Protein AF-0000000073535726 (afdb_homodimer)

Secondary structure (DSSP, 8-state):
-----SEEEEE-SS-HHHHHHHHHHHHTT---EEEE--TTS--HHHHHHHHHH---TTSPP-S-EEEETTEEEESHHHHHHHHHHHS-SS-SS-SSHHHHHHHHHHHHHHIIIIIHHHHHHHT--SHHHHHHHHHHHHHHHHHHHHHHHHH-B-TTSSBTBBTB--HHHHHHHHHHHHHHHHHHHHHS--HHHHHHHTT-HHHHHHHHHHHHSHHHHHHPPPHHHHHHHTGGGPPPPP-/-----SEEEEE-SS-HHHHHHHHHHHHTT---EEEE--TTS--HHHHHHHHHH---TTSPP-S-EEEETTEEEESHHHHHHHHHHHS-SS-SS-SSHHHHHHHHHHHHHHIIIIIHHHHHHHT--SHHHHHHHHHHHHHHHHHHHHHHHHH-B-TTSSBTBBTB--HHHHHHHHHHHHHHHHHHHHHS--HHHHHHHTT-HHHHHHHHHHHHSHHHHHHPPPHHHHHHHTGGGPPPPP-

Organism: NCBI:txid2649997

Structure (mmCIF, N/CA/C/O backbone):
data_AF-0000000073535726-model_v1
#
loop_
_entity.id
_entity.type
_entity.pdbx_description
1 polymer 'Glutathione S-transferase'
#
loop_
_atom_site.group_PDB
_atom_site.id
_atom_site.type_symbol
_atom_site.label_atom_id
_atom_site.label_alt_id
_atom_site.label_comp_id
_atom_site.label_asym_id
_atom_site.label_entity_id
_atom_site.label_seq_id
_atom_site.pdbx_PDB_ins_code
_atom_site.Cartn_x
_atom_site.Cartn_y
_atom_site.Cartn_z
_atom_site.occupancy
_atom_site.B_iso_or_equiv
_atom_site.auth_seq_id
_atom_site.auth_comp_id
_atom_site.auth_asym_id
_atom_site.auth_atom_id
_atom_site.pdbx_PDB_model_num
ATOM 1 N N . MET A 1 1 ? 33.625 2.643 -25.312 1 25.64 1 MET A N 1
ATOM 2 C CA . MET A 1 1 ? 33.406 3.035 -23.922 1 25.64 1 MET A CA 1
ATOM 3 C C . MET A 1 1 ? 31.922 2.906 -23.562 1 25.64 1 MET A C 1
ATOM 5 O O . MET A 1 1 ? 31.047 3.385 -24.281 1 25.64 1 MET A O 1
ATOM 9 N N . ALA A 1 2 ? 31.391 1.831 -23.047 1 35.09 2 ALA A N 1
ATOM 10 C CA . ALA A 1 2 ? 29.938 1.726 -22.938 1 35.09 2 ALA A CA 1
ATOM 11 C C . ALA A 1 2 ? 29.328 3.059 -22.516 1 35.09 2 ALA A C 1
ATOM 13 O O . ALA A 1 2 ? 29.844 3.734 -21.625 1 35.09 2 ALA A O 1
ATOM 14 N N . ALA A 1 3 ? 28.625 3.881 -23.047 1 42.28 3 ALA A N 1
ATOM 15 C CA . ALA A 1 3 ? 27.969 5.125 -22.641 1 42.28 3 ALA A CA 1
ATOM 16 C C . ALA A 1 3 ? 27.484 5.035 -21.203 1 42.28 3 ALA A C 1
ATOM 18 O O . ALA A 1 3 ? 27 3.986 -20.766 1 42.28 3 ALA A O 1
ATOM 19 N N . ALA A 1 4 ? 28.016 5.578 -20.094 1 49 4 ALA A N 1
ATOM 20 C CA . ALA A 1 4 ? 27.766 5.641 -18.656 1 49 4 ALA A CA 1
ATOM 21 C C . ALA A 1 4 ? 26.266 5.562 -18.359 1 49 4 ALA A C 1
ATOM 23 O O . ALA A 1 4 ? 25.469 6.297 -18.938 1 49 4 ALA A O 1
ATOM 24 N N . ALA A 1 5 ? 25.797 4.359 -17.844 1 59.5 5 ALA A N 1
ATOM 25 C CA . ALA A 1 5 ? 24.375 4.121 -17.609 1 59.5 5 ALA A CA 1
ATOM 26 C C . ALA A 1 5 ? 23.719 5.312 -16.922 1 59.5 5 ALA A C 1
ATOM 28 O O . ALA A 1 5 ? 24.281 5.875 -15.977 1 59.5 5 ALA A O 1
ATOM 29 N N . LYS A 1 6 ? 22.594 5.922 -17.438 1 82.31 6 LYS A N 1
ATOM 30 C CA . LYS A 1 6 ? 21.875 7.098 -16.953 1 82.31 6 LYS A CA 1
ATOM 31 C C . LYS A 1 6 ? 21.094 6.777 -15.68 1 82.31 6 LYS A C 1
ATOM 33 O O . LYS A 1 6 ? 20.844 7.66 -14.859 1 82.31 6 LYS A O 1
ATOM 38 N N . ARG A 1 7 ? 21.016 5.379 -15.328 1 97.38 7 ARG A N 1
ATOM 39 C CA . ARG A 1 7 ? 20.234 4.98 -14.164 1 97.38 7 ARG A CA 1
ATOM 40 C C . ARG A 1 7 ? 20.984 3.969 -13.305 1 97.38 7 ARG A C 1
ATOM 42 O O . ARG A 1 7 ? 21.672 3.088 -13.836 1 97.38 7 ARG A O 1
ATOM 49 N N . VAL A 1 8 ? 20.875 4.113 -11.969 1 98.19 8 VAL A N 1
ATOM 50 C CA . VAL A 1 8 ? 21.453 3.16 -11.023 1 98.19 8 VAL A CA 1
ATOM 51 C C . VAL A 1 8 ? 20.344 2.58 -10.141 1 98.19 8 VAL A C 1
ATOM 53 O O . VAL A 1 8 ? 19.5 3.314 -9.625 1 98.19 8 VAL A O 1
ATOM 56 N N . HIS A 1 9 ? 20.328 1.298 -10.023 1 98.44 9 HIS A N 1
ATOM 57 C CA . HIS A 1 9 ? 19.406 0.562 -9.172 1 98.44 9 HIS A CA 1
ATOM 58 C C . HIS A 1 9 ? 20.156 -0.205 -8.086 1 98.44 9 HIS A C 1
ATOM 60 O O . HIS A 1 9 ? 20.875 -1.162 -8.375 1 98.44 9 HIS A O 1
ATOM 66 N N . PHE A 1 10 ? 20.016 0.291 -6.805 1 98.56 10 PHE A N 1
ATOM 67 C CA . PHE A 1 10 ? 20.562 -0.452 -5.676 1 98.56 10 PHE A CA 1
ATOM 68 C C . PHE A 1 10 ? 19.688 -1.647 -5.336 1 98.56 10 PHE A C 1
ATOM 70 O O . PHE A 1 10 ? 18.484 -1.498 -5.145 1 98.56 10 PHE A O 1
ATOM 77 N N . ASP A 1 11 ? 20.328 -2.881 -5.219 1 97.19 11 ASP A N 1
ATOM 78 C CA . ASP A 1 11 ? 19.594 -4.117 -4.984 1 97.19 11 ASP A CA 1
ATOM 79 C C . ASP A 1 11 ? 20.406 -5.082 -4.117 1 97.19 11 ASP A C 1
ATOM 81 O O . ASP A 1 11 ? 21.625 -5.082 -4.152 1 97.19 11 ASP A O 1
ATOM 85 N N . SER A 1 12 ? 19.797 -5.934 -3.236 1 93.88 12 SER A N 1
ATOM 86 C CA . SER A 1 12 ? 20.484 -6.914 -2.408 1 93.88 12 SER A CA 1
ATOM 87 C C . SER A 1 12 ? 20.391 -8.312 -3.008 1 93.88 12 SER A C 1
ATOM 89 O O . SER A 1 12 ? 20.984 -9.258 -2.486 1 93.88 12 SER A O 1
ATOM 91 N N . THR A 1 13 ? 19.781 -8.617 -4.043 1 87.25 13 THR A N 1
ATOM 92 C CA . THR A 1 13 ? 19.625 -9.898 -4.723 1 87.25 13 THR A CA 1
ATOM 93 C C . THR A 1 13 ? 18.5 -10.711 -4.098 1 87.25 13 THR A C 1
ATOM 95 O O . THR A 1 13 ? 17.75 -11.383 -4.805 1 87.25 13 THR A O 1
ATOM 98 N N . THR A 1 14 ? 18.375 -10.578 -2.814 1 93.25 14 THR A N 1
ATOM 99 C CA . THR A 1 14 ? 17.453 -11.492 -2.148 1 93.25 14 THR A CA 1
ATOM 100 C C . THR A 1 14 ? 16.125 -10.797 -1.849 1 93.25 14 THR A C 1
ATOM 102 O O . THR A 1 14 ? 15.148 -11.453 -1.479 1 93.25 14 THR A O 1
ATOM 105 N N . CYS A 1 15 ? 16.031 -9.547 -1.909 1 96.56 15 CYS A N 1
ATOM 106 C CA . CYS A 1 15 ? 14.844 -8.812 -1.518 1 96.56 15 CYS A CA 1
ATOM 107 C C . CYS A 1 15 ? 13.789 -8.844 -2.623 1 96.56 15 CYS A C 1
ATOM 109 O O . CYS A 1 15 ? 14 -8.289 -3.701 1 96.56 15 CYS A O 1
ATOM 111 N N . PRO A 1 16 ? 12.664 -9.438 -2.33 1 97.5 16 PRO A N 1
ATOM 112 C CA . PRO A 1 16 ? 11.641 -9.492 -3.373 1 97.5 16 PRO A CA 1
ATOM 113 C C . PRO A 1 16 ? 11.039 -8.125 -3.682 1 97.5 16 PRO A C 1
ATOM 115 O O . PRO A 1 16 ? 10.484 -7.914 -4.766 1 97.5 16 PRO A O 1
ATOM 118 N N . TYR A 1 17 ? 11.07 -7.203 -2.771 1 98.19 17 TYR A N 1
ATOM 119 C CA . TYR A 1 17 ? 10.602 -5.848 -3.021 1 98.19 17 TYR A CA 1
ATOM 120 C C . TYR A 1 17 ? 11.516 -5.121 -3.994 1 98.19 17 TYR A C 1
ATOM 122 O O . TYR A 1 17 ? 11.047 -4.453 -4.918 1 98.19 17 TYR A O 1
ATOM 130 N N . ALA A 1 18 ? 12.797 -5.266 -3.787 1 98.44 18 ALA A N 1
ATOM 131 C CA . ALA A 1 18 ? 13.734 -4.672 -4.73 1 98.44 18 ALA A CA 1
ATOM 132 C C . ALA A 1 18 ? 13.617 -5.32 -6.105 1 98.44 18 ALA A C 1
ATOM 134 O O . ALA A 1 18 ? 13.812 -4.66 -7.129 1 98.44 18 ALA A O 1
ATOM 135 N N . GLN A 1 19 ? 13.305 -6.598 -6.141 1 98.5 19 GLN A N 1
ATOM 136 C CA . GLN A 1 19 ? 13.133 -7.309 -7.402 1 98.5 19 GLN A CA 1
ATOM 137 C C . GLN A 1 19 ? 12.016 -6.688 -8.234 1 98.5 19 GLN A C 1
ATOM 139 O O . GLN A 1 19 ? 12.086 -6.672 -9.469 1 98.5 19 GLN A O 1
ATOM 144 N N . ARG A 1 20 ? 10.969 -6.105 -7.605 1 98.62 20 ARG A N 1
ATOM 145 C CA . ARG A 1 20 ? 9.867 -5.445 -8.297 1 98.62 20 ARG A CA 1
ATOM 146 C C . ARG A 1 20 ? 10.383 -4.391 -9.273 1 98.62 20 ARG A C 1
ATOM 148 O O . ARG A 1 20 ? 10.039 -4.414 -10.453 1 98.62 20 ARG A O 1
ATOM 155 N N . SER A 1 21 ? 11.18 -3.469 -8.727 1 98.62 21 SER A N 1
ATOM 156 C CA . SER A 1 21 ? 11.648 -2.35 -9.539 1 98.62 21 SER A CA 1
ATOM 157 C C . SER A 1 21 ? 12.703 -2.801 -10.547 1 98.62 21 SER A C 1
ATOM 159 O O . SER A 1 21 ? 12.805 -2.232 -11.633 1 98.62 21 SER A O 1
ATOM 161 N N . TRP A 1 22 ? 13.445 -3.885 -10.18 1 98.56 22 TRP A N 1
ATOM 162 C CA . TRP A 1 22 ? 14.367 -4.484 -11.133 1 98.56 22 TRP A CA 1
ATOM 163 C C . TRP A 1 22 ? 13.617 -5.031 -12.344 1 98.56 22 TRP A C 1
ATOM 165 O O . TRP A 1 22 ? 13.953 -4.711 -13.484 1 98.56 22 TRP A O 1
ATOM 175 N N . VAL A 1 23 ? 12.609 -5.793 -12.102 1 98.81 23 VAL A N 1
ATOM 176 C CA . VAL A 1 23 ? 11.766 -6.359 -13.148 1 98.81 23 VAL A CA 1
ATOM 177 C C . VAL A 1 23 ? 11.172 -5.234 -13.992 1 98.81 23 VAL A C 1
ATOM 179 O O . VAL A 1 23 ? 11.18 -5.305 -15.227 1 98.81 23 VAL A O 1
ATOM 182 N N . ALA A 1 24 ? 10.672 -4.184 -13.352 1 98.88 24 ALA A N 1
ATOM 183 C CA . ALA A 1 24 ? 10.07 -3.064 -14.062 1 98.88 24 ALA A CA 1
ATOM 184 C C . ALA A 1 24 ? 11.07 -2.416 -15.016 1 98.88 24 ALA A C 1
ATOM 186 O O . ALA A 1 24 ? 10.719 -2.062 -16.141 1 98.88 24 ALA A O 1
ATOM 187 N N . LEU A 1 25 ? 12.305 -2.246 -14.578 1 98.62 25 LEU A N 1
ATOM 188 C CA . LEU A 1 25 ? 13.336 -1.646 -15.414 1 98.62 25 LEU A CA 1
ATOM 189 C C . LEU A 1 25 ? 13.578 -2.48 -16.672 1 98.62 25 LEU A C 1
ATOM 191 O O . LEU A 1 25 ? 13.703 -1.936 -17.766 1 98.62 25 LEU A O 1
ATOM 195 N N . ILE A 1 26 ? 13.617 -3.783 -16.484 1 98.69 26 ILE A N 1
ATOM 196 C CA . ILE A 1 26 ? 13.828 -4.691 -17.609 1 98.69 26 ILE A CA 1
ATOM 197 C C . ILE A 1 26 ? 12.633 -4.621 -18.562 1 98.69 26 ILE A C 1
ATOM 199 O O . ILE A 1 26 ? 12.805 -4.492 -19.781 1 98.69 26 ILE A O 1
ATOM 203 N N . GLU A 1 27 ? 11.438 -4.719 -18.016 1 98.81 27 GLU A N 1
ATOM 204 C CA . GLU A 1 27 ? 10.227 -4.715 -18.828 1 98.81 27 GLU A CA 1
ATOM 205 C C . GLU A 1 27 ? 10.094 -3.412 -19.625 1 98.81 27 GLU A C 1
ATOM 207 O O . GLU A 1 27 ? 9.555 -3.402 -20.719 1 98.81 27 GLU A O 1
ATOM 212 N N . LYS A 1 28 ? 10.641 -2.326 -19.031 1 98.44 28 LYS A N 1
ATOM 213 C CA . LYS A 1 28 ? 10.578 -1.021 -19.688 1 98.44 28 LYS A CA 1
ATOM 214 C C . LYS A 1 28 ? 11.68 -0.871 -20.734 1 98.44 28 LYS A C 1
ATOM 216 O O . LYS A 1 28 ? 11.664 0.072 -21.516 1 98.44 28 LYS A O 1
ATOM 221 N N . GLY A 1 29 ? 12.594 -1.783 -20.766 1 97.94 29 GLY A N 1
ATOM 222 C CA . GLY A 1 29 ? 13.688 -1.735 -21.719 1 97.94 29 GLY A CA 1
ATOM 223 C C . GLY A 1 29 ? 14.664 -0.606 -21.438 1 97.94 29 GLY A C 1
ATOM 224 O O . GLY A 1 29 ? 15.219 -0.017 -22.375 1 97.94 29 GLY A O 1
ATOM 225 N N . LEU A 1 30 ? 14.844 -0.252 -20.219 1 97.56 30 LEU A N 1
ATOM 226 C CA . LEU A 1 30 ? 15.703 0.863 -19.844 1 97.56 30 LEU A CA 1
ATOM 227 C C . LEU A 1 30 ? 17.125 0.376 -19.531 1 97.56 30 LEU A C 1
ATOM 229 O O . LEU A 1 30 ? 17.297 -0.712 -18.984 1 97.56 30 LEU A O 1
ATOM 233 N N . ASP A 1 31 ? 18.031 1.213 -19.859 1 97 31 ASP A N 1
ATOM 234 C CA . ASP A 1 31 ? 19.406 0.945 -19.453 1 97 31 ASP A CA 1
ATOM 235 C C . ASP A 1 31 ? 19.641 1.344 -18 1 97 31 ASP A C 1
ATOM 237 O O . ASP A 1 31 ? 19.219 2.418 -17.562 1 97 31 ASP A O 1
ATOM 241 N N . PHE A 1 32 ? 20.312 0.469 -17.281 1 97.75 32 PHE A N 1
ATOM 242 C CA . PHE A 1 32 ? 20.641 0.743 -15.891 1 97.75 32 PHE A CA 1
ATOM 243 C C . PHE A 1 32 ? 21.828 -0.096 -15.43 1 97.75 32 PHE A C 1
ATOM 245 O O . PHE A 1 32 ? 22.156 -1.105 -16.062 1 97.75 32 PHE A O 1
ATOM 252 N N . GLU A 1 33 ? 22.359 0.423 -14.406 1 97.25 33 GLU A N 1
ATOM 253 C CA . GLU A 1 33 ? 23.391 -0.314 -13.664 1 97.25 33 GLU A CA 1
ATOM 254 C C . GLU A 1 33 ? 22.828 -0.867 -12.359 1 97.25 33 GLU A C 1
ATOM 256 O O . GLU A 1 33 ? 22.172 -0.151 -11.609 1 97.25 33 GLU A O 1
ATOM 261 N N . ILE A 1 34 ? 23.062 -2.156 -12.086 1 96.38 34 ILE A N 1
ATOM 262 C CA . ILE A 1 34 ? 22.703 -2.738 -10.797 1 96.38 34 ILE A CA 1
ATOM 263 C C . ILE A 1 34 ? 23.859 -2.58 -9.812 1 96.38 34 ILE A C 1
ATOM 265 O O . ILE A 1 34 ? 24.984 -3.008 -10.086 1 96.38 34 ILE A O 1
ATOM 269 N N . ARG A 1 35 ? 23.578 -1.895 -8.781 1 96.56 35 ARG A N 1
ATOM 270 C CA . ARG A 1 35 ? 24.516 -1.836 -7.668 1 96.56 35 ARG A CA 1
ATOM 271 C C . ARG A 1 35 ? 24.094 -2.783 -6.547 1 96.56 35 ARG A C 1
ATOM 273 O O . ARG A 1 35 ? 23.188 -2.473 -5.777 1 96.56 35 ARG A O 1
ATOM 280 N N . LYS A 1 36 ? 24.812 -3.857 -6.414 1 95 36 LYS A N 1
ATOM 281 C CA . LYS A 1 36 ? 24.484 -4.867 -5.41 1 95 36 LYS A CA 1
ATOM 282 C C . LYS A 1 36 ? 24.906 -4.41 -4.016 1 95 36 LYS A C 1
ATOM 284 O O . LYS A 1 36 ? 26.016 -3.891 -3.838 1 95 36 LYS A O 1
ATOM 289 N N . VAL A 1 37 ? 24.031 -4.555 -3.113 1 96.12 37 VAL A N 1
ATOM 290 C CA . VAL A 1 37 ? 24.266 -4.117 -1.739 1 96.12 37 VAL A CA 1
ATOM 291 C C . VAL A 1 37 ? 24.266 -5.324 -0.805 1 96.12 37 VAL A C 1
ATOM 293 O O . VAL A 1 37 ? 23.406 -6.211 -0.923 1 96.12 37 VAL A O 1
ATOM 296 N N . ASP A 1 38 ? 25.25 -5.438 0.085 1 93.19 38 ASP A N 1
ATOM 297 C CA . ASP A 1 38 ? 25.25 -6.379 1.2 1 93.19 38 ASP A CA 1
ATOM 298 C C . ASP A 1 38 ? 24.547 -5.785 2.416 1 93.19 38 ASP A C 1
ATOM 300 O O . ASP A 1 38 ? 25.094 -4.93 3.107 1 93.19 38 ASP A O 1
ATOM 304 N N . LEU A 1 39 ? 23.406 -6.25 2.713 1 92.5 39 LEU A N 1
ATOM 305 C CA . LEU A 1 39 ? 22.578 -5.648 3.756 1 92.5 39 LEU A CA 1
ATOM 306 C C . LEU A 1 39 ? 23.125 -5.984 5.141 1 92.5 39 LEU A C 1
ATOM 308 O O . LEU A 1 39 ? 22.75 -5.359 6.133 1 92.5 39 LEU A O 1
ATOM 312 N N . GLN A 1 40 ? 24 -6.957 5.191 1 90.12 40 GLN A N 1
ATOM 313 C CA . GLN A 1 40 ? 24.641 -7.297 6.457 1 90.12 40 GLN A CA 1
ATOM 314 C C . GLN A 1 40 ? 25.859 -6.418 6.703 1 90.12 40 GLN A C 1
ATOM 316 O O . GLN A 1 40 ? 26.297 -6.27 7.844 1 90.12 40 GLN A O 1
ATOM 321 N N . ASN A 1 41 ? 26.438 -5.992 5.699 1 93.12 41 ASN A N 1
ATOM 322 C CA . ASN A 1 41 ? 27.578 -5.082 5.738 1 93.12 41 ASN A CA 1
ATOM 323 C C . ASN A 1 41 ? 27.391 -3.91 4.773 1 93.12 41 ASN A C 1
ATOM 325 O O . ASN A 1 41 ? 28.062 -3.844 3.736 1 93.12 41 ASN A O 1
ATOM 329 N N . LYS A 1 42 ? 26.625 -2.973 5.16 1 96 42 LYS A N 1
ATOM 330 C CA . LYS A 1 42 ? 26.219 -1.866 4.297 1 96 42 LYS A CA 1
ATOM 331 C C . LYS A 1 42 ? 27.359 -0.87 4.113 1 96 42 LYS A C 1
ATOM 333 O O . LYS A 1 42 ? 27.984 -0.446 5.086 1 96 42 LYS A O 1
ATOM 338 N N . ASP A 1 43 ? 27.594 -0.532 2.877 1 94.12 43 ASP A N 1
ATOM 339 C CA . ASP A 1 43 ? 28.656 0.439 2.654 1 94.12 43 ASP A CA 1
ATOM 340 C C . ASP A 1 43 ? 28.156 1.866 2.842 1 94.12 43 ASP A C 1
ATOM 342 O O . ASP A 1 43 ? 26.953 2.111 2.801 1 94.12 43 ASP A O 1
ATOM 346 N N . ALA A 1 44 ? 29.047 2.818 3.051 1 95.5 44 ALA A N 1
ATOM 347 C CA . ALA A 1 44 ? 28.75 4.203 3.42 1 95.5 44 ALA A CA 1
ATOM 348 C C . ALA A 1 44 ? 28 4.918 2.309 1 95.5 44 ALA A C 1
ATOM 350 O O . ALA A 1 44 ? 27.125 5.746 2.58 1 95.5 44 ALA A O 1
ATOM 351 N N . GLU A 1 45 ? 28.312 4.625 1.093 1 95.69 45 GLU A N 1
ATOM 352 C CA . GLU A 1 45 ? 27.641 5.273 -0.032 1 95.69 45 GLU A CA 1
ATOM 353 C C . GLU A 1 45 ? 26.156 4.902 -0.087 1 95.69 45 GLU A C 1
ATOM 355 O O . GLU A 1 45 ? 25.297 5.762 -0.293 1 95.69 45 GLU A O 1
ATOM 360 N N . PHE A 1 46 ? 25.922 3.602 0.093 1 97.56 46 PHE A N 1
ATOM 361 C CA . PHE A 1 46 ? 24.547 3.111 0.106 1 97.56 46 PHE A CA 1
ATOM 362 C C . PHE A 1 46 ? 23.734 3.775 1.219 1 97.56 46 PHE A C 1
ATOM 364 O O . PHE A 1 46 ? 22.656 4.305 0.978 1 97.56 46 PHE A O 1
ATOM 371 N N . VAL A 1 47 ? 24.312 3.844 2.391 1 97.81 47 VAL A N 1
ATOM 372 C CA . VAL A 1 47 ? 23.656 4.406 3.561 1 97.81 47 VAL A CA 1
ATOM 373 C C . VAL A 1 47 ? 23.406 5.898 3.346 1 97.81 47 VAL A C 1
ATOM 375 O O . VAL A 1 47 ? 22.297 6.391 3.584 1 97.81 47 VAL A O 1
ATOM 378 N N . SER A 1 48 ? 24.375 6.582 2.848 1 97.69 48 SER A N 1
ATOM 379 C CA . SER A 1 48 ? 24.25 8.016 2.611 1 97.69 48 SER A CA 1
ATOM 380 C C . SER A 1 48 ? 23.203 8.312 1.543 1 97.69 48 SER A C 1
ATOM 382 O O . SER A 1 48 ? 22.438 9.258 1.672 1 97.69 48 SER A O 1
ATOM 384 N N . THR A 1 49 ? 23.219 7.496 0.469 1 97.88 49 THR A N 1
ATOM 385 C CA . THR A 1 49 ? 22.234 7.672 -0.593 1 97.88 49 THR A CA 1
ATOM 386 C C . THR A 1 49 ? 20.828 7.477 -0.056 1 97.88 49 THR A C 1
ATOM 388 O O . THR A 1 49 ? 19.922 8.281 -0.336 1 97.88 49 THR A O 1
ATOM 391 N N . TYR A 1 50 ? 20.688 6.457 0.75 1 98.5 50 TYR A N 1
ATOM 392 C CA . TYR A 1 50 ? 19.375 6.18 1.324 1 98.5 50 TYR A CA 1
ATOM 393 C C . TYR A 1 50 ? 18.891 7.355 2.154 1 98.5 50 TYR A C 1
ATOM 395 O O . TYR A 1 50 ? 17.75 7.801 1.998 1 98.5 50 TYR A O 1
ATOM 403 N N . HIS A 1 51 ? 19.703 7.941 2.932 1 97.81 51 HIS A N 1
ATOM 404 C CA . HIS A 1 51 ? 19.297 8.969 3.881 1 97.81 51 HIS A CA 1
ATOM 405 C C . HIS A 1 51 ? 19.203 10.336 3.207 1 97.81 51 HIS A C 1
ATOM 407 O O . HIS A 1 51 ? 18.641 11.273 3.775 1 97.81 51 HIS A O 1
ATOM 413 N N . SER A 1 52 ? 19.734 10.414 1.969 1 97.5 52 SER A N 1
ATOM 414 C CA . SER A 1 52 ? 19.484 11.625 1.186 1 97.5 52 SER A CA 1
ATOM 415 C C . SER A 1 52 ? 18.047 11.672 0.698 1 97.5 52 SER A C 1
ATOM 417 O O . SER A 1 52 ? 17.562 12.727 0.286 1 97.5 52 SER A O 1
ATOM 419 N N . ILE A 1 53 ? 17.375 10.523 0.786 1 98.38 53 ILE A N 1
ATOM 420 C CA . ILE A 1 53 ? 16 10.414 0.323 1 98.38 53 ILE A CA 1
ATOM 421 C C . ILE A 1 53 ? 15.062 10.281 1.521 1 98.38 53 ILE A C 1
ATOM 423 O O . ILE A 1 53 ? 14.07 11.008 1.624 1 98.38 53 ILE A O 1
ATOM 427 N N . ASN A 1 54 ? 15.359 9.367 2.367 1 98 54 ASN A N 1
ATOM 428 C CA . ASN A 1 54 ? 14.617 9.188 3.613 1 98 54 ASN A CA 1
ATOM 429 C C . ASN A 1 54 ? 15.258 9.961 4.762 1 98 54 ASN A C 1
ATOM 431 O O . ASN A 1 54 ? 16.328 9.57 5.258 1 98 54 ASN A O 1
ATOM 435 N N . PRO A 1 55 ? 14.641 10.945 5.262 1 96.5 55 PRO A N 1
ATOM 436 C CA . PRO A 1 55 ? 15.297 11.82 6.238 1 96.5 55 PRO A CA 1
ATOM 437 C C . PRO A 1 55 ? 15.281 11.234 7.652 1 96.5 55 PRO A C 1
ATOM 439 O O . PRO A 1 55 ? 15.82 11.844 8.578 1 96.5 55 PRO A O 1
ATOM 442 N N . ASN A 1 56 ? 14.633 10.094 7.852 1 96.56 56 ASN A N 1
ATOM 443 C CA . ASN A 1 56 ? 14.695 9.43 9.148 1 96.56 56 ASN A CA 1
ATOM 444 C C . ASN A 1 56 ? 16.094 8.859 9.414 1 96.56 56 ASN A C 1
ATOM 446 O O . ASN A 1 56 ? 16.406 7.762 8.945 1 96.56 56 ASN A O 1
ATOM 450 N N . GLU A 1 57 ? 16.812 9.469 10.211 1 91.75 57 GLU A N 1
ATOM 451 C CA . GLU A 1 57 ? 18.203 9.102 10.461 1 91.75 57 GLU A CA 1
ATOM 452 C C . GLU A 1 57 ? 18.297 7.75 11.172 1 91.75 57 GLU A C 1
ATOM 454 O O . GLU A 1 57 ? 19.328 7.074 11.094 1 91.75 57 GLU A O 1
ATOM 459 N N . GLU A 1 58 ? 17.266 7.418 11.828 1 93.06 58 GLU A N 1
ATOM 460 C CA . GLU A 1 58 ? 17.281 6.18 12.602 1 93.06 58 GLU A CA 1
ATOM 461 C C . GLU A 1 58 ? 16.859 4.988 11.742 1 93.06 58 GLU A C 1
ATOM 463 O O . GLU A 1 58 ? 17.047 3.836 12.141 1 93.06 58 GLU A O 1
ATOM 468 N N . ALA A 1 59 ? 16.281 5.23 10.617 1 94.88 59 ALA A N 1
ATOM 469 C CA . ALA A 1 59 ? 15.82 4.152 9.75 1 94.88 59 ALA A CA 1
ATOM 470 C C . ALA A 1 59 ? 17 3.396 9.141 1 94.88 59 ALA A C 1
ATOM 472 O O . ALA A 1 59 ? 17.906 4.008 8.562 1 94.88 59 ALA A O 1
ATOM 473 N N . PRO A 1 60 ? 17 2.098 9.266 1 95.69 60 PRO A N 1
ATOM 474 C CA . PRO A 1 60 ? 18.031 1.371 8.516 1 95.69 60 PRO A CA 1
ATOM 475 C C . PRO A 1 60 ? 17.875 1.543 7.004 1 95.69 60 PRO A C 1
ATOM 477 O O . PRO A 1 60 ? 16.781 1.438 6.473 1 95.69 60 PRO A O 1
ATOM 480 N N . ALA A 1 61 ? 18.953 1.778 6.344 1 97.62 61 ALA A N 1
ATOM 481 C CA . ALA A 1 61 ? 18.922 1.88 4.887 1 97.62 61 ALA A CA 1
ATOM 482 C C . ALA A 1 61 ? 18.438 0.578 4.258 1 97.62 61 ALA A C 1
ATOM 484 O O . ALA A 1 61 ? 18.844 -0.511 4.68 1 97.62 61 ALA A O 1
ATOM 485 N N . LYS A 1 62 ? 17.594 0.675 3.301 1 97.06 62 LYS A N 1
ATOM 486 C CA . LYS A 1 62 ? 17.062 -0.521 2.66 1 97.06 62 LYS A CA 1
ATOM 487 C C . LYS A 1 62 ? 17.031 -0.368 1.143 1 97.06 62 LYS A C 1
ATOM 489 O O . LYS A 1 62 ? 17.172 0.741 0.624 1 97.06 62 LYS A O 1
ATOM 494 N N . VAL A 1 63 ? 16.984 -1.453 0.466 1 98.19 63 VAL A N 1
ATOM 495 C CA . VAL A 1 63 ? 16.781 -1.496 -0.978 1 98.19 63 VAL A CA 1
ATOM 496 C C . VAL A 1 63 ? 15.281 -1.613 -1.285 1 98.19 63 VAL A C 1
ATOM 498 O O . VAL A 1 63 ? 14.5 -2.061 -0.442 1 98.19 63 VAL A O 1
ATOM 501 N N . PRO A 1 64 ? 14.883 -1.188 -2.49 1 98.44 64 PRO A N 1
ATOM 502 C CA . PRO A 1 64 ? 15.672 -0.622 -3.59 1 98.44 64 PRO A CA 1
ATOM 503 C C . PRO A 1 64 ? 15.883 0.883 -3.447 1 98.44 64 PRO A C 1
ATOM 505 O O . PRO A 1 64 ? 15.133 1.555 -2.74 1 98.44 64 PRO A O 1
ATOM 508 N N . ILE A 1 65 ? 16.922 1.375 -3.992 1 98.75 65 ILE A N 1
ATOM 509 C CA . ILE A 1 65 ? 17.078 2.781 -4.348 1 98.75 65 ILE A CA 1
ATOM 510 C C . ILE A 1 65 ? 17.188 2.92 -5.863 1 98.75 65 ILE A C 1
ATOM 512 O O . ILE A 1 65 ? 17.906 2.148 -6.512 1 98.75 65 ILE A O 1
ATOM 516 N N . LEU A 1 66 ? 16.5 3.809 -6.5 1 98.81 66 LEU A N 1
ATOM 517 C CA . LEU A 1 66 ? 16.656 4.133 -7.914 1 98.81 66 LEU A CA 1
ATOM 518 C C . LEU A 1 66 ? 17.188 5.551 -8.086 1 98.81 66 LEU A C 1
ATOM 520 O O . LEU A 1 66 ? 16.625 6.504 -7.547 1 98.81 66 LEU A O 1
ATOM 524 N N . LEU A 1 67 ? 18.281 5.656 -8.68 1 98.44 67 LEU A N 1
ATOM 525 C CA . LEU A 1 67 ? 18.766 6.926 -9.203 1 98.44 67 LEU A CA 1
ATOM 526 C C . LEU A 1 67 ? 18.484 7.047 -10.695 1 98.44 67 LEU A C 1
ATOM 528 O O . LEU A 1 67 ? 18.938 6.211 -11.484 1 98.44 67 LEU A O 1
ATOM 532 N N . ASP A 1 68 ? 17.703 7.984 -11.156 1 98.19 68 ASP A N 1
ATOM 533 C CA . ASP A 1 68 ? 17.359 8.258 -12.555 1 98.19 68 ASP A CA 1
ATOM 534 C C . ASP A 1 68 ? 17.547 9.742 -12.875 1 98.19 68 ASP A C 1
ATOM 536 O O . ASP A 1 68 ? 16.578 10.516 -12.789 1 98.19 68 ASP A O 1
ATOM 540 N N . GLY A 1 69 ? 18.703 10.125 -13.367 1 95.12 69 GLY A N 1
ATOM 541 C CA . GLY A 1 69 ? 19.031 11.539 -13.484 1 95.12 69 GLY A CA 1
ATOM 542 C C . GLY A 1 69 ? 19 12.266 -12.148 1 95.12 69 GLY A C 1
ATOM 543 O O . GLY A 1 69 ? 19.688 11.867 -11.203 1 95.12 69 GLY A O 1
ATOM 544 N N . ASP A 1 70 ? 18.172 13.242 -12.008 1 94.19 70 ASP A N 1
ATOM 545 C CA . ASP A 1 70 ? 18.078 14.023 -10.781 1 94.19 70 ASP A CA 1
ATOM 546 C C . ASP A 1 70 ? 17.062 13.414 -9.812 1 94.19 70 ASP A C 1
ATOM 548 O O . ASP A 1 70 ? 16.953 13.859 -8.672 1 94.19 70 ASP A O 1
ATOM 552 N N . VAL A 1 71 ? 16.453 12.391 -10.273 1 97.25 71 VAL A N 1
ATOM 553 C CA . VAL A 1 71 ? 15.414 11.773 -9.461 1 97.25 71 VAL A CA 1
ATOM 554 C C . VAL A 1 71 ? 16.016 10.648 -8.617 1 97.25 71 VAL A C 1
ATOM 556 O O . VAL A 1 71 ? 16.781 9.82 -9.125 1 97.25 71 VAL A O 1
ATOM 559 N N . ARG A 1 72 ? 15.828 10.648 -7.355 1 98.12 72 ARG A N 1
ATOM 560 C CA . ARG A 1 72 ? 16.234 9.633 -6.387 1 98.12 72 ARG A CA 1
ATOM 561 C C . ARG A 1 72 ? 15.031 9.117 -5.598 1 98.12 72 ARG A C 1
ATOM 563 O O . ARG A 1 72 ? 14.32 9.898 -4.957 1 98.12 72 ARG A O 1
ATOM 570 N N . LEU A 1 73 ? 14.797 7.828 -5.672 1 98.69 73 LEU A N 1
ATOM 571 C CA . LEU A 1 73 ? 13.602 7.273 -5.051 1 98.69 73 LEU A CA 1
ATOM 572 C C . LEU A 1 73 ? 13.93 6.004 -4.273 1 98.69 73 LEU A C 1
ATOM 574 O O . LEU A 1 73 ? 14.875 5.293 -4.613 1 98.69 73 LEU A O 1
ATOM 578 N N . VAL A 1 74 ? 13.156 5.801 -3.25 1 98.56 74 VAL A N 1
ATOM 579 C CA . VAL A 1 74 ? 13.117 4.531 -2.531 1 98.56 74 VAL A CA 1
ATOM 580 C C . VAL A 1 74 ? 11.711 3.939 -2.602 1 98.56 74 VAL A C 1
ATOM 582 O O . VAL A 1 74 ? 10.828 4.496 -3.256 1 98.56 74 VAL A O 1
ATOM 585 N N . GLU A 1 75 ? 11.508 2.836 -1.977 1 98.31 75 GLU A N 1
ATOM 586 C CA . GLU A 1 75 ? 10.242 2.111 -1.966 1 98.31 75 GLU A CA 1
ATOM 587 C C . GLU A 1 75 ? 9.93 1.521 -3.338 1 98.31 75 GLU A C 1
ATOM 589 O O . GLU A 1 75 ? 9.719 2.26 -4.305 1 98.31 75 GLU A O 1
ATOM 594 N N . SER A 1 76 ? 9.812 0.242 -3.4 1 98.62 76 SER A N 1
ATOM 595 C CA . SER A 1 76 ? 9.727 -0.478 -4.664 1 98.62 76 SER A CA 1
ATOM 596 C C . SER A 1 76 ? 8.461 -0.102 -5.43 1 98.62 76 SER A C 1
ATOM 598 O O . SER A 1 76 ? 8.492 0.078 -6.648 1 98.62 76 SER A O 1
ATOM 600 N N . GLY A 1 77 ? 7.328 -0.015 -4.66 1 98.56 77 GLY A N 1
ATOM 601 C CA . GLY A 1 77 ? 6.082 0.34 -5.328 1 98.56 77 GLY A CA 1
ATOM 602 C C . GLY A 1 77 ? 6.102 1.733 -5.926 1 98.56 77 GLY A C 1
ATOM 603 O O . GLY A 1 77 ? 5.637 1.939 -7.047 1 98.56 77 GLY A O 1
ATOM 604 N N . VAL A 1 78 ? 6.707 2.727 -5.223 1 98.75 78 VAL A N 1
ATOM 605 C CA . VAL A 1 78 ? 6.852 4.102 -5.688 1 98.75 78 VAL A CA 1
ATOM 606 C C . VAL A 1 78 ? 7.715 4.137 -6.945 1 98.75 78 VAL A C 1
ATOM 608 O O . VAL A 1 78 ? 7.391 4.828 -7.91 1 98.75 78 VAL A O 1
ATOM 611 N N . ILE A 1 79 ? 8.758 3.379 -6.922 1 98.88 79 ILE A N 1
ATOM 612 C CA . ILE A 1 79 ? 9.695 3.342 -8.039 1 98.88 79 ILE A CA 1
ATOM 613 C C . ILE A 1 79 ? 9.008 2.766 -9.273 1 98.88 79 ILE A C 1
ATOM 615 O O . ILE A 1 79 ? 9.148 3.305 -10.375 1 98.88 79 ILE A O 1
ATOM 619 N N . VAL A 1 80 ? 8.25 1.677 -9.109 1 98.88 80 VAL A N 1
ATOM 620 C CA . VAL A 1 80 ? 7.574 1.055 -10.242 1 98.88 80 VAL A CA 1
ATOM 621 C C . VAL A 1 80 ? 6.562 2.031 -10.844 1 98.88 80 VAL A C 1
ATOM 623 O O . VAL A 1 80 ? 6.492 2.193 -12.062 1 98.88 80 VAL A O 1
ATOM 626 N N . ASP A 1 81 ? 5.793 2.68 -9.961 1 98.5 81 ASP A N 1
ATOM 627 C CA . ASP A 1 81 ? 4.793 3.633 -10.438 1 98.5 81 ASP A CA 1
ATOM 628 C C . ASP A 1 81 ? 5.457 4.82 -11.133 1 98.5 81 ASP A C 1
ATOM 630 O O . ASP A 1 81 ? 4.965 5.301 -12.156 1 98.5 81 ASP A O 1
ATOM 634 N N . TYR A 1 82 ? 6.598 5.285 -10.609 1 98.81 82 TYR A N 1
ATOM 635 C CA . TYR A 1 82 ? 7.383 6.344 -11.234 1 98.81 82 TYR A CA 1
ATOM 636 C C . TYR A 1 82 ? 7.832 5.934 -12.633 1 98.81 82 TYR A C 1
ATOM 638 O O . TYR A 1 82 ? 7.652 6.684 -13.594 1 98.81 82 TYR A O 1
ATOM 646 N N . LEU A 1 83 ? 8.383 4.734 -12.766 1 98.81 83 LEU A N 1
ATOM 647 C CA . LEU A 1 83 ? 8.891 4.25 -14.047 1 98.81 83 LEU A CA 1
ATOM 648 C C . LEU A 1 83 ? 7.77 4.152 -15.078 1 98.81 83 LEU A C 1
ATOM 650 O O . LEU A 1 83 ? 7.965 4.484 -16.25 1 98.81 83 LEU A O 1
ATOM 654 N N . ASN A 1 84 ? 6.648 3.691 -14.555 1 98 84 ASN A N 1
ATOM 655 C CA . ASN A 1 84 ? 5.52 3.547 -15.469 1 98 84 ASN A CA 1
ATOM 656 C C . ASN A 1 84 ? 5.023 4.902 -15.961 1 98 84 ASN A C 1
ATOM 658 O O . ASN A 1 84 ? 4.566 5.023 -17.109 1 98 84 ASN A O 1
ATOM 662 N N . LYS A 1 85 ? 5.047 5.883 -15.141 1 97.75 85 LYS A N 1
ATOM 663 C CA . LYS A 1 85 ? 4.582 7.219 -15.508 1 97.75 85 LYS A CA 1
ATOM 664 C C . LYS A 1 85 ? 5.629 7.957 -16.344 1 97.75 85 LYS A C 1
ATOM 666 O O . LYS A 1 85 ? 5.293 8.617 -17.328 1 97.75 85 LYS A O 1
ATOM 671 N N . ARG A 1 86 ? 6.879 7.844 -15.984 1 98 86 ARG A N 1
ATOM 672 C CA . ARG A 1 86 ? 7.973 8.547 -16.641 1 98 86 ARG A CA 1
ATOM 673 C C . ARG A 1 86 ? 8.234 7.973 -18.031 1 98 86 ARG A C 1
ATOM 675 O O . ARG A 1 86 ? 8.578 8.711 -18.969 1 98 86 ARG A O 1
ATOM 682 N N . TYR A 1 87 ? 8.094 6.695 -18.125 1 97.88 87 TYR A N 1
ATOM 683 C CA . TYR A 1 87 ? 8.297 5.945 -19.359 1 97.88 87 TYR A CA 1
ATOM 684 C C . TYR A 1 87 ? 7.055 5.133 -19.719 1 97.88 87 TYR A C 1
ATOM 686 O O . TYR A 1 87 ? 7.02 3.918 -19.5 1 97.88 87 TYR A O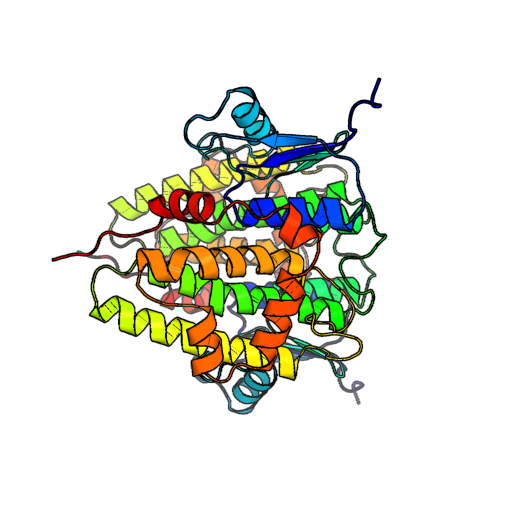 1
ATOM 694 N N . PRO A 1 88 ? 6.16 5.734 -20.359 1 96.75 88 PRO A N 1
ATOM 695 C CA . PRO A 1 88 ? 4.82 5.152 -20.484 1 96.75 88 PRO A CA 1
ATOM 696 C C . PRO A 1 88 ? 4.793 3.936 -21.406 1 96.75 88 PRO A C 1
ATOM 698 O O . PRO A 1 88 ? 3.859 3.135 -21.344 1 96.75 88 PRO A O 1
ATOM 701 N N . GLU A 1 89 ? 5.875 3.814 -22.25 1 97.69 89 GLU A N 1
ATOM 702 C CA . GLU A 1 89 ? 5.934 2.662 -23.141 1 97.69 89 GLU A CA 1
ATOM 703 C C . GLU A 1 89 ? 7.156 1.798 -22.844 1 97.69 89 GLU A C 1
ATOM 705 O O . GLU A 1 89 ? 8.25 2.318 -22.641 1 97.69 89 GLU A O 1
ATOM 710 N N . PRO A 1 90 ? 7.031 0.486 -22.969 1 98.25 90 PRO A N 1
ATOM 711 C CA . PRO A 1 90 ? 5.754 -0.228 -22.984 1 98.25 90 PRO A CA 1
ATOM 712 C C . PRO A 1 90 ? 4.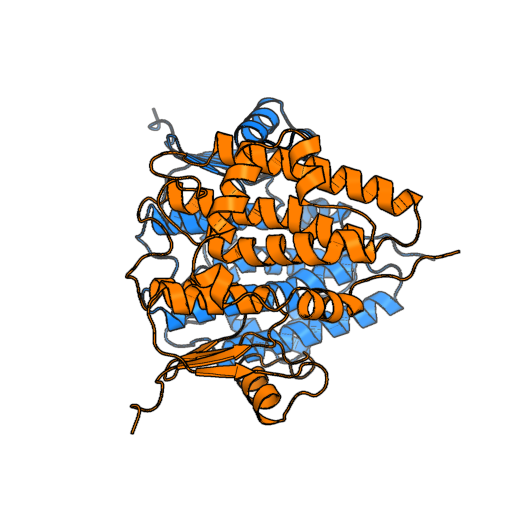988 -0.083 -21.672 1 98.25 90 PRO A C 1
ATOM 714 O O . PRO A 1 90 ? 5.594 0.085 -20.609 1 98.25 90 PRO A O 1
ATOM 717 N N . PRO A 1 91 ? 3.678 -0.132 -21.625 1 98.44 91 PRO A N 1
ATOM 718 C CA . PRO A 1 91 ? 2.912 0.073 -20.391 1 98.44 91 PRO A CA 1
ATOM 719 C C . PRO A 1 91 ? 2.939 -1.144 -19.469 1 98.44 91 PRO A C 1
ATOM 721 O O . PRO A 1 91 ? 2.904 -2.281 -19.938 1 98.44 91 PRO A O 1
ATOM 724 N N . LEU A 1 92 ? 2.994 -0.875 -18.219 1 98.56 92 LEU A N 1
ATOM 725 C CA . LEU A 1 92 ? 2.859 -1.927 -17.219 1 98.56 92 LEU A CA 1
ATOM 726 C C . LEU A 1 92 ? 1.476 -1.894 -16.578 1 98.56 92 LEU A C 1
ATOM 728 O O . LEU A 1 92 ? 1.178 -2.697 -15.688 1 98.56 92 LEU A O 1
ATOM 732 N N . GLU A 1 93 ? 0.68 -0.93 -16.906 1 97.69 93 GLU A N 1
ATOM 733 C CA . GLU A 1 93 ? -0.729 -0.827 -16.531 1 97.69 93 GLU A CA 1
ATOM 734 C C . GLU A 1 93 ? -1.591 -0.476 -17.734 1 97.69 93 GLU A C 1
ATOM 736 O O . GLU A 1 93 ? -1.196 0.343 -18.578 1 97.69 93 GLU A O 1
ATOM 741 N N . PRO A 1 94 ? -2.76 -1.146 -17.844 1 97.69 94 PRO A N 1
ATOM 742 C CA . PRO A 1 94 ? -3.6 -0.835 -19.016 1 97.69 94 PRO A CA 1
ATOM 743 C C . PRO A 1 94 ? -4.195 0.57 -18.953 1 97.69 94 PRO A C 1
ATOM 745 O O . PRO A 1 94 ? -4.305 1.15 -17.859 1 97.69 94 PRO A O 1
ATOM 748 N N . ALA A 1 95 ? -4.578 1.088 -20.062 1 96.69 95 ALA A N 1
ATOM 749 C CA . ALA A 1 95 ? -5.219 2.398 -20.156 1 96.69 95 ALA A CA 1
ATOM 750 C C . ALA A 1 95 ? -6.617 2.369 -19.547 1 96.69 95 ALA A C 1
ATOM 752 O O . ALA A 1 95 ? -7.078 3.365 -18.984 1 96.69 95 ALA A O 1
ATOM 753 N N . ASP A 1 96 ? -7.293 1.247 -19.688 1 97.94 96 ASP A N 1
ATOM 754 C CA . ASP A 1 96 ? -8.625 1.099 -19.125 1 97.94 96 ASP A CA 1
ATOM 755 C C . ASP A 1 96 ? -8.586 1.152 -17.594 1 97.94 96 ASP A C 1
ATOM 757 O O . ASP A 1 96 ? -7.945 0.312 -16.953 1 97.94 96 ASP A O 1
ATOM 761 N N . ALA A 1 97 ? -9.266 2.133 -17 1 98.44 97 ALA A N 1
ATOM 762 C CA . ALA A 1 97 ? -9.203 2.406 -15.57 1 98.44 97 ALA A CA 1
ATOM 763 C C . ALA A 1 97 ? -9.703 1.212 -14.766 1 98.44 97 ALA A C 1
ATOM 765 O O . ALA A 1 97 ? -9.141 0.886 -13.719 1 98.44 97 ALA A O 1
ATOM 766 N N . ALA A 1 98 ? -10.75 0.605 -15.203 1 98.44 98 ALA A N 1
ATOM 767 C CA . ALA A 1 98 ? -11.312 -0.529 -14.477 1 98.44 98 ALA A CA 1
ATOM 768 C C . ALA A 1 98 ? -10.336 -1.701 -14.453 1 98.44 98 ALA A C 1
ATOM 770 O O . ALA A 1 98 ? -10.125 -2.314 -13.398 1 98.44 98 ALA A O 1
ATOM 771 N N . ALA A 1 99 ? -9.727 -2.004 -15.617 1 98.5 99 ALA A N 1
ATOM 772 C CA . ALA A 1 99 ? -8.75 -3.086 -15.695 1 98.5 99 ALA A CA 1
ATOM 773 C C . ALA A 1 99 ? -7.543 -2.803 -14.812 1 98.5 99 ALA A C 1
ATOM 775 O O . ALA A 1 99 ? -7.047 -3.697 -14.117 1 98.5 99 ALA A O 1
ATOM 776 N N . ALA A 1 100 ? -7.098 -1.556 -14.844 1 98.62 100 ALA A N 1
ATOM 777 C CA . ALA A 1 100 ? -5.98 -1.163 -13.992 1 98.62 100 ALA A CA 1
ATOM 778 C C . ALA A 1 100 ? -6.332 -1.343 -12.516 1 98.62 100 ALA A C 1
ATOM 780 O O . ALA A 1 100 ? -5.52 -1.844 -11.734 1 98.62 100 ALA A O 1
ATOM 781 N N . ALA A 1 101 ? -7.539 -0.981 -12.133 1 98.75 101 ALA A N 1
ATOM 782 C CA . ALA A 1 101 ? -7.988 -1.087 -10.75 1 98.75 101 ALA A CA 1
ATOM 783 C C . ALA A 1 101 ? -8.055 -2.545 -10.305 1 98.75 101 ALA A C 1
ATOM 785 O O . ALA A 1 101 ? -7.699 -2.871 -9.172 1 98.75 101 ALA A O 1
ATOM 786 N N . LYS A 1 102 ? -8.469 -3.369 -11.148 1 98.56 102 LYS A N 1
ATOM 787 C CA . LYS A 1 102 ? -8.578 -4.785 -10.82 1 98.56 102 LYS A CA 1
ATOM 788 C C . LYS A 1 102 ? -7.199 -5.406 -10.609 1 98.56 102 LYS A C 1
ATOM 790 O O . LYS A 1 102 ? -7.027 -6.266 -9.742 1 98.56 102 LYS A O 1
ATOM 795 N N . ALA A 1 103 ? -6.246 -4.996 -11.414 1 98.81 103 ALA A N 1
ATOM 796 C CA . ALA A 1 103 ? -4.875 -5.453 -11.203 1 98.81 103 ALA A CA 1
ATOM 797 C C . ALA A 1 103 ? -4.355 -5.02 -9.836 1 98.81 103 ALA A C 1
ATOM 799 O O . ALA A 1 103 ? -3.713 -5.805 -9.133 1 98.81 103 ALA A O 1
ATOM 800 N N . ARG A 1 104 ? -4.641 -3.797 -9.477 1 98.75 104 ARG A N 1
ATOM 801 C CA . ARG A 1 104 ? -4.223 -3.283 -8.18 1 98.75 104 ARG A CA 1
ATOM 802 C C . ARG A 1 104 ? -4.934 -4.016 -7.047 1 98.75 104 ARG A C 1
ATOM 804 O O . ARG A 1 104 ? -4.34 -4.277 -5.996 1 98.75 104 ARG A O 1
ATOM 811 N N . LEU A 1 105 ? -6.18 -4.32 -7.254 1 98.5 105 LEU A N 1
ATOM 812 C CA . LEU A 1 105 ? -6.922 -5.105 -6.273 1 98.5 105 LEU A CA 1
ATOM 813 C C . LEU A 1 105 ? -6.281 -6.477 -6.074 1 98.5 105 LEU A C 1
ATOM 815 O O . LEU A 1 105 ? -6.156 -6.949 -4.941 1 98.5 105 LEU A O 1
ATOM 819 N N . PHE A 1 106 ? -5.859 -7.094 -7.16 1 98.88 106 PHE A N 1
ATOM 820 C CA . PHE A 1 106 ? -5.184 -8.383 -7.074 1 98.88 106 PHE A CA 1
ATOM 821 C C . PHE A 1 106 ? -3.932 -8.289 -6.215 1 98.88 106 PHE A C 1
ATOM 823 O O . PHE A 1 106 ? -3.67 -9.156 -5.387 1 98.88 106 PHE A O 1
ATOM 830 N N . ILE A 1 107 ? -3.152 -7.238 -6.422 1 98.88 107 ILE A N 1
ATOM 831 C CA . ILE A 1 107 ? -1.934 -7.031 -5.648 1 98.88 107 ILE A CA 1
ATOM 832 C C . ILE A 1 107 ? -2.273 -6.934 -4.164 1 98.88 107 ILE A C 1
ATOM 834 O O . ILE A 1 107 ? -1.605 -7.547 -3.328 1 98.88 107 ILE A O 1
ATOM 838 N N . GLU A 1 108 ? -3.346 -6.191 -3.865 1 98.12 108 GLU A N 1
ATOM 839 C CA . GLU A 1 108 ? -3.77 -6.039 -2.477 1 98.12 108 GLU A CA 1
ATOM 840 C C . GLU A 1 108 ? -4.148 -7.387 -1.867 1 98.12 108 GLU A C 1
ATOM 842 O O . GLU A 1 108 ? -3.729 -7.711 -0.755 1 98.12 108 GLU A O 1
ATOM 847 N N . LEU A 1 109 ? -4.938 -8.125 -2.535 1 98.25 109 LEU A N 1
ATOM 848 C CA . LEU A 1 109 ? -5.391 -9.422 -2.031 1 98.25 109 LEU A CA 1
ATOM 849 C C . LEU A 1 109 ? -4.23 -10.406 -1.956 1 98.25 109 LEU A C 1
ATOM 851 O O . LEU A 1 109 ? -4.164 -11.219 -1.03 1 98.25 109 LEU A O 1
ATOM 855 N N . PHE A 1 110 ? -3.32 -10.32 -2.92 1 98.88 110 PHE A N 1
ATOM 856 C CA . PHE A 1 110 ? -2.135 -11.172 -2.91 1 98.88 110 PHE A CA 1
ATOM 857 C C . PHE A 1 110 ? -1.293 -10.906 -1.667 1 98.88 110 PHE A C 1
ATOM 859 O O . PHE A 1 110 ? -0.816 -11.852 -1.026 1 98.88 110 PHE A O 1
ATOM 866 N N . ASN A 1 111 ? -1.109 -9.672 -1.407 1 98.31 111 ASN A N 1
ATOM 867 C CA . ASN A 1 111 ? -0.33 -9.312 -0.228 1 98.31 111 ASN A CA 1
ATOM 868 C C . ASN A 1 111 ? -0.928 -9.906 1.043 1 98.31 111 ASN A C 1
ATOM 870 O O . ASN A 1 111 ? -0.202 -10.43 1.891 1 98.31 111 ASN A O 1
ATOM 874 N N . SER A 1 112 ? -2.197 -9.914 1.165 1 96.25 112 SER A N 1
ATOM 875 C CA . SER A 1 112 ? -2.879 -10.406 2.357 1 96.25 112 SER A CA 1
ATOM 876 C C . SER A 1 112 ? -2.918 -11.93 2.385 1 96.25 112 SER A C 1
ATOM 878 O O . SER A 1 112 ? -2.617 -12.547 3.408 1 96.25 112 SER A O 1
ATOM 880 N N . HIS A 1 113 ? -3.168 -12.539 1.256 1 98.19 113 HIS A N 1
ATOM 881 C CA . HIS A 1 113 ? -3.541 -13.945 1.245 1 98.19 113 HIS A CA 1
ATOM 882 C C . HIS A 1 113 ? -2.348 -14.836 0.906 1 98.19 113 HIS A C 1
ATOM 884 O O . HIS A 1 113 ? -2.389 -16.047 1.116 1 98.19 113 HIS A O 1
ATOM 890 N N . PHE A 1 114 ? -1.294 -14.242 0.343 1 98.81 114 PHE A N 1
ATOM 891 C CA . PHE A 1 114 ? -0.12 -15.039 0.011 1 98.81 114 PHE A CA 1
ATOM 892 C C . PHE A 1 114 ? 1.098 -14.562 0.792 1 98.81 114 PHE A C 1
ATOM 894 O O . PHE A 1 114 ? 1.635 -15.297 1.625 1 98.81 114 PHE A O 1
ATOM 901 N N . THR A 1 115 ? 1.496 -13.32 0.576 1 98.75 115 THR A N 1
ATOM 902 C CA . THR A 1 115 ? 2.701 -12.789 1.203 1 98.75 115 THR A CA 1
ATOM 903 C C . THR A 1 115 ? 2.6 -12.859 2.725 1 98.75 115 THR A C 1
ATOM 905 O O . THR A 1 115 ? 3.5 -13.383 3.387 1 98.75 115 THR A O 1
ATOM 908 N N . GLY A 1 116 ? 1.461 -12.367 3.236 1 98.25 116 GLY A N 1
ATOM 909 C CA . GLY A 1 116 ? 1.257 -12.422 4.676 1 98.25 116 GLY A CA 1
ATOM 910 C C . GLY A 1 116 ? 1.258 -13.836 5.223 1 98.25 116 GLY A C 1
ATOM 911 O O . GLY A 1 116 ? 1.883 -14.109 6.25 1 98.25 116 GLY A O 1
ATOM 912 N N . ASN A 1 117 ? 0.559 -14.711 4.582 1 98.5 117 ASN A N 1
ATOM 913 C CA . ASN A 1 117 ? 0.475 -16.094 5.035 1 98.5 117 ASN A CA 1
ATOM 914 C C . ASN A 1 117 ? 1.819 -16.812 4.918 1 98.5 117 ASN A C 1
ATOM 916 O O . ASN A 1 117 ? 2.15 -17.656 5.742 1 98.5 117 ASN A O 1
ATOM 920 N N . MET A 1 118 ? 2.59 -16.469 3.877 1 98.56 118 MET A N 1
ATOM 921 C CA . MET A 1 118 ? 3.926 -17.047 3.717 1 98.56 118 MET A CA 1
ATOM 922 C C . MET A 1 118 ? 4.824 -16.656 4.883 1 98.56 118 MET A C 1
ATOM 924 O O . MET A 1 118 ? 5.473 -17.5 5.488 1 98.56 118 MET A O 1
ATOM 928 N N . PHE A 1 119 ? 4.863 -15.398 5.238 1 98.12 119 PHE A N 1
ATOM 929 C CA . PHE A 1 119 ? 5.676 -14.945 6.359 1 98.12 119 PHE A CA 1
ATOM 930 C C . PHE A 1 119 ? 5.145 -15.5 7.676 1 98.12 119 PHE A C 1
ATOM 932 O O . PHE A 1 119 ? 5.918 -15.789 8.594 1 98.12 119 PHE A O 1
ATOM 939 N N . GLY A 1 120 ? 3.758 -15.633 7.75 1 98.06 120 GLY A N 1
ATOM 940 C CA . GLY A 1 120 ? 3.18 -16.297 8.906 1 98.06 120 GLY A CA 1
ATOM 941 C C . GLY A 1 120 ? 3.693 -17.719 9.094 1 98.06 120 GLY A C 1
ATOM 942 O O . GLY A 1 120 ? 3.91 -18.156 10.227 1 98.06 120 GLY A O 1
ATOM 943 N N . LEU A 1 121 ? 3.842 -18.375 8.031 1 98.12 121 LEU A N 1
ATOM 944 C CA . LEU A 1 121 ? 4.371 -19.734 8.078 1 98.12 121 LEU A CA 1
ATOM 945 C C . LEU A 1 121 ? 5.809 -19.734 8.586 1 98.12 121 LEU A C 1
ATOM 947 O O . LEU A 1 121 ? 6.18 -20.578 9.414 1 98.12 121 LEU A O 1
ATOM 951 N N . TYR A 1 122 ? 6.684 -18.812 8.156 1 98.06 122 TYR A N 1
ATOM 952 C CA . TYR A 1 122 ? 8.07 -18.703 8.594 1 98.06 122 TYR A CA 1
ATOM 953 C C . TYR A 1 122 ? 8.148 -18.484 10.102 1 98.06 122 TYR A C 1
ATOM 955 O O . TYR A 1 122 ? 9.109 -18.906 10.75 1 98.06 122 TYR A O 1
ATOM 963 N N . SER A 1 123 ? 7.113 -17.859 10.633 1 97.75 123 SER A N 1
ATOM 964 C CA . SER A 1 123 ? 7.164 -17.422 12.023 1 97.75 123 SER A CA 1
ATOM 965 C C . SER A 1 123 ? 6.676 -18.516 12.961 1 97.75 123 SER A C 1
ATOM 967 O O . SER A 1 123 ? 6.68 -18.344 14.18 1 97.75 123 SER A O 1
ATOM 969 N N . THR A 1 124 ? 6.211 -19.641 12.43 1 97.94 124 THR A N 1
ATOM 970 C CA . THR A 1 124 ? 5.691 -20.719 13.273 1 97.94 124 THR A CA 1
ATOM 971 C C . THR A 1 124 ? 6.809 -21.344 14.094 1 97.94 124 THR A C 1
ATOM 973 O O . THR A 1 124 ? 7.945 -21.453 13.633 1 97.94 124 THR A O 1
ATOM 976 N N . GLU A 1 125 ? 6.383 -21.75 15.289 1 97.56 125 GLU A N 1
ATOM 977 C CA . GLU A 1 125 ? 7.387 -22.266 16.219 1 97.56 125 GLU A CA 1
ATOM 978 C C . GLU A 1 125 ? 7.117 -23.734 16.562 1 97.56 125 GLU A C 1
ATOM 980 O O . GLU A 1 125 ? 7.957 -24.391 17.172 1 97.56 125 GLU A O 1
ATOM 985 N N . THR A 1 126 ? 5.902 -24.25 16.281 1 97.12 126 THR A N 1
ATOM 986 C CA . THR A 1 126 ? 5.535 -25.625 16.562 1 97.12 126 THR A CA 1
ATOM 987 C C . THR A 1 126 ? 4.941 -26.297 15.32 1 97.12 126 THR A C 1
ATOM 989 O O . THR A 1 126 ? 4.5 -25.609 14.391 1 97.12 126 THR A O 1
ATOM 992 N N . LYS A 1 127 ? 4.945 -27.562 15.383 1 95.5 127 LYS A N 1
ATOM 993 C CA . LYS A 1 127 ? 4.367 -28.312 14.273 1 95.5 127 LYS A CA 1
ATOM 994 C C . LYS A 1 127 ? 2.877 -28.016 14.125 1 95.5 127 LYS A C 1
ATOM 996 O O . LYS A 1 127 ? 2.357 -27.984 13.008 1 95.5 127 LYS A O 1
ATOM 1001 N N . GLU A 1 128 ? 2.256 -27.859 15.227 1 97.12 128 GLU A N 1
ATOM 1002 C CA . GLU A 1 128 ? 0.835 -27.531 15.195 1 97.12 128 GLU A CA 1
ATOM 1003 C C . GLU A 1 128 ? 0.599 -26.172 14.523 1 97.12 128 GLU A C 1
ATOM 1005 O O . GLU A 1 128 ? -0.33 -26.031 13.727 1 97.12 128 GLU A O 1
ATOM 1010 N N . GLN A 1 129 ? 1.466 -25.234 14.836 1 98 129 GLN A N 1
ATOM 1011 C CA . GLN A 1 129 ? 1.369 -23.922 14.219 1 98 129 GLN A CA 1
ATOM 1012 C C . GLN A 1 129 ? 1.631 -24 12.719 1 98 129 GLN A C 1
ATOM 1014 O O . GLN A 1 129 ? 1.02 -23.266 11.938 1 98 129 GLN A O 1
ATOM 1019 N N . VAL A 1 130 ? 2.5 -24.891 12.352 1 98.12 130 VAL A N 1
ATOM 1020 C CA . VAL A 1 130 ? 2.805 -25.078 10.938 1 98.12 130 VAL A CA 1
ATOM 1021 C C . VAL A 1 130 ? 1.559 -25.562 10.195 1 98.12 130 VAL A C 1
ATOM 1023 O O . VAL A 1 130 ? 1.216 -25.031 9.133 1 98.12 130 VAL A O 1
ATOM 1026 N N . GLU A 1 131 ? 0.912 -26.5 10.727 1 98.12 131 GLU A N 1
ATOM 1027 C CA . GLU A 1 131 ? -0.285 -27.047 10.102 1 98.12 131 GLU A CA 1
ATOM 1028 C C . GLU A 1 131 ? -1.374 -25.984 9.961 1 98.12 131 GLU A C 1
ATOM 1030 O O . GLU A 1 131 ? -2.041 -25.906 8.93 1 98.12 131 GLU A O 1
ATOM 1035 N N . GLN A 1 132 ? -1.521 -25.203 10.984 1 98.44 132 GLN A N 1
ATOM 1036 C CA . GLN A 1 132 ? -2.51 -24.141 10.945 1 98.44 132 GLN A CA 1
ATOM 1037 C C . GLN A 1 132 ? -2.148 -23.094 9.898 1 98.44 132 GLN A C 1
ATOM 1039 O O . GLN A 1 132 ? -3.012 -22.641 9.133 1 98.44 132 GLN A O 1
ATOM 1044 N N . ALA A 1 133 ? -0.915 -22.734 9.883 1 98.62 133 ALA A N 1
ATOM 1045 C CA . ALA A 1 133 ? -0.45 -21.734 8.93 1 98.62 133 ALA A CA 1
ATOM 1046 C C . ALA A 1 133 ? -0.517 -22.266 7.5 1 98.62 133 ALA A C 1
ATOM 1048 O O . ALA A 1 133 ? -0.815 -21.516 6.566 1 98.62 133 ALA A O 1
ATOM 1049 N N . ARG A 1 134 ? -0.17 -23.516 7.355 1 98.69 134 ARG A N 1
ATOM 1050 C CA . ARG A 1 134 ? -0.299 -24.156 6.051 1 98.69 134 ARG A CA 1
ATOM 1051 C C . ARG A 1 134 ? -1.736 -24.094 5.547 1 98.69 134 ARG A C 1
ATOM 1053 O O . ARG A 1 134 ? -1.973 -23.812 4.367 1 98.69 134 ARG A O 1
ATOM 1060 N N . ALA A 1 135 ? -2.65 -24.344 6.414 1 98.56 135 ALA A N 1
ATOM 1061 C CA . ALA A 1 135 ? -4.066 -24.297 6.059 1 98.56 135 ALA A CA 1
ATOM 1062 C C . ALA A 1 135 ? -4.484 -22.891 5.66 1 98.56 135 ALA A C 1
ATOM 1064 O O . ALA A 1 135 ? -5.281 -22.703 4.738 1 98.56 135 ALA A O 1
ATOM 1065 N N . LYS A 1 136 ? -3.951 -21.938 6.34 1 98.38 136 LYS A N 1
ATOM 1066 C CA . LYS A 1 136 ? -4.246 -20.547 6.008 1 98.38 136 LYS A CA 1
ATOM 1067 C C . LYS A 1 136 ? -3.703 -20.188 4.629 1 98.38 136 LYS A C 1
ATOM 1069 O O . LYS A 1 136 ? -4.375 -19.5 3.85 1 98.38 136 LYS A O 1
ATOM 1074 N N . LEU A 1 137 ? -2.49 -20.609 4.367 1 98.81 137 LEU A N 1
ATOM 1075 C CA . LEU A 1 137 ? -1.912 -20.359 3.051 1 98.81 137 LEU A CA 1
ATOM 1076 C C . LEU A 1 137 ? -2.729 -21.047 1.961 1 98.81 137 LEU A C 1
ATOM 1078 O O . LEU A 1 137 ? -2.992 -20.453 0.912 1 98.81 137 LEU A O 1
ATOM 1082 N N . ALA A 1 138 ? -3.152 -22.234 2.217 1 98.75 138 ALA A N 1
ATOM 1083 C CA . ALA A 1 138 ? -3.982 -22.984 1.274 1 98.75 138 ALA A CA 1
ATOM 1084 C C . ALA A 1 138 ? -5.285 -22.234 0.984 1 98.75 138 ALA A C 1
ATOM 1086 O O . ALA A 1 138 ? -5.672 -22.078 -0.176 1 98.75 138 ALA A O 1
ATOM 1087 N N . ALA A 1 139 ? -5.922 -21.797 2.037 1 98.56 139 ALA A N 1
ATOM 1088 C CA . ALA A 1 139 ? -7.156 -21.031 1.889 1 98.56 139 ALA A CA 1
ATOM 1089 C C . ALA A 1 139 ? -6.91 -19.75 1.112 1 98.56 139 ALA A C 1
ATOM 1091 O O . ALA A 1 139 ? -7.734 -19.344 0.287 1 98.56 139 ALA A O 1
ATOM 1092 N N . GLY A 1 140 ? -5.805 -19.094 1.436 1 98.69 140 GLY A N 1
ATOM 1093 C CA . GLY A 1 140 ? -5.438 -17.891 0.715 1 98.69 140 GLY A CA 1
ATOM 1094 C C . GLY A 1 140 ? -5.23 -18.125 -0.77 1 98.69 140 GLY A C 1
ATOM 1095 O O . GLY A 1 140 ? -5.648 -17.297 -1.595 1 98.69 140 GLY A O 1
ATOM 1096 N N . ILE A 1 141 ? -4.605 -19.188 -1.145 1 98.88 141 ILE A N 1
ATOM 1097 C CA . ILE A 1 141 ? -4.371 -19.547 -2.541 1 98.88 141 ILE A CA 1
ATOM 1098 C C . ILE A 1 141 ? -5.703 -19.75 -3.252 1 98.88 141 ILE A C 1
ATOM 1100 O O . ILE A 1 141 ? -5.879 -19.328 -4.395 1 98.88 141 ILE A O 1
ATOM 1104 N N . LYS A 1 142 ? -6.637 -20.312 -2.586 1 98.75 142 LYS A N 1
ATOM 1105 C CA . LYS A 1 142 ? -7.969 -20.484 -3.156 1 98.75 142 LYS A CA 1
ATOM 1106 C C . LYS A 1 142 ? -8.641 -19.141 -3.406 1 98.75 142 LYS A C 1
ATOM 1108 O O . LYS A 1 142 ? -9.312 -18.953 -4.422 1 98.75 142 LYS A O 1
ATOM 1113 N N . VAL A 1 143 ? -8.508 -18.281 -2.461 1 98.69 143 VAL A N 1
ATOM 1114 C CA . VAL A 1 143 ? -9.062 -16.938 -2.621 1 98.69 143 VAL A CA 1
ATOM 1115 C C . VAL A 1 143 ? -8.438 -16.266 -3.844 1 98.69 143 VAL A C 1
ATOM 1117 O O . VAL A 1 143 ? -9.141 -15.633 -4.633 1 98.69 143 VAL A O 1
ATOM 1120 N N . LEU A 1 144 ? -7.16 -16.406 -4.02 1 98.88 144 LEU A N 1
ATOM 1121 C CA . LEU A 1 144 ? -6.477 -15.781 -5.148 1 98.88 144 LEU A CA 1
ATOM 1122 C C . LEU A 1 144 ? -6.895 -16.438 -6.461 1 98.88 144 LEU A C 1
ATOM 1124 O O . LEU A 1 144 ? -7.023 -15.758 -7.484 1 98.88 144 LEU A O 1
ATOM 1128 N N . ASP A 1 145 ? -7.062 -17.734 -6.457 1 98.88 145 ASP A N 1
ATOM 1129 C CA . ASP A 1 145 ? -7.609 -18.422 -7.621 1 98.88 145 ASP A CA 1
ATOM 1130 C C . ASP A 1 145 ? -8.969 -17.844 -8.016 1 98.88 145 ASP A C 1
ATOM 1132 O O . ASP A 1 145 ? -9.188 -17.516 -9.188 1 98.88 145 ASP A O 1
ATOM 1136 N N . SER A 1 146 ? -9.828 -17.703 -7.035 1 98.75 146 SER A N 1
ATOM 1137 C CA . SER A 1 146 ? -11.148 -17.125 -7.258 1 98.75 146 SER A CA 1
ATOM 1138 C C . SER A 1 146 ? -11.039 -15.68 -7.75 1 98.75 146 SER A C 1
ATOM 1140 O O . SER A 1 146 ? -11.82 -15.25 -8.602 1 98.75 146 SER A O 1
ATOM 1142 N N . THR A 1 147 ? -10.109 -14.938 -7.191 1 98.75 147 THR A N 1
ATOM 1143 C CA . THR A 1 147 ? -9.891 -13.547 -7.602 1 98.75 147 THR A CA 1
ATOM 1144 C C . THR A 1 147 ? -9.508 -13.477 -9.078 1 98.75 147 THR A C 1
ATOM 1146 O O . THR A 1 147 ? -10.023 -12.641 -9.82 1 98.75 147 THR A O 1
ATOM 1149 N N . LEU A 1 148 ? -8.609 -14.328 -9.492 1 98.88 148 LEU A N 1
ATOM 1150 C CA . LEU A 1 148 ? -8.18 -14.391 -10.883 1 98.88 148 LEU A CA 1
ATOM 1151 C C . LEU A 1 148 ? -9.359 -14.703 -11.797 1 98.88 148 LEU A C 1
ATOM 1153 O O . LEU A 1 148 ? -9.492 -14.125 -12.883 1 98.88 148 LEU A O 1
ATOM 1157 N N . ARG A 1 149 ? -10.219 -15.562 -11.359 1 98.44 149 ARG A N 1
ATOM 1158 C CA . ARG A 1 149 ? -11.375 -15.961 -12.156 1 98.44 149 ARG A CA 1
ATOM 1159 C C . ARG A 1 149 ? -12.414 -14.844 -12.211 1 98.44 149 ARG A C 1
ATOM 1161 O O . ARG A 1 149 ? -13.023 -14.602 -13.25 1 98.44 149 ARG A O 1
ATOM 1168 N N . LEU A 1 150 ? -12.586 -14.195 -11.148 1 98.12 150 LEU A N 1
ATOM 1169 C CA . LEU A 1 150 ? -13.633 -13.188 -11 1 98.12 150 LEU A CA 1
ATOM 1170 C C . LEU A 1 150 ? -13.242 -11.883 -11.68 1 98.12 150 LEU A C 1
ATOM 1172 O O . LEU A 1 150 ? -14.078 -11.211 -12.281 1 98.12 150 LEU A O 1
ATOM 1176 N N . HIS A 1 151 ? -11.961 -11.523 -11.578 1 98.38 151 HIS A N 1
ATOM 1177 C CA . HIS A 1 151 ? -11.555 -10.18 -11.977 1 98.38 151 HIS A CA 1
ATOM 1178 C C . HIS A 1 151 ? -10.547 -10.227 -13.125 1 98.38 151 HIS A C 1
ATOM 1180 O O . HIS A 1 151 ? -10.32 -9.219 -13.797 1 98.38 151 HIS A O 1
ATOM 1186 N N . GLY A 1 152 ? -9.852 -11.359 -13.297 1 98.12 152 GLY A N 1
ATOM 1187 C CA . GLY A 1 152 ? -8.828 -11.469 -14.328 1 98.12 152 GLY A CA 1
ATOM 1188 C C . GLY A 1 152 ? -9.398 -11.797 -15.695 1 98.12 152 GLY A C 1
ATOM 1189 O O . GLY A 1 152 ? -10.617 -11.836 -15.883 1 98.12 152 GLY A O 1
ATOM 1190 N N . SER A 1 153 ? -8.438 -11.852 -16.656 1 97.75 153 SER A N 1
ATOM 1191 C CA . SER A 1 153 ? -8.781 -12.258 -18.016 1 97.75 153 SER A CA 1
ATOM 1192 C C . SER A 1 153 ? -7.953 -13.453 -18.469 1 97.75 153 SER A C 1
ATOM 1194 O O . SER A 1 153 ? -6.812 -13.625 -18.031 1 97.75 153 SER A O 1
ATOM 1196 N N . GLU A 1 154 ? -8.453 -14.281 -19.281 1 96.12 154 GLU A N 1
ATOM 1197 C CA . GLU A 1 154 ? -7.711 -15.391 -19.859 1 96.12 154 GLU A CA 1
ATOM 1198 C C . GLU A 1 154 ? -7.504 -15.203 -21.359 1 96.12 154 GLU A C 1
ATOM 1200 O O . GLU A 1 154 ? -6.926 -16.062 -22.031 1 96.12 154 GLU A O 1
ATOM 1205 N N . GLU A 1 155 ? -7.965 -14.055 -21.719 1 96.81 155 GLU A N 1
ATOM 1206 C CA . GLU A 1 155 ? -7.828 -13.766 -23.156 1 96.81 155 GLU A CA 1
ATOM 1207 C C . GLU A 1 155 ? -6.371 -13.516 -23.516 1 96.81 155 GLU A C 1
ATOM 1209 O O . GLU A 1 155 ? -5.734 -12.594 -23 1 96.81 155 GLU A O 1
ATOM 1214 N N . GLY A 1 156 ? -5.852 -14.359 -24.422 1 97.69 156 GLY A N 1
ATOM 1215 C CA . GLY A 1 156 ? -4.539 -14.117 -25 1 97.69 156 GLY A CA 1
ATOM 1216 C C . GLY A 1 156 ? -3.4 -14.602 -24.125 1 97.69 156 GLY A C 1
ATOM 1217 O O . GLY A 1 156 ? -2.229 -14.445 -24.469 1 97.69 156 GLY A O 1
ATOM 1218 N N . GLY A 1 157 ? -3.744 -15.156 -22.984 1 98.12 157 GLY A N 1
ATOM 1219 C CA . GLY A 1 157 ? -2.676 -15.633 -22.125 1 98.12 157 GLY A CA 1
ATOM 1220 C C . GLY A 1 157 ? -3.117 -15.836 -20.688 1 98.12 157 GLY A C 1
ATOM 1221 O O . GLY A 1 157 ? -4.301 -15.695 -20.375 1 98.12 157 GLY A O 1
ATOM 1222 N N . ASP A 1 158 ? -2.166 -16.125 -19.781 1 98.62 158 ASP A N 1
ATOM 1223 C CA . ASP A 1 158 ? -2.518 -16.578 -18.438 1 98.62 158 ASP A CA 1
ATOM 1224 C C . ASP A 1 158 ? -2.111 -15.555 -17.391 1 98.62 158 ASP A C 1
ATOM 1226 O O . ASP A 1 158 ? -2.232 -15.805 -16.188 1 98.62 158 ASP A O 1
ATOM 1230 N N . TYR A 1 159 ? -1.556 -14.398 -1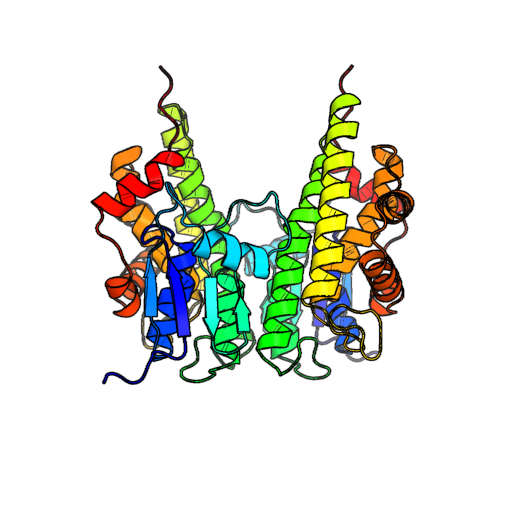7.797 1 98.88 159 TYR A N 1
ATOM 1231 C CA . TYR A 1 159 ? -1.34 -13.344 -16.812 1 98.88 159 TYR A CA 1
ATOM 1232 C C . TYR A 1 159 ? -2.66 -12.891 -16.203 1 98.88 159 TYR A C 1
ATOM 1234 O O . TYR A 1 159 ? -3.729 -13.367 -16.594 1 98.88 159 TYR A O 1
ATOM 1242 N N . PHE A 1 160 ? -2.686 -12.055 -15.242 1 98.94 160 PHE A N 1
ATOM 1243 C CA . PHE A 1 160 ? -3.912 -11.57 -14.625 1 98.94 160 PHE A CA 1
ATOM 1244 C C . PHE A 1 160 ? -4.828 -10.93 -15.664 1 98.94 160 PHE A C 1
ATOM 1246 O O . PHE A 1 160 ? -6.039 -11.172 -15.664 1 98.94 160 PHE A O 1
ATOM 1253 N N . LEU A 1 161 ? -4.168 -10.078 -16.547 1 98.81 161 LEU A N 1
ATOM 1254 C CA . LEU A 1 161 ? -4.926 -9.375 -17.578 1 98.81 161 LEU A CA 1
ATOM 1255 C C . LEU A 1 161 ? -4.797 -10.094 -18.922 1 98.81 161 LEU A C 1
ATOM 1257 O O . LEU A 1 161 ? -4.699 -9.445 -19.969 1 98.81 161 LEU A O 1
ATOM 1261 N N . GLY A 1 162 ? -4.758 -11.414 -18.859 1 98.44 162 GLY A N 1
ATOM 1262 C CA . GLY A 1 162 ? -4.625 -12.18 -20.078 1 98.44 162 GLY A CA 1
ATOM 1263 C C . GLY A 1 162 ? -3.252 -12.062 -20.719 1 98.44 162 GLY A C 1
ATOM 1264 O O . GLY A 1 162 ? -2.236 -12.289 -20.062 1 98.44 162 GLY A O 1
ATOM 1265 N N . GLY A 1 163 ? -3.189 -11.578 -21.906 1 98.38 163 GLY A N 1
ATOM 1266 C CA . GLY A 1 163 ? -1.922 -11.469 -22.609 1 98.38 163 GLY A CA 1
ATOM 1267 C C . GLY A 1 163 ? -1.104 -10.266 -22.172 1 98.38 163 GLY A C 1
ATOM 1268 O O . GLY A 1 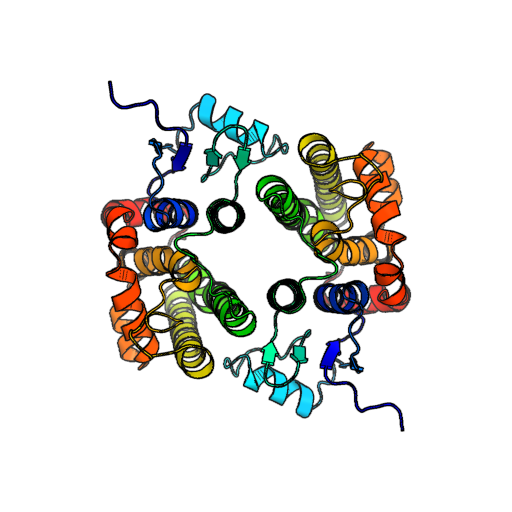163 ? 0.052 -10.117 -22.578 1 98.38 163 GLY A O 1
ATOM 1269 N N . PHE A 1 164 ? -1.636 -9.477 -21.328 1 98.5 164 PHE A N 1
ATOM 1270 C CA . PHE A 1 164 ? -0.99 -8.234 -20.906 1 98.5 164 PHE A CA 1
ATOM 1271 C C . PHE A 1 164 ? -0.24 -8.422 -19.594 1 98.5 164 PHE A C 1
ATOM 1273 O O . PHE A 1 164 ? -0.856 -8.594 -18.547 1 98.5 164 PHE A O 1
ATOM 1280 N N . TYR A 1 165 ? 1.139 -8.461 -19.656 1 98.62 165 TYR A N 1
ATOM 1281 C CA . TYR A 1 165 ? 1.98 -8.484 -18.469 1 98.62 165 TYR A CA 1
ATOM 1282 C C . TYR A 1 165 ? 1.958 -7.133 -17.75 1 98.62 165 TYR A C 1
ATOM 1284 O O . TYR A 1 165 ? 2.326 -6.109 -18.344 1 98.62 165 TYR A O 1
ATOM 1292 N N . SER A 1 166 ? 1.544 -7.094 -16.5 1 98.75 166 SER A N 1
ATOM 1293 C CA . SER A 1 166 ? 1.259 -5.82 -15.844 1 98.75 166 SER A CA 1
ATOM 1294 C C . SER A 1 166 ? 1.897 -5.75 -14.461 1 98.75 166 SER A C 1
ATOM 1296 O O . SER A 1 166 ? 2.67 -6.637 -14.086 1 98.75 166 SER A O 1
ATOM 1298 N N . VAL A 1 167 ? 1.531 -4.719 -13.742 1 98.81 167 VAL A N 1
ATOM 1299 C CA . VAL A 1 167 ? 1.98 -4.52 -12.367 1 98.81 167 VAL A CA 1
ATOM 1300 C C . VAL A 1 167 ? 1.51 -5.684 -11.5 1 98.81 167 VAL A C 1
ATOM 1302 O O . VAL A 1 167 ? 2.127 -5.988 -10.477 1 98.81 167 VAL A O 1
ATOM 1305 N N . ALA A 1 168 ? 0.443 -6.371 -11.883 1 98.94 168 ALA A N 1
ATOM 1306 C CA . ALA A 1 168 ? -0.014 -7.52 -11.109 1 98.94 168 ALA A CA 1
ATOM 1307 C C . ALA A 1 168 ? 1.105 -8.547 -10.938 1 98.94 168 ALA A C 1
ATOM 1309 O O . ALA A 1 168 ? 1.352 -9.023 -9.82 1 98.94 168 ALA A O 1
ATOM 1310 N N . GLU A 1 169 ? 1.797 -8.852 -12.008 1 98.94 169 GLU A N 1
ATOM 1311 C CA . GLU A 1 169 ? 2.883 -9.828 -11.961 1 98.94 169 GLU A CA 1
ATOM 1312 C C . GLU A 1 169 ? 4.16 -9.211 -11.406 1 98.94 169 GLU A C 1
ATOM 1314 O O . GLU A 1 169 ? 4.875 -9.844 -10.625 1 98.94 169 GLU A O 1
ATOM 1319 N N . VAL A 1 170 ? 4.426 -7.934 -11.781 1 98.94 170 VAL A N 1
ATOM 1320 C CA . VAL A 1 170 ? 5.629 -7.234 -11.344 1 98.94 170 VAL A CA 1
ATOM 1321 C C . VAL A 1 170 ? 5.699 -7.227 -9.82 1 98.94 170 VAL A C 1
ATOM 1323 O O . VAL A 1 170 ? 6.77 -7.418 -9.234 1 98.94 170 VAL A O 1
ATOM 1326 N N . PHE A 1 171 ? 4.566 -7.074 -9.18 1 98.94 171 PHE A N 1
ATOM 1327 C CA . PHE A 1 171 ? 4.516 -6.891 -7.738 1 98.94 171 PHE A CA 1
ATOM 1328 C C . PHE A 1 171 ? 4.492 -8.234 -7.02 1 98.94 171 PHE A C 1
ATOM 1330 O O . PHE A 1 171 ? 4.77 -8.305 -5.82 1 98.94 171 PHE A O 1
ATOM 1337 N N . THR A 1 172 ? 4.156 -9.336 -7.711 1 98.94 172 THR A N 1
ATOM 1338 C CA . THR A 1 172 ? 3.762 -10.516 -6.949 1 98.94 172 THR A CA 1
ATOM 1339 C C . THR A 1 172 ? 4.688 -11.688 -7.254 1 98.94 172 THR A C 1
ATOM 1341 O O . THR A 1 172 ? 4.895 -12.562 -6.402 1 98.94 172 THR A O 1
ATOM 1344 N N . THR A 1 173 ? 5.316 -11.727 -8.383 1 98.69 173 THR A N 1
ATOM 1345 C CA . THR A 1 173 ? 6.016 -12.906 -8.883 1 98.69 173 THR A CA 1
ATOM 1346 C C . THR A 1 173 ? 7.191 -13.258 -7.969 1 98.69 173 THR A C 1
ATOM 1348 O O . THR A 1 173 ? 7.43 -14.43 -7.68 1 98.69 173 THR A O 1
ATOM 1351 N N . GLY A 1 174 ? 7.934 -12.266 -7.531 1 98.56 174 GLY A N 1
ATOM 1352 C CA . GLY A 1 174 ? 9.086 -12.508 -6.672 1 98.56 174 GLY A CA 1
ATOM 1353 C C . GLY A 1 174 ? 8.734 -13.227 -5.387 1 98.56 174 GLY A C 1
ATOM 1354 O O . GLY A 1 174 ? 9.531 -14.008 -4.867 1 98.56 174 GLY A O 1
ATOM 1355 N N . PHE A 1 175 ? 7.562 -12.992 -4.863 1 98.81 175 PHE A N 1
ATOM 1356 C CA . PHE A 1 175 ? 7.125 -13.641 -3.631 1 98.81 175 PHE A CA 1
ATOM 1357 C C . PHE A 1 175 ? 6.789 -15.102 -3.879 1 98.81 175 PHE A C 1
ATOM 1359 O O . PHE A 1 175 ? 7.031 -15.953 -3.021 1 98.81 175 PHE A O 1
ATOM 1366 N N . VAL A 1 176 ? 6.207 -15.383 -5.027 1 98.81 176 VAL A N 1
ATOM 1367 C CA . VAL A 1 176 ? 5.957 -16.766 -5.398 1 98.81 176 VAL A CA 1
ATOM 1368 C C . VAL A 1 176 ? 7.281 -17.531 -5.48 1 98.81 176 VAL A C 1
ATOM 1370 O O . VAL A 1 176 ? 7.395 -18.656 -4.977 1 98.81 176 VAL A O 1
ATOM 1373 N N . GLN A 1 177 ? 8.273 -16.906 -6.082 1 98.75 177 GLN A N 1
ATOM 1374 C CA . GLN A 1 177 ? 9.594 -17.516 -6.195 1 98.75 177 GLN A CA 1
ATOM 1375 C C . GLN A 1 177 ? 10.172 -17.828 -4.816 1 98.75 177 GLN A C 1
ATOM 1377 O O . GLN A 1 177 ? 10.734 -18.906 -4.609 1 98.75 177 GLN A O 1
ATOM 1382 N N . ARG A 1 178 ? 10.016 -16.922 -3.9 1 98.5 178 ARG A N 1
ATOM 1383 C CA . ARG A 1 178 ? 10.508 -17.141 -2.545 1 98.5 178 ARG A CA 1
ATOM 1384 C C . ARG A 1 178 ? 9.766 -18.297 -1.884 1 98.5 178 ARG A C 1
ATOM 1386 O O . ARG A 1 178 ? 10.383 -19.125 -1.207 1 98.5 178 ARG A O 1
ATOM 1393 N N . GLY A 1 179 ? 8.438 -18.328 -2.066 1 98.56 179 GLY A N 1
ATOM 1394 C CA . GLY A 1 179 ? 7.66 -19.422 -1.502 1 98.56 179 GLY A CA 1
ATOM 1395 C C . GLY A 1 179 ? 8.07 -20.781 -2.039 1 98.56 179 GLY A C 1
ATOM 1396 O O . GLY A 1 179 ? 8.227 -21.734 -1.273 1 98.56 179 GLY A O 1
ATOM 1397 N N . LEU A 1 180 ? 8.266 -20.828 -3.322 1 98.69 180 LEU A N 1
ATOM 1398 C CA . LEU A 1 180 ? 8.633 -22.094 -3.969 1 98.69 180 LEU A CA 1
ATOM 1399 C C . LEU A 1 180 ? 10 -22.562 -3.494 1 98.69 180 LEU A C 1
ATOM 1401 O O . LEU A 1 180 ? 10.219 -23.766 -3.309 1 98.69 180 LEU A O 1
ATOM 1405 N N . ALA A 1 181 ? 10.883 -21.641 -3.244 1 98.25 181 ALA A N 1
ATOM 1406 C CA . ALA A 1 181 ? 12.266 -21.984 -2.926 1 98.25 181 ALA A CA 1
ATOM 1407 C C . ALA A 1 181 ? 12.422 -22.328 -1.448 1 98.25 181 ALA A C 1
ATOM 1409 O O . ALA A 1 181 ? 13.266 -23.141 -1.081 1 98.25 181 ALA A O 1
ATOM 1410 N N . SER A 1 182 ? 11.602 -21.781 -0.603 1 98.25 182 SER A N 1
ATOM 1411 C CA . SER A 1 182 ? 12.055 -21.75 0.782 1 98.25 182 SER A CA 1
ATOM 1412 C C . SER A 1 182 ? 11.062 -22.438 1.707 1 98.25 182 SER A C 1
ATOM 1414 O O . SER A 1 182 ? 11.43 -22.906 2.787 1 98.25 182 SER A O 1
ATOM 1416 N N . LEU A 1 183 ? 9.773 -22.469 1.355 1 98.5 183 LEU A N 1
ATOM 1417 C CA . LEU A 1 183 ? 8.758 -22.953 2.285 1 98.5 183 LEU A CA 1
ATOM 1418 C C . LEU A 1 183 ? 8.992 -24.438 2.607 1 98.5 183 LEU A C 1
ATOM 1420 O O . LEU A 1 183 ? 8.82 -24.859 3.756 1 98.5 183 LEU A O 1
ATOM 1424 N N . LYS A 1 184 ? 9.32 -25.203 1.592 1 97.94 184 LYS A N 1
ATOM 1425 C CA . LYS A 1 184 ? 9.586 -26.609 1.835 1 97.94 184 LYS A CA 1
ATOM 1426 C C . LYS A 1 184 ? 10.805 -26.797 2.734 1 97.94 184 LYS A C 1
ATOM 1428 O O . LYS A 1 184 ? 10.789 -27.609 3.656 1 97.94 184 LYS A O 1
ATOM 1433 N N . GLU A 1 185 ? 11.859 -26.016 2.521 1 97.19 185 GLU A N 1
ATOM 1434 C CA . GLU A 1 185 ? 13.109 -26.094 3.273 1 97.19 185 GLU A CA 1
ATOM 1435 C C . GLU A 1 185 ? 12.891 -25.734 4.742 1 97.19 185 GLU A C 1
ATOM 1437 O O . GLU A 1 185 ? 13.43 -26.391 5.633 1 97.19 185 GLU A O 1
ATOM 1442 N N . TYR A 1 186 ? 12.109 -24.766 5.008 1 97.38 186 TYR A N 1
ATOM 1443 C CA . TYR A 1 186 ? 12.023 -24.234 6.363 1 97.38 186 TYR A CA 1
ATOM 1444 C C . TYR A 1 186 ? 10.867 -24.875 7.129 1 97.38 186 TYR A C 1
ATOM 1446 O O . TYR A 1 186 ? 10.938 -25.031 8.352 1 97.38 186 TYR A O 1
ATOM 1454 N N . ARG A 1 187 ? 9.836 -25.266 6.367 1 97.94 187 ARG A N 1
ATOM 1455 C CA . ARG A 1 187 ? 8.641 -25.656 7.109 1 97.94 187 ARG A CA 1
ATOM 1456 C C . ARG A 1 187 ? 8.016 -26.922 6.516 1 97.94 187 ARG A C 1
ATOM 1458 O O . ARG A 1 187 ? 6.887 -27.281 6.867 1 97.94 187 ARG A O 1
ATOM 1465 N N . GLY A 1 188 ? 8.633 -27.469 5.512 1 97.75 188 GLY A N 1
ATOM 1466 C CA . GLY A 1 188 ? 8.148 -28.719 4.93 1 97.75 188 GLY A CA 1
ATOM 1467 C C . GLY A 1 188 ? 6.91 -28.531 4.074 1 97.75 188 GLY A C 1
ATOM 1468 O O . GLY A 1 188 ? 6.199 -29.484 3.775 1 97.75 188 GLY A O 1
ATOM 1469 N N . VAL A 1 189 ? 6.625 -27.375 3.699 1 98.5 189 VAL A N 1
ATOM 1470 C CA . VAL A 1 189 ? 5.445 -27.078 2.891 1 98.5 189 VAL A CA 1
ATOM 1471 C C . VAL A 1 189 ? 5.855 -26.859 1.437 1 98.5 189 VAL A C 1
ATOM 1473 O O . VAL A 1 189 ? 6.5 -25.859 1.11 1 98.5 189 VAL A O 1
ATOM 1476 N N . ASP A 1 190 ? 5.52 -27.734 0.606 1 98.62 190 ASP A N 1
ATOM 1477 C CA . ASP A 1 190 ? 5.766 -27.594 -0.825 1 98.62 190 ASP A CA 1
ATOM 1478 C C . ASP A 1 190 ? 4.68 -26.75 -1.487 1 98.62 190 ASP A C 1
ATOM 1480 O O . ASP A 1 190 ? 3.555 -27.219 -1.68 1 98.62 190 ASP A O 1
ATOM 1484 N N . LEU A 1 191 ? 5.031 -25.578 -1.887 1 98.81 191 LEU A N 1
ATOM 1485 C CA . LEU A 1 191 ? 4.059 -24.625 -2.402 1 98.81 191 LEU A CA 1
ATOM 1486 C C . LEU A 1 191 ? 3.404 -25.141 -3.676 1 98.81 191 LEU A C 1
ATOM 1488 O O . LEU A 1 191 ? 2.188 -25.031 -3.848 1 98.81 191 LEU A O 1
ATOM 1492 N N . ALA A 1 192 ? 4.191 -25.656 -4.605 1 98.5 192 ALA A N 1
ATOM 1493 C CA . ALA A 1 192 ? 3.645 -26.172 -5.855 1 98.5 192 ALA A CA 1
ATOM 1494 C C . ALA A 1 192 ? 2.639 -27.297 -5.59 1 98.5 192 ALA A C 1
ATOM 1496 O O . ALA A 1 192 ? 1.574 -27.344 -6.211 1 98.5 192 ALA A O 1
ATOM 1497 N N . GLU A 1 193 ? 2.951 -28.156 -4.719 1 98.44 193 GLU A N 1
ATOM 1498 C CA . GLU A 1 193 ? 2.045 -29.234 -4.355 1 98.44 193 GLU A CA 1
ATOM 1499 C C . GLU A 1 193 ? 0.786 -28.703 -3.68 1 98.44 193 GLU A C 1
ATOM 1501 O O . GLU A 1 193 ? -0.312 -29.219 -3.902 1 98.44 193 GLU A O 1
ATOM 1506 N N . LEU A 1 194 ? 0.986 -27.734 -2.828 1 98.75 194 LEU A N 1
ATOM 1507 C CA . LEU A 1 194 ? -0.143 -27.141 -2.127 1 98.75 194 LEU A CA 1
ATOM 1508 C C . LEU A 1 194 ? -1.139 -26.531 -3.113 1 98.75 194 LEU A C 1
ATOM 1510 O O . LEU A 1 194 ? -2.352 -26.672 -2.939 1 98.75 194 LEU A O 1
ATOM 1514 N N . VAL A 1 195 ? -0.634 -25.859 -4.125 1 98.88 195 VAL A N 1
ATOM 1515 C CA . VAL A 1 195 ? -1.465 -25.25 -5.16 1 98.88 195 VAL A CA 1
ATOM 1516 C C . VAL A 1 195 ? -2.287 -26.328 -5.859 1 98.88 195 VAL A C 1
ATOM 1518 O O . VAL A 1 195 ? -3.486 -26.156 -6.09 1 98.88 195 VAL A O 1
ATOM 1521 N N . LYS A 1 196 ? -1.684 -27.422 -6.156 1 98.5 196 LYS A N 1
ATOM 1522 C CA . LYS A 1 196 ? -2.369 -28.547 -6.789 1 98.5 196 LYS A CA 1
ATOM 1523 C C . LYS A 1 196 ? -3.373 -29.188 -5.836 1 98.5 196 LYS A C 1
ATOM 1525 O O . LYS A 1 196 ? -4.488 -29.516 -6.234 1 98.5 196 LYS A O 1
ATOM 1530 N N . GLU A 1 197 ? -2.949 -29.344 -4.641 1 98.25 197 GLU A N 1
ATOM 1531 C CA . GLU A 1 197 ? -3.775 -29.969 -3.611 1 98.25 197 GLU A CA 1
ATOM 1532 C C . GLU A 1 197 ? -5.105 -29.234 -3.453 1 98.25 197 GLU A C 1
ATOM 1534 O O . GLU A 1 197 ? -6.148 -29.875 -3.277 1 98.25 197 GLU A O 1
ATOM 1539 N N . VAL A 1 198 ? -5.133 -27.938 -3.539 1 98.19 198 VAL A N 1
ATOM 1540 C CA . VAL A 1 198 ? -6.348 -27.172 -3.26 1 98.19 198 VAL A CA 1
ATOM 1541 C C . VAL A 1 198 ? -7.129 -26.953 -4.555 1 98.19 198 VAL A C 1
ATOM 1543 O O . VAL A 1 198 ? -8.172 -26.297 -4.551 1 98.19 198 VAL A O 1
ATOM 1546 N N . GLY A 1 199 ? -6.621 -27.359 -5.648 1 98.44 199 GLY A N 1
ATOM 1547 C CA . GLY A 1 199 ? -7.309 -27.266 -6.926 1 98.44 199 GLY A CA 1
ATOM 1548 C C . GLY A 1 199 ? -7.348 -25.859 -7.484 1 98.44 199 GLY A C 1
ATOM 1549 O O . GLY A 1 199 ? -8.328 -25.469 -8.125 1 98.44 199 GLY A O 1
ATOM 1550 N N . ALA A 1 200 ? -6.312 -25.094 -7.199 1 98.75 200 ALA A N 1
ATOM 1551 C CA . ALA A 1 200 ? -6.258 -23.719 -7.66 1 98.75 200 ALA A CA 1
ATOM 1552 C C . ALA A 1 200 ? -5.688 -23.625 -9.07 1 98.75 200 ALA A C 1
ATOM 1554 O O . ALA A 1 200 ? -4.617 -23.047 -9.281 1 98.75 200 ALA A O 1
ATOM 1555 N N . ASP A 1 201 ? -6.441 -24.016 -10.055 1 98.56 201 ASP A N 1
ATOM 1556 C CA . ASP A 1 201 ? -5.957 -24.203 -11.422 1 98.56 201 ASP A CA 1
ATOM 1557 C C . ASP A 1 201 ? -5.629 -22.875 -12.086 1 98.56 201 ASP A C 1
ATOM 1559 O O . ASP A 1 201 ? -4.637 -22.766 -12.812 1 98.56 201 ASP A O 1
ATOM 1563 N N . ARG A 1 202 ? -6.52 -21.891 -11.906 1 98.88 202 ARG A N 1
ATOM 1564 C CA . ARG A 1 202 ? -6.25 -20.609 -12.523 1 98.88 202 ARG A CA 1
ATOM 1565 C C . ARG A 1 202 ? -5.008 -19.953 -11.922 1 98.88 202 ARG A C 1
ATOM 1567 O O . ARG A 1 202 ? -4.215 -19.344 -12.633 1 98.88 202 ARG A O 1
ATOM 1574 N N . PHE A 1 203 ? -4.898 -20.078 -10.633 1 98.88 203 PHE A N 1
ATOM 1575 C CA . PHE A 1 203 ? -3.705 -19.578 -9.969 1 98.88 203 PHE A CA 1
ATOM 1576 C C . PHE A 1 203 ? -2.461 -20.297 -10.461 1 98.88 203 PHE A C 1
ATOM 1578 O O . PHE A 1 203 ? -1.42 -19.688 -10.68 1 98.88 203 PHE A O 1
ATOM 1585 N N . GLU A 1 204 ? -2.555 -21.594 -10.586 1 98.88 204 GLU A N 1
ATOM 1586 C CA . GLU A 1 204 ? -1.428 -22.375 -11.078 1 98.88 204 GLU A CA 1
ATOM 1587 C C . GLU A 1 204 ? -0.984 -21.906 -12.461 1 98.88 204 GLU A C 1
ATOM 1589 O O . GLU A 1 204 ? 0.211 -21.734 -12.703 1 98.88 204 GLU A O 1
ATOM 1594 N N . ARG A 1 205 ? -1.927 -21.734 -13.359 1 98.88 205 ARG A N 1
ATOM 1595 C CA . ARG A 1 205 ? -1.607 -21.25 -14.703 1 98.88 205 ARG A CA 1
ATOM 1596 C C . ARG A 1 205 ? -0.978 -19.859 -14.664 1 98.88 205 ARG A C 1
ATOM 1598 O O . ARG A 1 205 ? 0.004 -19.594 -15.359 1 98.88 205 ARG A O 1
ATOM 1605 N N . TRP A 1 206 ? -1.563 -18.984 -13.836 1 98.94 206 TRP A N 1
ATOM 1606 C CA . TRP A 1 206 ? -1.003 -17.656 -13.656 1 98.94 206 TRP A CA 1
ATOM 1607 C C . TRP A 1 206 ? 0.433 -17.719 -13.148 1 98.94 206 TRP A C 1
ATOM 1609 O O . TRP A 1 206 ? 1.324 -17.062 -13.688 1 98.94 206 TRP A O 1
ATOM 1619 N N . MET A 1 207 ? 0.632 -18.547 -12.109 1 98.81 207 MET A N 1
ATOM 1620 C CA . MET A 1 207 ? 1.943 -18.719 -11.492 1 98.81 207 MET A CA 1
ATOM 1621 C C . MET A 1 207 ? 2.973 -19.172 -12.516 1 98.81 207 MET A C 1
ATOM 1623 O O . MET A 1 207 ? 4.066 -18.609 -12.594 1 98.81 207 MET A O 1
ATOM 1627 N N . HIS A 1 208 ? 2.666 -20.125 -13.32 1 98.75 208 HIS A N 1
ATOM 1628 C CA . HIS A 1 208 ? 3.58 -20.641 -14.328 1 98.75 208 HIS A CA 1
ATOM 1629 C C . HIS A 1 208 ? 3.914 -19.578 -15.367 1 98.75 208 HIS A C 1
ATOM 1631 O O . HIS A 1 208 ? 5.074 -19.422 -15.75 1 98.75 208 HIS A O 1
ATOM 1637 N N . ALA A 1 209 ? 2.926 -18.875 -15.836 1 98.88 209 ALA A N 1
ATOM 1638 C CA . ALA A 1 209 ? 3.148 -17.812 -16.812 1 98.88 209 ALA A CA 1
ATOM 1639 C C . ALA A 1 209 ? 4.035 -16.703 -16.25 1 98.88 209 ALA A C 1
ATOM 1641 O O . ALA A 1 209 ? 4.98 -16.266 -16.906 1 98.88 209 ALA A O 1
ATOM 1642 N N . ALA A 1 210 ? 3.688 -16.281 -15.039 1 98.88 210 ALA A N 1
ATOM 1643 C CA . ALA A 1 210 ? 4.438 -15.195 -14.398 1 98.88 210 ALA A CA 1
ATOM 1644 C C . ALA A 1 210 ? 5.895 -15.594 -14.188 1 98.88 210 ALA A C 1
ATOM 1646 O O . ALA A 1 210 ? 6.805 -14.797 -14.43 1 98.88 210 ALA A O 1
ATOM 1647 N N . LEU A 1 211 ? 6.113 -16.812 -13.789 1 98.75 211 LEU A N 1
ATOM 1648 C CA . LEU A 1 211 ? 7.457 -17.312 -13.492 1 98.75 211 LEU A CA 1
ATOM 1649 C C . LEU A 1 211 ? 8.266 -17.484 -14.766 1 98.75 211 LEU A C 1
ATOM 1651 O O . LEU A 1 211 ? 9.492 -17.391 -14.75 1 98.75 211 LEU A O 1
ATOM 1655 N N . ALA A 1 212 ? 7.598 -17.703 -15.859 1 98.75 212 ALA A N 1
ATOM 1656 C CA . ALA A 1 212 ? 8.273 -17.969 -17.125 1 98.75 212 ALA A CA 1
ATOM 1657 C C . ALA A 1 212 ? 8.711 -16.688 -17.797 1 98.75 212 ALA A C 1
ATOM 1659 O O . ALA A 1 212 ? 9.492 -16.719 -18.766 1 98.75 212 ALA A O 1
ATOM 1660 N N . ARG A 1 213 ? 8.109 -15.547 -17.359 1 98.69 213 ARG A N 1
ATOM 1661 C CA . ARG A 1 213 ? 8.477 -14.266 -17.953 1 98.69 213 ARG A CA 1
ATOM 1662 C C . ARG A 1 213 ? 9.984 -14.047 -17.906 1 98.69 213 ARG A C 1
ATOM 1664 O O . ARG A 1 213 ? 10.609 -14.25 -16.859 1 98.69 213 ARG A O 1
ATOM 1671 N N . PRO A 1 214 ? 10.711 -13.656 -18.969 1 98.69 214 PRO A N 1
ATOM 1672 C CA . PRO A 1 214 ? 12.164 -13.477 -18.984 1 98.69 214 PRO A CA 1
ATOM 1673 C C . PRO A 1 214 ? 12.648 -12.555 -17.859 1 98.69 214 PRO A C 1
ATOM 1675 O O . PRO A 1 214 ? 13.664 -12.836 -17.219 1 98.69 214 PRO A O 1
ATOM 1678 N N . SER A 1 215 ? 11.977 -11.469 -17.625 1 98.75 215 SER A N 1
ATOM 1679 C CA . SER A 1 215 ? 12.391 -10.539 -16.578 1 98.75 215 SER A CA 1
ATOM 1680 C C . SER A 1 215 ? 12.359 -11.195 -15.203 1 98.75 215 SER A C 1
ATOM 1682 O O . SER A 1 215 ? 13.227 -10.938 -14.367 1 98.75 215 SER A O 1
ATOM 1684 N N . ALA A 1 216 ? 11.328 -12.039 -14.969 1 98.62 216 ALA A N 1
ATOM 1685 C CA . ALA A 1 216 ? 11.25 -12.781 -13.719 1 98.62 216 ALA A CA 1
ATOM 1686 C C . ALA A 1 216 ? 12.43 -13.742 -13.57 1 98.62 216 ALA A C 1
ATOM 1688 O O . ALA A 1 216 ? 13.023 -13.844 -12.5 1 98.62 216 ALA A O 1
ATOM 1689 N N . GLN A 1 217 ? 12.773 -14.367 -14.602 1 98.5 217 GLN A N 1
ATOM 1690 C CA . GLN A 1 217 ? 13.859 -15.336 -14.594 1 98.5 217 GLN A CA 1
ATOM 1691 C C . GLN A 1 217 ? 15.211 -14.641 -14.422 1 98.5 217 GLN A C 1
ATOM 1693 O O . GLN A 1 217 ? 16.062 -15.109 -13.656 1 98.5 217 GLN A O 1
ATOM 1698 N N . GLN A 1 218 ? 15.398 -13.547 -15.109 1 97.56 218 GLN A N 1
ATOM 1699 C CA . GLN A 1 218 ? 16.672 -12.828 -15.094 1 97.56 218 GLN A CA 1
ATOM 1700 C C . GLN A 1 218 ? 16.969 -12.25 -13.711 1 97.56 218 GLN A C 1
ATOM 1702 O O . GLN A 1 218 ? 18.125 -12.094 -13.336 1 97.56 218 GLN A O 1
ATOM 1707 N N . THR A 1 219 ? 15.922 -11.961 -12.969 1 98.19 219 THR A N 1
ATOM 1708 C CA . THR A 1 219 ? 16.109 -11.25 -11.711 1 98.19 219 THR A CA 1
ATOM 1709 C C . THR A 1 219 ? 16.031 -12.211 -10.523 1 98.19 219 THR A C 1
ATOM 1711 O O . THR A 1 219 ? 16.203 -11.797 -9.375 1 98.19 219 THR A O 1
ATOM 1714 N N . LYS A 1 220 ? 15.773 -13.43 -10.734 1 97.75 220 LYS A N 1
ATOM 1715 C CA . LYS A 1 220 ? 15.641 -14.43 -9.672 1 97.75 220 LYS A CA 1
ATOM 1716 C C . LYS A 1 220 ? 17.016 -14.922 -9.203 1 97.75 220 LYS A C 1
ATOM 1718 O O . LYS A 1 220 ? 17.797 -15.422 -10.008 1 97.75 220 LYS A O 1
ATOM 1723 N N . PRO A 1 221 ? 17.297 -14.812 -7.926 1 96.69 221 PRO A N 1
ATOM 1724 C CA . PRO A 1 221 ? 18.516 -15.453 -7.43 1 96.69 221 PRO A CA 1
ATOM 1725 C C . PRO A 1 221 ? 18.422 -16.984 -7.391 1 96.69 221 PRO A C 1
ATOM 1727 O O . PRO A 1 221 ? 17.328 -17.531 -7.574 1 96.69 221 PRO A O 1
ATOM 1730 N N . ALA A 1 222 ? 19.578 -17.594 -7.215 1 97.62 222 ALA A N 1
ATOM 1731 C CA . ALA A 1 222 ? 19.578 -19.047 -7.012 1 97.62 222 ALA A CA 1
ATOM 1732 C C . ALA A 1 222 ? 18.781 -19.422 -5.77 1 97.62 222 ALA A C 1
ATOM 1734 O O . ALA A 1 222 ? 18.688 -18.641 -4.816 1 97.62 222 ALA A O 1
ATOM 1735 N N . ASP A 1 223 ? 18.172 -20.594 -5.805 1 97.75 223 ASP A N 1
ATOM 1736 C CA . ASP A 1 223 ? 17.297 -21.031 -4.727 1 97.75 223 ASP A CA 1
ATOM 1737 C C . ASP A 1 223 ? 18.016 -21.031 -3.383 1 97.75 223 ASP A C 1
ATOM 1739 O O . ASP A 1 223 ? 17.453 -20.641 -2.361 1 97.75 223 ASP A O 1
ATOM 1743 N N . ASP A 1 224 ? 19.234 -21.5 -3.357 1 97.38 224 ASP A N 1
ATOM 1744 C CA . ASP A 1 224 ? 19.984 -21.531 -2.105 1 97.38 224 ASP A CA 1
ATOM 1745 C C . ASP A 1 224 ? 20.203 -20.125 -1.554 1 97.38 224 ASP A C 1
ATOM 1747 O O . ASP A 1 224 ? 20.219 -19.938 -0.338 1 97.38 224 ASP A O 1
ATOM 1751 N N . VAL A 1 225 ? 20.422 -19.156 -2.461 1 96.56 225 VAL A N 1
ATOM 1752 C CA . VAL A 1 225 ? 20.594 -17.766 -2.062 1 96.56 225 VAL A CA 1
ATOM 1753 C C . VAL A 1 225 ? 19.297 -17.219 -1.479 1 96.56 225 VAL A C 1
ATOM 1755 O O . VAL A 1 225 ? 19.297 -16.531 -0.462 1 96.56 225 VAL A O 1
ATOM 1758 N N . ILE A 1 226 ? 18.141 -17.562 -2.094 1 97.31 226 ILE A N 1
ATOM 1759 C CA . ILE A 1 226 ? 16.828 -17.188 -1.579 1 97.31 226 ILE A CA 1
ATOM 1760 C C . ILE A 1 226 ? 16.641 -17.766 -0.174 1 97.31 226 ILE A C 1
ATOM 1762 O O . ILE A 1 226 ? 16.266 -17.031 0.751 1 97.31 226 ILE A O 1
ATOM 1766 N N . VAL A 1 227 ? 16.938 -19.047 -0.036 1 97.62 227 VAL A N 1
ATOM 1767 C CA . VAL A 1 227 ? 16.75 -19.75 1.231 1 97.62 227 VAL A CA 1
ATOM 1768 C C . VAL A 1 227 ? 17.594 -19.078 2.318 1 97.62 227 VAL A C 1
ATOM 1770 O O . VAL A 1 227 ? 17.078 -18.75 3.391 1 97.62 227 VAL A O 1
ATOM 1773 N N . GLU A 1 228 ? 18.812 -18.828 2.043 1 95.62 228 GLU A N 1
ATOM 1774 C CA . GLU A 1 228 ? 19.703 -18.203 3.02 1 95.62 228 GLU A CA 1
ATOM 1775 C C . GLU A 1 228 ? 19.25 -16.781 3.348 1 95.62 228 GLU A C 1
ATOM 1777 O O . GLU A 1 228 ? 19.297 -16.359 4.508 1 95.62 228 GLU A O 1
ATOM 1782 N N . GLY A 1 229 ? 18.812 -16.078 2.355 1 94.31 229 GLY A N 1
ATOM 1783 C CA . GLY A 1 229 ? 18.391 -14.695 2.533 1 94.31 229 GLY A CA 1
ATOM 1784 C C . GLY A 1 229 ? 17.156 -14.555 3.4 1 94.31 229 GLY A C 1
ATOM 1785 O O . GLY A 1 229 ? 16.953 -13.508 4.023 1 94.31 229 GLY A O 1
ATOM 1786 N N . LEU A 1 230 ? 16.375 -15.594 3.48 1 95.25 230 LEU A N 1
ATOM 1787 C CA . LEU A 1 230 ? 15.109 -15.531 4.203 1 95.25 230 LEU A CA 1
ATOM 1788 C C . LEU A 1 230 ? 15.258 -16.078 5.621 1 95.25 230 LEU A C 1
ATOM 1790 O O . LEU A 1 230 ? 14.32 -16.031 6.414 1 95.25 230 LEU A O 1
ATOM 1794 N N . ARG A 1 231 ? 16.453 -16.516 6.012 1 95.25 231 ARG A N 1
ATOM 1795 C CA . ARG A 1 231 ? 16.688 -17.156 7.305 1 95.25 231 ARG A CA 1
ATOM 1796 C C . ARG A 1 231 ? 16.328 -16.219 8.453 1 95.25 231 ARG A C 1
ATOM 1798 O O . ARG A 1 231 ? 15.781 -16.672 9.469 1 95.25 231 ARG A O 1
ATOM 1805 N N . LYS A 1 232 ? 16.562 -15.008 8.289 1 93.06 232 LYS A N 1
ATOM 1806 C CA . LYS A 1 232 ? 16.359 -14.039 9.367 1 93.06 232 LYS A CA 1
ATOM 1807 C C . LYS A 1 232 ? 14.883 -13.914 9.727 1 93.06 232 LYS A C 1
ATOM 1809 O O . LYS A 1 232 ? 14.539 -13.406 10.789 1 93.06 232 LYS A O 1
ATOM 1814 N N . TYR A 1 233 ? 14.008 -14.305 8.867 1 95.12 233 TYR A N 1
ATOM 1815 C CA . TYR A 1 233 ? 12.578 -14.203 9.102 1 95.12 233 TYR A CA 1
ATOM 1816 C C . TYR A 1 233 ? 12.031 -15.492 9.703 1 95.12 233 TYR A C 1
ATOM 1818 O O . TYR A 1 233 ? 10.867 -15.555 10.109 1 95.12 233 TYR A O 1
ATOM 1826 N N . VAL A 1 234 ? 12.82 -16.516 9.734 1 97.12 234 VAL A N 1
ATOM 1827 C CA . VAL A 1 234 ? 12.352 -17.844 10.125 1 97.12 234 VAL A CA 1
ATOM 1828 C C . VAL A 1 234 ? 12.555 -18.047 11.625 1 97.12 234 VAL A C 1
ATOM 1830 O O . VAL A 1 234 ? 13.688 -18 12.117 1 97.12 234 VAL A O 1
ATOM 1833 N N . ALA A 1 235 ? 11.461 -18.328 12.289 1 97.06 235 ALA A N 1
ATOM 1834 C CA . ALA A 1 235 ? 11.531 -18.625 13.719 1 97.06 235 ALA A CA 1
ATOM 1835 C C . ALA A 1 235 ? 12.055 -20.031 13.969 1 97.06 235 ALA A C 1
ATOM 1837 O O . ALA A 1 235 ? 11.703 -20.969 13.242 1 97.06 235 ALA A O 1
ATOM 1838 N N . PRO A 1 236 ? 12.844 -20.125 14.992 1 94.88 236 PRO A N 1
ATOM 1839 C CA . PRO A 1 236 ? 13.242 -21.484 15.344 1 94.88 236 PRO A CA 1
ATOM 1840 C C . PRO A 1 236 ? 12.102 -22.312 15.945 1 94.88 236 PRO A C 1
ATOM 1842 O O . PRO A 1 236 ? 11.25 -21.75 16.656 1 94.88 236 PRO A O 1
ATOM 1845 N N . PHE A 1 237 ? 12.148 -23.562 15.633 1 93 237 PHE A N 1
ATOM 1846 C CA . PHE A 1 237 ? 11.148 -24.422 16.25 1 93 237 PHE A CA 1
ATOM 1847 C C . PHE A 1 237 ? 11.375 -24.516 17.766 1 93 237 PHE A C 1
ATOM 1849 O O . PHE A 1 237 ? 12.516 -24.594 18.219 1 93 237 PHE A O 1
ATOM 1856 N N . LYS A 1 238 ? 10.234 -24.359 18.469 1 86.5 238 LYS A N 1
ATOM 1857 C CA . LYS A 1 238 ? 10.289 -24.547 19.922 1 86.5 238 LYS A CA 1
ATOM 1858 C C . LYS A 1 238 ? 10.023 -26 20.281 1 86.5 238 LYS A C 1
ATOM 1860 O O . LYS A 1 238 ? 9.211 -26.672 19.656 1 86.5 238 LYS A O 1
ATOM 1865 N N . SER A 1 239 ? 10.867 -26.578 21.219 1 70.69 239 SER A N 1
ATOM 1866 C CA . SER A 1 239 ? 10.742 -27.922 21.766 1 70.69 239 SER A CA 1
ATOM 1867 C C . SER A 1 239 ? 9.461 -28.062 22.578 1 70.69 239 SER A C 1
ATOM 1869 O O . SER A 1 239 ? 8.984 -27.094 23.172 1 70.69 239 SER A O 1
ATOM 1871 N N . MET B 1 1 ? -37.375 15.195 -10.836 1 27.23 1 MET B N 1
ATOM 1872 C CA . MET B 1 1 ? -36.906 13.969 -10.18 1 27.23 1 MET B CA 1
ATOM 1873 C C . MET B 1 1 ? -35.406 13.898 -10.148 1 27.23 1 MET B C 1
ATOM 1875 O O . MET B 1 1 ? -34.75 14.148 -11.164 1 27.23 1 MET B O 1
ATOM 1879 N N . ALA B 1 2 ? -34.625 14.211 -9.047 1 34.19 2 ALA B N 1
ATOM 1880 C CA . ALA B 1 2 ? -33.188 14.367 -9.195 1 34.19 2 ALA B CA 1
ATOM 1881 C C . ALA B 1 2 ? -32.594 13.242 -10.047 1 34.19 2 ALA B C 1
ATOM 1883 O O . ALA B 1 2 ? -33 12.086 -9.906 1 34.19 2 ALA B O 1
ATOM 1884 N N . ALA B 1 3 ? -32.062 13.344 -11.156 1 42.31 3 ALA B N 1
ATOM 1885 C CA . ALA B 1 3 ? -31.531 12.297 -12.039 1 42.31 3 ALA B CA 1
ATOM 1886 C C . ALA B 1 3 ? -30.812 11.219 -11.234 1 42.31 3 ALA B C 1
ATOM 1888 O O . ALA B 1 3 ? -30.109 11.516 -10.266 1 42.31 3 ALA B O 1
ATOM 1889 N N . ALA B 1 4 ? -31.188 10.016 -10.93 1 49.12 4 ALA B N 1
ATOM 1890 C CA . ALA B 1 4 ? -30.688 8.836 -10.219 1 49.12 4 ALA B CA 1
ATOM 1891 C C . ALA B 1 4 ? -29.172 8.766 -10.258 1 49.12 4 ALA B C 1
ATOM 1893 O O . ALA B 1 4 ? -28.562 8.836 -11.336 1 49.12 4 ALA B O 1
ATOM 1894 N N . ALA B 1 5 ? -28.438 9.102 -9.023 1 59.59 5 ALA B N 1
ATOM 1895 C CA . ALA B 1 5 ? -26.984 9.164 -8.961 1 59.59 5 ALA B CA 1
ATOM 1896 C C . ALA B 1 5 ? -26.344 7.957 -9.641 1 59.59 5 ALA B C 1
ATOM 1898 O O . ALA B 1 5 ? -26.781 6.824 -9.438 1 59.59 5 ALA B O 1
ATOM 1899 N N . LYS B 1 6 ? -25.359 8.078 -10.633 1 82.19 6 LYS B N 1
ATOM 1900 C CA . LYS B 1 6 ? -24.703 7.051 -11.422 1 82.19 6 LYS B CA 1
ATOM 1901 C C . LYS B 1 6 ? -23.672 6.293 -10.586 1 82.19 6 LYS B C 1
ATOM 1903 O O . LYS B 1 6 ? -23.375 5.133 -10.867 1 82.19 6 LYS B O 1
ATOM 1908 N N . ARG B 1 7 ? -23.375 6.836 -9.273 1 97.44 7 ARG B N 1
ATOM 1909 C CA . ARG B 1 7 ? -22.344 6.223 -8.445 1 97.44 7 ARG B CA 1
ATOM 1910 C C . ARG B 1 7 ? -22.812 6.07 -7.004 1 97.44 7 ARG B C 1
ATOM 1912 O O . ARG B 1 7 ? -23.5 6.949 -6.477 1 97.44 7 ARG B O 1
ATOM 1919 N N . VAL B 1 8 ? -22.469 4.926 -6.359 1 98.25 8 VAL B N 1
ATOM 1920 C CA . VAL B 1 8 ? -22.766 4.684 -4.953 1 98.25 8 VAL B CA 1
ATOM 1921 C C . VAL B 1 8 ? -21.453 4.438 -4.188 1 98.25 8 VAL B C 1
ATOM 1923 O O . VAL B 1 8 ? -20.609 3.668 -4.633 1 98.25 8 VAL B O 1
ATOM 1926 N N . HIS B 1 9 ? -21.297 5.109 -3.105 1 98.44 9 HIS B N 1
ATOM 1927 C CA . HIS B 1 9 ? -20.172 4.961 -2.201 1 98.44 9 HIS B CA 1
ATOM 1928 C C . HIS B 1 9 ? -20.609 4.488 -0.823 1 98.44 9 HIS B C 1
ATOM 1930 O O . HIS B 1 9 ? -21.281 5.227 -0.097 1 98.44 9 HIS B O 1
ATOM 1936 N N . PHE B 1 10 ? -20.281 3.191 -0.507 1 98.56 10 PHE B N 1
ATOM 1937 C CA . PHE B 1 10 ? -20.531 2.688 0.837 1 98.56 10 PHE B CA 1
ATOM 1938 C C . PHE B 1 10 ? -19.5 3.217 1.819 1 98.56 10 PHE B C 1
ATOM 1940 O O . PHE B 1 10 ? -18.297 3.1 1.582 1 98.56 10 PHE B O 1
ATOM 1947 N N . ASP B 1 11 ? -20 3.787 2.982 1 97.25 11 ASP B N 1
ATOM 1948 C CA . ASP B 1 11 ? -19.109 4.418 3.961 1 97.25 11 ASP B CA 1
ATOM 1949 C C . ASP B 1 11 ? -19.641 4.23 5.379 1 97.25 11 ASP B C 1
ATOM 1951 O O . ASP B 1 11 ? -20.859 4.172 5.59 1 97.25 11 ASP B O 1
ATOM 1955 N N . SER B 1 12 ? -18.797 4.09 6.453 1 94 12 SER B N 1
ATOM 1956 C CA . SER B 1 12 ? -19.234 3.947 7.84 1 94 12 SER B CA 1
ATOM 1957 C C . SER B 1 12 ? -19.141 5.273 8.586 1 94 12 SER B C 1
ATOM 1959 O O . SER B 1 12 ? -19.531 5.363 9.75 1 94 12 SER B O 1
ATOM 1961 N N . THR B 1 13 ? -18.703 6.344 8.102 1 87.31 13 THR B N 1
ATOM 1962 C CA . THR B 1 13 ? -18.547 7.668 8.703 1 87.31 13 THR B CA 1
ATOM 1963 C C . THR B 1 13 ? -17.25 7.77 9.492 1 87.31 13 THR B C 1
ATOM 1965 O O . THR B 1 13 ? -16.578 8.805 9.469 1 87.31 13 THR B O 1
ATOM 1968 N N . THR B 1 14 ? -16.906 6.676 10.109 1 93.31 14 THR B N 1
ATOM 1969 C CA . THR B 1 14 ? -15.789 6.789 11.047 1 93.31 14 THR B CA 1
ATOM 1970 C C . THR B 1 14 ? -14.5 6.262 10.422 1 93.31 14 THR B C 1
ATOM 1972 O O . THR B 1 14 ? -13.414 6.457 10.969 1 93.31 14 THR B O 1
ATOM 1975 N N . CYS B 1 15 ? -14.547 5.562 9.367 1 96.56 15 CYS B N 1
ATOM 1976 C CA . CYS B 1 15 ? -13.375 4.922 8.789 1 96.56 15 CYS B CA 1
ATOM 1977 C C . CYS B 1 15 ? -12.555 5.918 7.977 1 96.56 15 CYS B C 1
ATOM 1979 O O . CYS B 1 15 ? -13.016 6.418 6.949 1 96.56 15 CYS B O 1
ATOM 1981 N N . PRO B 1 16 ? -11.344 6.156 8.406 1 97.5 16 PRO B N 1
ATOM 1982 C CA . PRO B 1 16 ? -10.523 7.113 7.656 1 97.5 16 PRO B CA 1
ATOM 1983 C C . PRO B 1 16 ? -10.125 6.598 6.277 1 97.5 16 PRO B C 1
ATOM 1985 O O . PRO B 1 16 ? -9.805 7.387 5.383 1 97.5 16 PRO B O 1
ATOM 1988 N N . TYR B 1 17 ? -10.07 5.32 6.078 1 98.19 17 TYR B N 1
ATOM 1989 C CA . TYR B 1 17 ? -9.781 4.75 4.766 1 98.19 17 TYR B CA 1
ATOM 1990 C C . TYR B 1 17 ? -10.93 5 3.797 1 98.19 17 TYR B C 1
ATOM 1992 O O . TYR B 1 17 ? -10.711 5.387 2.646 1 98.19 17 TYR B O 1
ATOM 2000 N N . ALA B 1 18 ? -12.125 4.805 4.27 1 98.44 18 ALA B N 1
ATOM 2001 C CA . ALA B 1 18 ? -13.281 5.109 3.43 1 98.44 18 ALA B CA 1
ATOM 2002 C C . ALA B 1 18 ? -13.367 6.605 3.129 1 98.44 18 ALA B C 1
ATOM 2004 O O . ALA B 1 18 ? -13.797 7.004 2.045 1 98.44 18 ALA B O 1
ATOM 2005 N N . GLN B 1 19 ? -12.953 7.422 4.074 1 98.56 19 GLN B N 1
ATOM 2006 C CA . GLN B 1 19 ? -12.953 8.867 3.879 1 98.56 19 GLN B CA 1
ATOM 2007 C C . GLN B 1 19 ? -12.078 9.266 2.697 1 98.56 19 GLN B C 1
ATOM 2009 O O . GLN B 1 19 ? -12.383 10.227 1.986 1 98.56 19 GLN B O 1
ATOM 2014 N N . ARG B 1 20 ? -10.984 8.516 2.398 1 98.62 20 ARG B N 1
ATOM 2015 C CA . ARG B 1 20 ? -10.102 8.773 1.269 1 98.62 20 ARG B CA 1
ATOM 2016 C C . ARG B 1 20 ? -10.883 8.867 -0.034 1 98.62 20 ARG B C 1
ATOM 2018 O O . ARG B 1 20 ? -10.773 9.859 -0.766 1 98.62 20 ARG B O 1
ATOM 2025 N N . SER B 1 21 ? -11.656 7.82 -0.294 1 98.62 21 SER B N 1
ATOM 2026 C CA . SER B 1 21 ? -12.375 7.75 -1.564 1 98.62 21 SER B CA 1
ATOM 2027 C C . SER B 1 21 ? -13.547 8.719 -1.59 1 98.62 21 SER B C 1
ATOM 2029 O O . SER B 1 21 ? -13.914 9.234 -2.648 1 98.62 21 SER B O 1
ATOM 2031 N N . TRP B 1 22 ? -14.102 9 -0.383 1 98.56 22 TRP B N 1
ATOM 2032 C CA . TRP B 1 22 ? -15.133 10.031 -0.285 1 98.56 22 TRP B CA 1
ATOM 2033 C C . TRP B 1 22 ? -14.578 11.391 -0.688 1 98.56 22 TRP B C 1
ATOM 2035 O O . TRP B 1 22 ? -15.148 12.078 -1.537 1 98.56 22 TRP B O 1
ATOM 2045 N N . VAL B 1 23 ? -13.477 11.75 -0.127 1 98.81 23 VAL B N 1
ATOM 2046 C CA . VAL B 1 23 ? -12.797 13 -0.44 1 98.81 23 VAL B CA 1
ATOM 2047 C C . VAL B 1 23 ? -12.484 13.062 -1.934 1 98.81 23 VAL B C 1
ATOM 2049 O O . VAL B 1 23 ? -12.719 14.078 -2.584 1 98.81 23 VAL B O 1
ATOM 2052 N N . ALA B 1 24 ? -11.977 11.961 -2.49 1 98.81 24 ALA B N 1
ATOM 2053 C CA . ALA B 1 24 ? -11.625 11.914 -3.908 1 98.81 24 ALA B CA 1
ATOM 2054 C C . ALA B 1 24 ? -12.852 12.188 -4.781 1 98.81 24 ALA B C 1
ATOM 2056 O O . ALA B 1 24 ? -12.766 12.906 -5.777 1 98.81 24 ALA B O 1
ATOM 2057 N N . LEU B 1 25 ? -13.984 11.633 -4.434 1 98.69 25 LEU B N 1
ATOM 2058 C CA . LEU B 1 25 ? -15.211 11.828 -5.195 1 98.69 25 LEU B CA 1
ATOM 2059 C C . LEU B 1 25 ? -15.609 13.305 -5.207 1 98.69 25 LEU B C 1
ATOM 2061 O O . LEU B 1 25 ? -15.992 13.836 -6.25 1 98.69 25 LEU B O 1
ATOM 2065 N N . ILE B 1 26 ? -15.492 13.93 -4.055 1 98.69 26 ILE B N 1
ATOM 2066 C CA . ILE B 1 26 ? -15.82 15.352 -3.939 1 98.69 26 ILE B CA 1
ATOM 2067 C C . ILE B 1 26 ? -14.844 16.172 -4.773 1 98.69 26 ILE B C 1
ATOM 2069 O O . ILE B 1 26 ? -15.258 17.047 -5.543 1 98.69 26 ILE B O 1
ATOM 2073 N N . GLU B 1 27 ? -13.57 15.922 -4.605 1 98.81 27 GLU B N 1
ATOM 2074 C CA . GLU B 1 27 ? -12.539 16.688 -5.309 1 98.81 27 GLU B CA 1
ATOM 2075 C C . GLU B 1 27 ? -12.688 16.547 -6.82 1 98.81 27 GLU B C 1
ATOM 2077 O O . GLU B 1 27 ? -12.367 17.469 -7.57 1 98.81 27 GLU B O 1
ATOM 2082 N N . LYS B 1 28 ? -13.203 15.375 -7.246 1 98.44 28 LYS B N 1
ATOM 2083 C CA . LYS B 1 28 ? -13.391 15.117 -8.672 1 98.44 28 LYS B CA 1
ATOM 2084 C C . LYS B 1 28 ? -14.68 15.75 -9.18 1 98.44 28 LYS B C 1
ATOM 2086 O O . LYS B 1 28 ? -14.906 15.82 -10.391 1 98.44 28 LYS B O 1
ATOM 2091 N N . GLY B 1 29 ? -15.492 16.234 -8.297 1 97.94 29 GLY B N 1
ATOM 2092 C CA . GLY B 1 29 ? -16.75 16.859 -8.68 1 97.94 29 GLY B CA 1
ATOM 2093 C C . GLY B 1 29 ? -17.75 15.867 -9.234 1 97.94 29 GLY B C 1
ATOM 2094 O O . GLY B 1 29 ? -18.516 16.203 -10.141 1 97.94 29 GLY B O 1
ATOM 2095 N N . LEU B 1 30 ? -17.734 14.664 -8.781 1 97.56 30 LEU B N 1
ATOM 2096 C CA . LEU B 1 30 ? -18.609 13.625 -9.289 1 97.56 30 LEU B CA 1
ATOM 2097 C C . LEU B 1 30 ? -19.891 13.531 -8.461 1 97.56 30 LEU B C 1
ATOM 2099 O O . LEU B 1 30 ? -19.859 13.727 -7.242 1 97.56 30 LEU B O 1
ATOM 2103 N N . ASP B 1 31 ? -20.922 13.203 -9.125 1 97 31 ASP B N 1
ATOM 2104 C CA . ASP B 1 31 ? -22.156 12.914 -8.414 1 97 31 ASP B CA 1
ATOM 2105 C C . ASP B 1 31 ? -22.156 11.5 -7.852 1 97 31 ASP B C 1
ATOM 2107 O O . ASP B 1 31 ? -21.766 10.547 -8.539 1 97 31 ASP B O 1
ATOM 2111 N N . PHE B 1 32 ? -22.594 11.383 -6.625 1 97.75 32 PHE B N 1
ATOM 2112 C CA . PHE B 1 32 ? -22.656 10.078 -5.977 1 97.75 32 PHE B CA 1
ATOM 2113 C C . PHE B 1 32 ? -23.656 10.102 -4.82 1 97.75 32 PHE B C 1
ATOM 2115 O O . PHE B 1 32 ? -24 11.172 -4.316 1 97.75 32 PHE B O 1
ATOM 2122 N N . GLU B 1 33 ? -24.031 8.93 -4.535 1 97.25 33 GLU B N 1
ATOM 2123 C CA . GLU B 1 33 ? -24.828 8.688 -3.334 1 97.25 33 GLU B CA 1
ATOM 2124 C C . GLU B 1 33 ? -23.984 8.031 -2.244 1 97.25 33 GLU B C 1
ATOM 2126 O O . GLU B 1 33 ? -23.25 7.07 -2.51 1 97.25 33 GLU B O 1
ATOM 2131 N N . ILE B 1 34 ? -24.047 8.555 -1.03 1 96.5 34 ILE B N 1
ATOM 2132 C CA . ILE B 1 34 ? -23.391 7.914 0.104 1 96.5 34 ILE B CA 1
ATOM 2133 C C . ILE B 1 34 ? -24.344 6.926 0.764 1 96.5 34 ILE B C 1
ATOM 2135 O O . ILE B 1 34 ? -25.453 7.293 1.16 1 96.5 34 ILE B O 1
ATOM 2139 N N . ARG B 1 35 ? -23.938 5.727 0.76 1 96.62 35 ARG B N 1
ATOM 2140 C CA . ARG B 1 35 ? -24.641 4.715 1.534 1 96.62 35 ARG B CA 1
ATOM 2141 C C . ARG B 1 35 ? -23.938 4.434 2.854 1 96.62 35 ARG B C 1
ATOM 2143 O O . ARG B 1 35 ? -22.922 3.727 2.885 1 96.62 35 ARG B O 1
ATOM 2150 N N . LYS B 1 36 ? -24.5 4.898 3.916 1 95 36 LYS B N 1
ATOM 2151 C CA . LYS B 1 36 ? -23.906 4.734 5.238 1 95 36 LYS B CA 1
ATOM 2152 C C . LYS B 1 36 ? -24.094 3.311 5.758 1 95 36 LYS B C 1
ATOM 2154 O O . LYS B 1 36 ? -25.188 2.754 5.664 1 95 36 LYS B O 1
ATOM 2159 N N . VAL B 1 37 ? -23.047 2.771 6.223 1 96.12 37 VAL B N 1
ATOM 2160 C CA . VAL B 1 37 ? -23.047 1.395 6.703 1 96.12 37 VAL B CA 1
ATOM 2161 C C . VAL B 1 37 ? -22.766 1.371 8.203 1 96.12 37 VAL B C 1
ATOM 2163 O O . VAL B 1 37 ? -21.875 2.086 8.688 1 96.12 37 VAL B O 1
ATOM 2166 N N . ASP B 1 38 ? -23.562 0.625 8.992 1 93.31 38 ASP B N 1
ATOM 2167 C CA . ASP B 1 38 ? -23.25 0.302 10.383 1 93.31 38 ASP B CA 1
ATOM 2168 C C . ASP B 1 38 ? -22.391 -0.95 10.477 1 93.31 38 ASP B C 1
ATOM 2170 O O . ASP B 1 38 ? -22.875 -2.066 10.297 1 93.31 38 ASP B O 1
ATOM 2174 N N . LEU B 1 39 ? -21.188 -0.798 10.805 1 92.69 39 LEU B N 1
ATOM 2175 C CA . LEU B 1 39 ? -20.234 -1.906 10.773 1 92.69 39 LEU B CA 1
ATOM 2176 C C . LEU B 1 39 ? -20.469 -2.859 11.945 1 92.69 39 LEU B C 1
ATOM 2178 O O . LEU B 1 39 ? -19.969 -3.982 11.945 1 92.69 39 LEU B O 1
ATOM 2182 N N . GLN B 1 40 ? -21.203 -2.398 12.906 1 90.31 40 GLN B N 1
ATOM 2183 C CA . GLN B 1 40 ? -21.562 -3.262 14.031 1 90.31 40 GLN B CA 1
ATOM 2184 C C . GLN B 1 40 ? -22.781 -4.109 13.703 1 90.31 40 GLN B C 1
ATOM 2186 O O . GLN B 1 40 ? -23.016 -5.152 14.32 1 90.31 40 GLN B O 1
ATOM 2191 N N . ASN B 1 41 ? -23.594 -3.619 12.891 1 93.25 41 ASN B N 1
ATOM 2192 C CA . ASN B 1 41 ? -24.781 -4.309 12.406 1 93.25 41 ASN B CA 1
ATOM 2193 C C . ASN B 1 41 ? -24.891 -4.227 10.883 1 93.25 41 ASN B C 1
ATOM 2195 O O . ASN B 1 41 ? -25.75 -3.506 10.359 1 93.25 41 ASN B O 1
ATOM 2199 N N . LYS B 1 42 ? -24.156 -5.012 10.219 1 96.12 42 LYS B N 1
ATOM 2200 C CA . LYS B 1 42 ? -24.031 -4.949 8.766 1 96.12 42 LYS B CA 1
ATOM 2201 C C . LYS B 1 42 ? -25.281 -5.508 8.078 1 96.12 42 LYS B C 1
ATOM 2203 O O . LYS B 1 42 ? -25.75 -6.594 8.422 1 96.12 42 LYS B O 1
ATOM 2208 N N . ASP B 1 43 ? -25.781 -4.742 7.148 1 94.19 43 ASP B N 1
ATOM 2209 C CA . ASP B 1 43 ? -26.953 -5.254 6.445 1 94.19 43 ASP B CA 1
ATOM 2210 C C . ASP B 1 43 ? -26.562 -6.207 5.324 1 94.19 43 ASP B C 1
ATOM 2212 O O . ASP B 1 43 ? -25.406 -6.203 4.879 1 94.19 43 ASP B O 1
ATOM 2216 N N . ALA B 1 44 ? -27.484 -7.035 4.859 1 95.62 44 ALA B N 1
ATOM 2217 C CA . ALA B 1 44 ? -27.25 -8.133 3.918 1 95.62 44 ALA B CA 1
ATOM 2218 C C . ALA B 1 44 ? -26.781 -7.602 2.564 1 95.62 44 ALA B C 1
ATOM 2220 O O . ALA B 1 44 ? -25.969 -8.227 1.898 1 95.62 44 ALA B O 1
ATOM 2221 N N . GLU B 1 45 ? -27.297 -6.492 2.162 1 95.62 45 GLU B N 1
ATOM 2222 C CA . GLU B 1 45 ? -26.922 -5.922 0.871 1 95.62 45 GLU B CA 1
ATOM 2223 C C . GLU B 1 45 ? -25.453 -5.512 0.856 1 95.62 45 GLU B C 1
ATOM 2225 O O . GLU B 1 45 ? -24.734 -5.777 -0.11 1 95.62 45 GLU B O 1
ATOM 2230 N N . PHE B 1 46 ? -25.062 -4.852 1.94 1 97.56 46 PHE B N 1
ATOM 2231 C CA . PHE B 1 46 ? -23.672 -4.434 2.08 1 97.56 46 PHE B CA 1
ATOM 2232 C C . PHE B 1 46 ? -22.734 -5.637 2.041 1 97.56 46 PHE B C 1
ATOM 2234 O O . PHE B 1 46 ? -21.766 -5.656 1.276 1 97.56 46 PHE B O 1
ATOM 2241 N N . VAL B 1 47 ? -23.078 -6.66 2.771 1 97.81 47 VAL B N 1
ATOM 2242 C CA . VAL B 1 47 ? -22.25 -7.863 2.875 1 97.81 47 VAL B CA 1
ATOM 2243 C C . VAL B 1 47 ? -22.188 -8.562 1.521 1 97.81 47 VAL B C 1
ATOM 2245 O O . VAL B 1 47 ? -21.109 -8.945 1.059 1 97.81 47 VAL B O 1
ATOM 2248 N N . SER B 1 48 ? -23.312 -8.672 0.875 1 97.69 48 SER B N 1
ATOM 2249 C CA . SER B 1 48 ? -23.359 -9.336 -0.424 1 97.69 48 SER B CA 1
ATOM 2250 C C . SER B 1 48 ? -22.578 -8.57 -1.474 1 97.69 48 SER B C 1
ATOM 2252 O O . SER B 1 48 ? -21.875 -9.164 -2.303 1 97.69 48 SER B O 1
ATOM 2254 N N . THR B 1 49 ? -22.719 -7.227 -1.447 1 97.88 49 THR B N 1
ATOM 2255 C CA . THR B 1 49 ? -21.984 -6.395 -2.391 1 97.88 49 THR B CA 1
ATOM 2256 C C . THR B 1 49 ? -20.469 -6.566 -2.195 1 97.88 49 THR B C 1
ATOM 2258 O O . THR B 1 49 ? -19.734 -6.742 -3.164 1 97.88 49 THR B O 1
ATOM 2261 N N . TYR B 1 50 ? -20.094 -6.574 -0.925 1 98.56 50 TYR B N 1
ATOM 2262 C CA . TYR B 1 50 ? -18.672 -6.734 -0.623 1 98.56 50 TYR B CA 1
ATOM 2263 C C . TYR B 1 50 ? -18.141 -8.055 -1.176 1 98.56 50 TYR B C 1
ATOM 2265 O O . TYR B 1 50 ? -17.094 -8.078 -1.838 1 98.56 50 TYR B O 1
ATOM 2273 N N . HIS B 1 51 ? -18.859 -9.102 -1.036 1 97.88 51 HIS B N 1
ATOM 2274 C CA . HIS B 1 51 ? -18.375 -10.43 -1.383 1 97.88 51 HIS B CA 1
ATOM 2275 C C . HIS B 1 51 ? -18.547 -10.711 -2.875 1 97.88 51 HIS B C 1
ATOM 2277 O O . HIS B 1 51 ? -17.969 -11.664 -3.398 1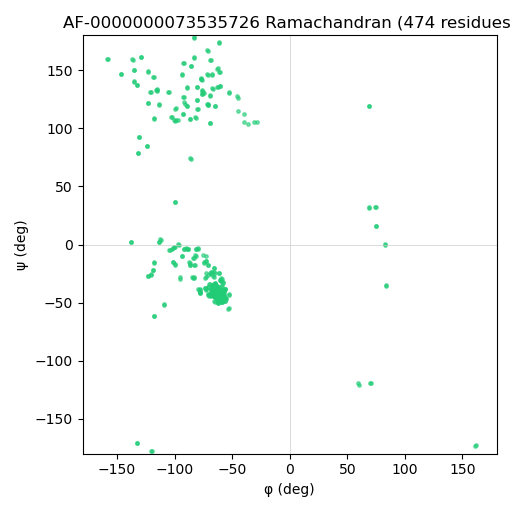 97.88 51 HIS B O 1
ATOM 2283 N N . SER B 1 52 ? -19.312 -9.828 -3.547 1 97.5 52 SER B N 1
ATOM 2284 C CA . SER B 1 52 ? -19.328 -9.906 -5.004 1 97.5 52 SER B CA 1
ATOM 2285 C C . SER B 1 52 ? -18.016 -9.406 -5.602 1 97.5 52 SER B C 1
ATOM 2287 O O . SER B 1 52 ? -17.719 -9.672 -6.77 1 97.5 52 SER B O 1
ATOM 2289 N N . ILE B 1 53 ? -17.234 -8.727 -4.762 1 98.38 53 ILE B N 1
ATOM 2290 C CA . ILE B 1 53 ? -15.977 -8.164 -5.211 1 98.38 53 ILE B CA 1
ATOM 2291 C C . ILE B 1 53 ? -14.812 -8.938 -4.59 1 98.38 53 ILE B C 1
ATOM 2293 O O . ILE B 1 53 ? -13.898 -9.367 -5.297 1 98.38 53 ILE B O 1
ATOM 2297 N N . ASN B 1 54 ? -14.852 -9.086 -3.316 1 98 54 ASN B N 1
ATOM 2298 C CA . ASN B 1 54 ? -13.875 -9.898 -2.6 1 98 54 ASN B CA 1
ATOM 2299 C C . ASN B 1 54 ? -14.359 -11.336 -2.416 1 98 54 ASN B C 1
ATOM 2301 O O . ASN B 1 54 ? -15.258 -11.594 -1.613 1 98 54 ASN B O 1
ATOM 2305 N N . PRO B 1 55 ? -13.758 -12.258 -3.033 1 96.5 55 PRO B N 1
ATOM 2306 C CA . PRO B 1 55 ? -14.305 -13.617 -3.033 1 96.5 55 PRO B CA 1
ATOM 2307 C C . PRO B 1 55 ? -13.961 -14.398 -1.765 1 96.5 55 PRO B C 1
ATOM 2309 O O . PRO B 1 55 ? -14.367 -15.547 -1.613 1 96.5 55 PRO B O 1
ATOM 2312 N N . ASN B 1 56 ? -13.172 -13.812 -0.866 1 96.62 56 ASN B N 1
ATOM 2313 C CA . ASN B 1 56 ? -12.93 -14.453 0.421 1 96.62 56 ASN B CA 1
ATOM 2314 C C . ASN B 1 56 ? -14.18 -14.461 1.293 1 96.62 56 ASN B C 1
ATOM 2316 O O . ASN B 1 56 ? -14.484 -13.461 1.95 1 96.62 56 ASN B O 1
ATOM 2320 N N . GLU B 1 57 ? -14.789 -15.516 1.407 1 91.62 57 GLU B N 1
ATOM 2321 C CA . GLU B 1 57 ? -16.062 -15.625 2.107 1 91.62 57 GLU B CA 1
ATOM 2322 C C . GLU B 1 57 ? -15.898 -15.398 3.605 1 91.62 57 GLU B C 1
ATOM 2324 O O . GLU B 1 57 ? -16.844 -15.031 4.297 1 91.62 57 GLU B O 1
ATOM 2329 N N . GLU B 1 58 ? -14.734 -15.625 4.051 1 93 58 GLU B N 1
ATOM 2330 C CA . GLU B 1 58 ? -14.484 -15.5 5.484 1 93 58 GLU B CA 1
ATOM 2331 C C . GLU B 1 58 ? -14.125 -14.062 5.855 1 93 58 GLU B C 1
ATOM 2333 O O . GLU B 1 58 ? -14.117 -13.703 7.035 1 93 58 GLU B O 1
ATOM 2338 N N . ALA B 1 59 ? -13.789 -13.266 4.898 1 94.88 59 ALA B N 1
ATOM 2339 C CA . ALA B 1 59 ? -13.406 -11.883 5.172 1 94.88 59 ALA B CA 1
ATOM 2340 C C . ALA B 1 59 ? -14.602 -11.062 5.637 1 94.88 59 ALA B C 1
ATOM 2342 O O . ALA B 1 59 ? -15.648 -11.055 4.984 1 94.88 59 ALA B O 1
ATOM 2343 N N . PRO B 1 60 ? -14.477 -10.383 6.75 1 95.69 60 PRO B N 1
ATOM 2344 C CA . PRO B 1 60 ? -15.555 -9.445 7.082 1 95.69 60 PRO B CA 1
ATOM 2345 C C . PRO B 1 60 ? -15.711 -8.336 6.051 1 95.69 60 PRO B C 1
ATOM 2347 O O . PRO B 1 60 ? -14.711 -7.746 5.617 1 95.69 60 PRO B O 1
ATOM 2350 N N . ALA B 1 61 ? -16.891 -8.055 5.691 1 97.62 61 ALA B N 1
ATOM 2351 C CA . ALA B 1 61 ? -17.156 -6.957 4.766 1 97.62 61 ALA B CA 1
ATOM 2352 C C . ALA B 1 61 ? -16.672 -5.629 5.348 1 97.62 61 ALA B C 1
ATOM 2354 O O . ALA B 1 61 ? -16.875 -5.352 6.531 1 97.62 61 ALA B O 1
ATOM 2355 N N . LYS B 1 62 ? -16.047 -4.84 4.559 1 97.06 62 LYS B N 1
ATOM 2356 C CA . LYS B 1 62 ? -15.523 -3.561 5.039 1 97.06 62 LYS B CA 1
ATOM 2357 C C . LYS B 1 62 ? -15.805 -2.443 4.035 1 97.06 62 LYS B C 1
ATOM 2359 O O . LYS B 1 62 ? -16.156 -2.709 2.885 1 97.06 62 LYS B O 1
ATOM 2364 N N . VAL B 1 63 ? -15.766 -1.253 4.496 1 98.19 63 VAL B N 1
ATOM 2365 C CA . VAL B 1 63 ? -15.836 -0.061 3.658 1 98.19 63 VAL B CA 1
ATOM 2366 C C . VAL B 1 63 ? -14.43 0.397 3.289 1 98.19 63 VAL B C 1
ATOM 2368 O O . VAL B 1 63 ? -13.461 0.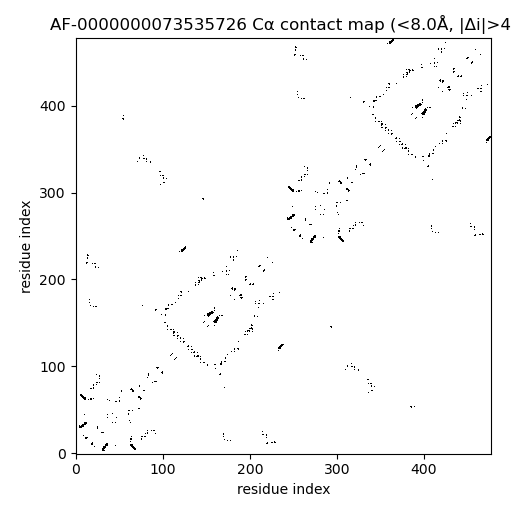07 3.98 1 98.19 63 VAL B O 1
ATOM 2371 N N . PRO B 1 64 ? -14.312 1.134 2.18 1 98.44 64 PRO B N 1
ATOM 2372 C CA . PRO B 1 64 ? -15.344 1.593 1.248 1 98.44 64 PRO B CA 1
ATOM 2373 C C . PRO B 1 64 ? -15.672 0.558 0.176 1 98.44 64 PRO B C 1
ATOM 2375 O O . PRO B 1 64 ? -14.867 -0.333 -0.097 1 98.44 64 PRO B O 1
ATOM 2378 N N . ILE B 1 65 ? -16.844 0.596 -0.335 1 98.75 65 ILE B N 1
ATOM 2379 C CA . ILE B 1 65 ? -17.188 0.024 -1.63 1 98.75 65 ILE B CA 1
ATOM 2380 C C . ILE B 1 65 ? -17.609 1.138 -2.592 1 98.75 65 ILE B C 1
ATOM 2382 O O . ILE B 1 65 ? -18.344 2.053 -2.217 1 98.75 65 ILE B O 1
ATOM 2386 N N . LEU B 1 66 ? -17.141 1.173 -3.795 1 98.81 66 LEU B N 1
ATOM 2387 C CA . LEU B 1 66 ? -17.594 2.086 -4.84 1 98.81 66 LEU B CA 1
ATOM 2388 C C . LEU B 1 66 ? -18.281 1.325 -5.965 1 98.81 66 LEU B C 1
ATOM 2390 O O . LEU B 1 66 ? -17.719 0.38 -6.52 1 98.81 66 LEU B O 1
ATOM 2394 N N . LEU B 1 67 ? -19.453 1.636 -6.188 1 98.5 67 LEU B N 1
ATOM 2395 C CA . LEU B 1 67 ? -20.156 1.237 -7.402 1 98.5 67 LEU B CA 1
ATOM 2396 C C . LEU B 1 67 ? -20.188 2.379 -8.414 1 98.5 67 LEU B C 1
ATOM 2398 O O . LEU B 1 67 ? -20.703 3.461 -8.125 1 98.5 67 LEU B O 1
ATOM 2402 N N . ASP B 1 68 ? -19.594 2.252 -9.57 1 98.19 68 ASP B N 1
ATOM 2403 C CA . ASP B 1 68 ? -19.547 3.227 -10.656 1 98.19 68 ASP B CA 1
ATOM 2404 C C . ASP B 1 68 ? -19.906 2.582 -11.992 1 98.19 68 ASP B C 1
ATOM 2406 O O . ASP B 1 68 ? -19.031 2.143 -12.734 1 98.19 68 ASP B O 1
ATOM 2410 N N . GLY B 1 69 ? -21.188 2.631 -12.359 1 95.12 69 GLY B N 1
ATOM 2411 C CA . GLY B 1 69 ? -21.641 1.844 -13.492 1 95.12 69 GLY B CA 1
ATOM 2412 C C . GLY B 1 69 ? -21.438 0.353 -13.305 1 95.12 69 GLY B C 1
ATOM 2413 O O . GLY B 1 69 ? -21.891 -0.223 -12.312 1 95.12 69 GLY B O 1
ATOM 2414 N N . ASP B 1 70 ? -20.703 -0.262 -14.156 1 94.25 70 ASP B N 1
ATOM 2415 C CA . ASP B 1 70 ? -20.453 -1.699 -14.094 1 94.25 70 ASP B CA 1
ATOM 2416 C C . ASP B 1 70 ? -19.219 -2.006 -13.242 1 94.25 70 ASP B C 1
ATOM 2418 O O . ASP B 1 70 ? -18.938 -3.17 -12.961 1 94.25 70 ASP B O 1
ATOM 2422 N N . VAL B 1 71 ? -18.609 -0.962 -12.812 1 97.25 71 VAL B N 1
ATOM 2423 C CA . VAL B 1 71 ? -17.391 -1.142 -12.039 1 97.25 71 VAL B CA 1
ATOM 2424 C C . VAL B 1 71 ? -17.719 -1.2 -10.555 1 97.25 71 VAL B C 1
ATOM 2426 O O . VAL B 1 71 ? -18.469 -0.372 -10.047 1 97.25 71 VAL B O 1
ATOM 2429 N N . ARG B 1 72 ? -17.297 -2.182 -9.867 1 98.19 72 ARG B N 1
ATOM 2430 C CA . ARG B 1 72 ? -17.406 -2.381 -8.422 1 98.19 72 ARG B CA 1
ATOM 2431 C C . ARG B 1 72 ? -16.031 -2.58 -7.785 1 98.19 72 ARG B C 1
ATOM 2433 O O . ARG B 1 72 ? -15.297 -3.486 -8.164 1 98.19 72 ARG B O 1
ATOM 2440 N N . LEU B 1 73 ? -15.703 -1.733 -6.84 1 98.69 73 LEU B N 1
ATOM 2441 C CA . LEU B 1 73 ? -14.359 -1.777 -6.27 1 98.69 73 LEU B CA 1
ATOM 2442 C C . LEU B 1 73 ? -14.414 -1.67 -4.75 1 98.69 73 LEU B C 1
ATOM 2444 O O . LEU B 1 73 ? -15.336 -1.072 -4.195 1 98.69 73 LEU B O 1
ATOM 2448 N N . VAL B 1 74 ? -13.438 -2.281 -4.145 1 98.56 74 VAL B N 1
ATOM 2449 C CA . VAL B 1 74 ? -13.148 -2.096 -2.727 1 98.56 74 VAL B CA 1
ATOM 2450 C C . VAL B 1 74 ? -11.727 -1.554 -2.559 1 98.56 74 VAL B C 1
ATOM 2452 O O . VAL B 1 74 ? -11.039 -1.276 -3.545 1 98.56 74 VAL B O 1
ATOM 2455 N N . GLU B 1 75 ? -11.305 -1.375 -1.366 1 98.31 75 GLU B N 1
ATOM 2456 C CA . GLU B 1 75 ? -10 -0.828 -1.023 1 98.31 75 GLU B CA 1
ATOM 2457 C C . GLU B 1 75 ? -9.898 0.647 -1.401 1 98.31 75 GLU B C 1
ATOM 2459 O O . GLU B 1 75 ? -9.953 0.996 -2.582 1 98.31 75 GLU B O 1
ATOM 2464 N N . SER B 1 76 ? -9.672 1.477 -0.446 1 98.62 76 SER B N 1
ATOM 2465 C CA . SER B 1 76 ? -9.758 2.924 -0.616 1 98.62 76 SER B CA 1
ATOM 2466 C C . SER B 1 76 ? -8.703 3.428 -1.597 1 98.62 76 SER B C 1
ATOM 2468 O O . SER B 1 76 ? -8.984 4.285 -2.434 1 98.62 76 SER B O 1
ATOM 2470 N N . GLY B 1 77 ? -7.449 2.873 -1.439 1 98.56 77 GLY B N 1
ATOM 2471 C CA . GLY B 1 77 ? -6.395 3.311 -2.342 1 98.56 77 GLY B CA 1
ATOM 2472 C C . GLY B 1 77 ? -6.66 2.949 -3.791 1 98.56 77 GLY B C 1
ATOM 2473 O O . GLY B 1 77 ? -6.438 3.762 -4.691 1 98.56 77 GLY B O 1
ATOM 2474 N N . VAL B 1 78 ? -7.219 1.74 -4.062 1 98.75 78 VAL B N 1
ATOM 2475 C CA . VAL B 1 78 ? -7.578 1.272 -5.398 1 98.75 78 VAL B CA 1
ATOM 2476 C C . VAL B 1 78 ? -8.672 2.17 -5.984 1 98.75 78 VAL B C 1
ATOM 2478 O O . VAL B 1 78 ? -8.602 2.557 -7.152 1 98.75 78 VAL B O 1
ATOM 2481 N N . ILE B 1 79 ? -9.609 2.51 -5.168 1 98.88 79 ILE B N 1
ATOM 2482 C CA . ILE B 1 79 ? -10.734 3.328 -5.602 1 98.88 79 ILE B CA 1
ATOM 2483 C C . ILE B 1 79 ? -10.242 4.723 -5.984 1 98.88 79 ILE B C 1
ATOM 2485 O O . ILE B 1 79 ? -10.633 5.262 -7.02 1 98.88 79 ILE B O 1
ATOM 2489 N N . VAL B 1 80 ? -9.367 5.312 -5.168 1 98.88 80 VAL B N 1
ATOM 2490 C CA . VAL B 1 80 ? -8.859 6.652 -5.453 1 98.88 80 VAL B CA 1
ATOM 2491 C C . VAL B 1 80 ? -8.078 6.641 -6.766 1 98.88 80 VAL B C 1
ATOM 2493 O O . VAL B 1 80 ? -8.258 7.523 -7.609 1 98.88 80 VAL B O 1
ATOM 2496 N N . ASP B 1 81 ? -7.219 5.625 -6.918 1 98.5 81 ASP B N 1
ATOM 2497 C CA . ASP B 1 81 ? -6.426 5.527 -8.133 1 98.5 81 ASP B CA 1
ATOM 2498 C C . ASP B 1 81 ? -7.316 5.305 -9.359 1 98.5 81 ASP B C 1
ATOM 2500 O O . ASP B 1 81 ? -7.074 5.883 -10.422 1 98.5 81 ASP B O 1
ATOM 2504 N N . TYR B 1 82 ? -8.375 4.516 -9.211 1 98.81 82 TYR B N 1
ATOM 2505 C CA . TYR B 1 82 ? -9.367 4.309 -10.266 1 98.81 82 TYR B CA 1
ATOM 2506 C C . TYR B 1 82 ? -10.031 5.621 -10.656 1 98.81 82 TYR B C 1
ATOM 2508 O O . TYR B 1 82 ? -10.102 5.957 -11.844 1 98.81 82 TYR B O 1
ATOM 2516 N N . LEU B 1 83 ? -10.484 6.391 -9.68 1 98.81 83 LEU B N 1
ATOM 2517 C CA . LEU B 1 83 ? -11.172 7.648 -9.938 1 98.81 83 LEU B CA 1
ATOM 2518 C C . LEU B 1 83 ? -10.266 8.633 -10.664 1 98.81 83 LEU B C 1
ATOM 2520 O O . LEU B 1 83 ? -10.711 9.344 -11.562 1 98.81 83 LEU B O 1
ATOM 2524 N N . ASN B 1 84 ? -9.023 8.602 -10.203 1 98 84 ASN B N 1
ATOM 2525 C CA . ASN B 1 84 ? -8.086 9.523 -10.828 1 98 84 ASN B CA 1
ATOM 2526 C C . ASN B 1 84 ? -7.82 9.148 -12.281 1 98 84 ASN B C 1
ATOM 2528 O O . ASN B 1 84 ? -7.605 10.023 -13.125 1 98 84 ASN B O 1
ATOM 2532 N N . LYS B 1 85 ? -7.781 7.902 -12.578 1 97.75 85 LYS B N 1
ATOM 2533 C CA . LYS B 1 85 ? -7.527 7.438 -13.938 1 97.75 85 LYS B CA 1
ATOM 2534 C C . LYS B 1 85 ? -8.773 7.562 -14.805 1 97.75 85 LYS B C 1
ATOM 2536 O O . LYS B 1 85 ? -8.695 7.992 -15.961 1 97.75 85 LYS B O 1
ATOM 2541 N N . ARG B 1 86 ? -9.93 7.23 -14.289 1 98 86 ARG B N 1
ATOM 2542 C CA . ARG B 1 86 ? -11.188 7.227 -15.016 1 98 86 ARG B CA 1
ATOM 2543 C C . ARG B 1 86 ? -11.656 8.648 -15.312 1 98 86 ARG B C 1
ATOM 2545 O O . ARG B 1 86 ? -12.234 8.914 -16.359 1 98 86 ARG B O 1
ATOM 2552 N N . TYR B 1 87 ? -11.406 9.5 -14.375 1 97.88 87 TYR B N 1
ATOM 2553 C CA . TYR B 1 87 ? -11.766 10.914 -14.445 1 97.88 87 TYR B CA 1
ATOM 2554 C C . TYR B 1 87 ? -10.539 11.797 -14.242 1 97.88 87 TYR B C 1
ATOM 2556 O O . TYR B 1 87 ? -10.352 12.367 -13.164 1 97.88 87 TYR B O 1
ATOM 2564 N N . PRO B 1 88 ? -9.844 12.031 -15.258 1 96.69 88 PRO B N 1
ATOM 2565 C CA . PRO B 1 88 ? -8.508 12.609 -15.117 1 96.69 88 PRO B CA 1
ATOM 2566 C C . PRO B 1 88 ? -8.539 14.07 -14.68 1 96.69 88 PRO B C 1
ATOM 2568 O O . PRO B 1 88 ? -7.539 14.602 -14.188 1 96.69 88 PRO B O 1
ATOM 2571 N N . GLU B 1 89 ? -9.742 14.719 -14.859 1 97.62 89 GLU B N 1
ATOM 2572 C CA . GLU B 1 89 ? -9.859 16.109 -14.445 1 97.62 89 GLU B CA 1
ATOM 2573 C C . GLU B 1 89 ? -10.914 16.281 -13.359 1 97.62 89 GLU B C 1
ATOM 2575 O O . GLU B 1 89 ? -11.992 15.695 -13.438 1 97.62 89 GLU B O 1
ATOM 2580 N N . PRO B 1 90 ? -10.695 17.172 -12.422 1 98.25 90 PRO B N 1
ATOM 2581 C CA . PRO B 1 90 ? -9.375 17.734 -12.102 1 98.25 90 PRO B CA 1
ATOM 2582 C C . PRO B 1 90 ? -8.391 16.672 -11.609 1 98.25 90 PRO B C 1
ATOM 2584 O O . PRO B 1 90 ? -8.797 15.672 -11.023 1 98.25 90 PRO B O 1
ATOM 2587 N N . PRO B 1 91 ? -7.098 16.797 -11.789 1 98.44 91 PRO B N 1
ATOM 2588 C CA . PRO B 1 91 ? -6.133 15.766 -11.391 1 98.44 91 PRO B CA 1
ATOM 2589 C C . PRO B 1 91 ? -5.875 15.758 -9.883 1 98.44 91 PRO B C 1
ATOM 2591 O O . PRO B 1 91 ? -5.828 16.812 -9.258 1 98.44 91 PRO B O 1
ATOM 2594 N N . LEU B 1 92 ? -5.703 14.586 -9.367 1 98.56 92 LEU B N 1
ATOM 2595 C CA . LEU B 1 92 ? -5.281 14.43 -7.98 1 98.56 92 LEU B CA 1
ATOM 2596 C C . LEU B 1 92 ? -3.812 14.031 -7.898 1 98.56 92 LEU B C 1
ATOM 2598 O O . LEU B 1 92 ? -3.279 13.82 -6.809 1 98.56 92 LEU B O 1
ATOM 2602 N N . GLU B 1 93 ? -3.195 13.797 -9.008 1 97.75 93 GLU B N 1
ATOM 2603 C CA . GLU B 1 93 ? -1.759 13.562 -9.148 1 97.75 93 GLU B CA 1
ATOM 2604 C C . GLU B 1 93 ? -1.175 14.406 -10.281 1 97.75 93 GLU B C 1
ATOM 2606 O O . GLU B 1 93 ? -1.795 14.547 -11.336 1 97.75 93 GLU B O 1
ATOM 2611 N N . PRO B 1 94 ? 0.012 15 -10.016 1 97.69 94 PRO B N 1
ATOM 2612 C CA . PRO B 1 94 ? 0.586 15.828 -11.086 1 97.69 94 PRO B CA 1
ATOM 2613 C C . PRO B 1 94 ? 1.045 15 -12.289 1 97.69 94 PRO B C 1
ATOM 2615 O O . PRO B 1 94 ? 1.299 13.797 -12.148 1 97.69 94 PRO B O 1
ATOM 2618 N N . ALA B 1 95 ? 1.165 15.617 -13.406 1 96.75 95 ALA B N 1
ATOM 2619 C CA . ALA B 1 95 ? 1.644 14.969 -14.625 1 96.75 95 ALA B CA 1
ATOM 2620 C C . ALA B 1 95 ? 3.127 14.633 -14.523 1 96.75 95 ALA B C 1
ATOM 2622 O O . ALA B 1 95 ? 3.586 13.633 -15.086 1 96.75 95 ALA B O 1
ATOM 2623 N N . ASP B 1 96 ? 3.873 15.484 -13.836 1 98 96 ASP B N 1
ATOM 2624 C CA . ASP B 1 96 ? 5.301 15.242 -13.641 1 98 96 ASP B CA 1
ATOM 2625 C C . ASP B 1 96 ? 5.535 13.992 -12.805 1 98 96 ASP B C 1
ATOM 2627 O O . ASP B 1 96 ? 5.113 13.93 -11.648 1 98 96 ASP B O 1
ATOM 2631 N N . ALA B 1 97 ? 6.219 13 -13.375 1 98.44 97 ALA B N 1
ATOM 2632 C CA . ALA B 1 97 ? 6.398 11.688 -12.75 1 98.44 97 ALA B CA 1
ATOM 2633 C C . ALA B 1 97 ? 7.156 11.805 -11.43 1 98.44 97 ALA B C 1
ATOM 2635 O O . ALA B 1 97 ? 6.836 11.109 -10.461 1 98.44 97 ALA B O 1
ATOM 2636 N N . ALA B 1 98 ? 8.156 12.617 -11.398 1 98.44 98 ALA B N 1
ATOM 2637 C CA . ALA B 1 98 ? 8.953 12.766 -10.188 1 98.44 98 ALA B CA 1
ATOM 2638 C C . ALA B 1 98 ? 8.117 13.359 -9.055 1 98.44 98 ALA B C 1
ATOM 2640 O O . ALA B 1 98 ? 8.164 12.867 -7.922 1 98.44 98 ALA B O 1
ATOM 2641 N N . ALA B 1 99 ? 7.332 14.398 -9.375 1 98.5 99 ALA B N 1
ATOM 2642 C CA . ALA B 1 99 ? 6.469 15.023 -8.375 1 98.5 99 ALA B CA 1
ATOM 2643 C C . ALA B 1 99 ? 5.426 14.031 -7.859 1 98.5 99 ALA B C 1
ATOM 2645 O O . ALA B 1 99 ? 5.156 13.969 -6.656 1 98.5 99 ALA B O 1
ATOM 2646 N N . ALA B 1 100 ? 4.863 13.281 -8.797 1 98.62 100 ALA B N 1
ATOM 2647 C CA . ALA B 1 100 ? 3.895 12.258 -8.406 1 98.62 100 ALA B CA 1
ATOM 2648 C C . ALA B 1 100 ? 4.531 11.227 -7.477 1 98.62 100 ALA B C 1
ATOM 2650 O O . ALA B 1 100 ? 3.932 10.828 -6.477 1 98.62 100 ALA B O 1
ATOM 2651 N N . ALA B 1 101 ? 5.75 10.812 -7.77 1 98.75 101 ALA B N 1
ATOM 2652 C CA . ALA B 1 101 ? 6.457 9.812 -6.973 1 98.75 101 ALA B CA 1
ATOM 2653 C C . ALA B 1 101 ? 6.746 10.336 -5.566 1 98.75 101 ALA B C 1
ATOM 2655 O O . ALA B 1 101 ? 6.641 9.602 -4.586 1 98.75 101 ALA B O 1
ATOM 2656 N N . LYS B 1 102 ? 7.074 11.555 -5.48 1 98.56 102 LYS B N 1
ATOM 2657 C CA . LYS B 1 102 ? 7.371 12.148 -4.18 1 98.56 102 LYS B CA 1
ATOM 2658 C C . LYS B 1 102 ? 6.121 12.219 -3.309 1 98.56 102 LYS B C 1
ATOM 2660 O O . LYS B 1 102 ? 6.195 12.031 -2.094 1 98.56 102 LYS B O 1
ATOM 2665 N N . ALA B 1 103 ? 5 12.516 -3.924 1 98.81 103 ALA B N 1
ATOM 2666 C CA . ALA B 1 103 ? 3.74 12.492 -3.182 1 98.81 103 ALA B CA 1
ATOM 2667 C C . ALA B 1 103 ? 3.451 11.094 -2.639 1 98.81 103 ALA B C 1
ATOM 2669 O O . ALA B 1 103 ? 3.029 10.945 -1.49 1 98.81 103 ALA B O 1
ATOM 2670 N N . ARG B 1 104 ? 3.684 10.109 -3.455 1 98.75 104 ARG B N 1
ATOM 2671 C CA . ARG B 1 104 ? 3.473 8.727 -3.035 1 98.75 104 ARG B CA 1
ATOM 2672 C C . ARG B 1 104 ? 4.453 8.336 -1.935 1 98.75 104 ARG B C 1
ATOM 2674 O O . ARG B 1 104 ? 4.094 7.602 -1.01 1 98.75 104 ARG B O 1
ATOM 2681 N N . LEU B 1 105 ? 5.656 8.797 -2.049 1 98.56 105 LEU B N 1
ATOM 2682 C CA . LEU B 1 105 ? 6.645 8.562 -0.999 1 98.56 105 LEU B CA 1
ATOM 2683 C C . LEU B 1 105 ? 6.184 9.164 0.325 1 98.56 105 LEU B C 1
ATOM 2685 O O . LEU B 1 105 ? 6.32 8.539 1.378 1 98.56 105 LEU B O 1
ATOM 2689 N N . PHE B 1 106 ? 5.621 10.359 0.271 1 98.88 106 PHE B N 1
ATOM 2690 C CA . PHE B 1 106 ? 5.098 11 1.472 1 98.88 106 PHE B CA 1
ATOM 2691 C C . PHE B 1 106 ? 4.027 10.133 2.125 1 98.88 106 PHE B C 1
ATOM 2693 O O . PHE B 1 106 ? 4.012 9.977 3.348 1 98.88 106 PHE B O 1
ATOM 2700 N N . ILE B 1 107 ? 3.133 9.602 1.316 1 98.88 107 ILE B N 1
ATOM 2701 C CA . ILE B 1 107 ? 2.068 8.742 1.824 1 98.88 107 ILE B CA 1
ATOM 2702 C C . ILE B 1 107 ? 2.674 7.535 2.539 1 98.88 107 ILE B C 1
ATOM 2704 O O . ILE B 1 107 ? 2.236 7.172 3.635 1 98.88 107 ILE B O 1
ATOM 2708 N N . GLU B 1 108 ? 3.709 6.953 1.922 1 98.12 108 GLU B N 1
ATOM 2709 C CA . GLU B 1 108 ? 4.371 5.797 2.521 1 98.12 108 GLU B CA 1
ATOM 2710 C C . GLU B 1 108 ? 4.984 6.152 3.871 1 98.12 108 GLU B C 1
ATOM 2712 O O . GLU B 1 108 ? 4.812 5.422 4.848 1 98.12 108 GLU B O 1
ATOM 2717 N N . LEU B 1 109 ? 5.699 7.203 3.926 1 98.19 109 LEU B N 1
ATOM 2718 C CA . LEU B 1 109 ? 6.359 7.617 5.156 1 98.19 109 LEU B CA 1
ATOM 2719 C C . LEU B 1 109 ? 5.336 8.039 6.207 1 98.19 109 LEU B C 1
ATOM 2721 O O . LEU B 1 109 ? 5.52 7.777 7.398 1 98.19 109 LEU B O 1
ATOM 2725 N N . PHE B 1 110 ? 4.262 8.672 5.746 1 98.81 110 PHE B N 1
ATOM 2726 C CA . PHE B 1 110 ? 3.186 9.062 6.652 1 98.81 110 PHE B CA 1
ATOM 2727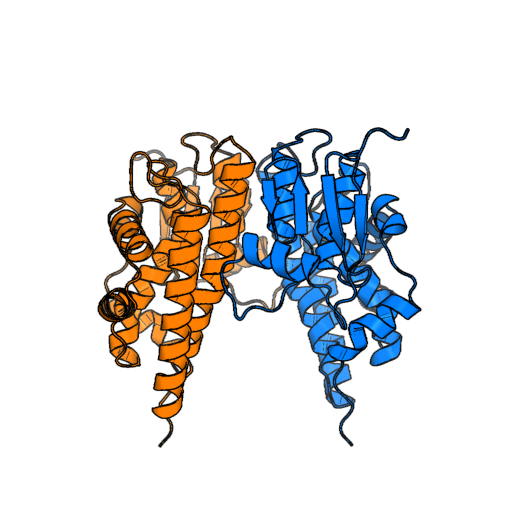 C C . PHE B 1 110 ? 2.572 7.836 7.32 1 98.81 110 PHE B C 1
ATOM 2729 O O . PHE B 1 110 ? 2.318 7.84 8.523 1 98.81 110 PHE B O 1
ATOM 2736 N N . ASN B 1 111 ? 2.32 6.867 6.527 1 98.31 111 ASN B N 1
ATOM 2737 C CA . ASN B 1 111 ? 1.747 5.641 7.066 1 98.31 111 ASN B CA 1
ATOM 2738 C C . ASN B 1 111 ? 2.629 5.043 8.156 1 98.31 111 ASN B C 1
ATOM 2740 O O . ASN B 1 111 ? 2.127 4.613 9.195 1 98.31 111 ASN B O 1
ATOM 2744 N N . SER B 1 112 ? 3.895 5.07 7.992 1 96.19 112 SER B N 1
ATOM 2745 C CA . SER B 1 112 ? 4.832 4.48 8.938 1 96.19 112 SER B CA 1
ATOM 2746 C C . SER B 1 112 ? 5.02 5.375 10.156 1 96.19 112 SER B C 1
ATOM 2748 O O . SER B 1 112 ? 4.984 4.902 11.297 1 96.19 112 SER B O 1
ATOM 2750 N N . HIS B 1 113 ? 5.102 6.668 9.953 1 98.19 113 HIS B N 1
ATOM 2751 C CA . HIS B 1 113 ? 5.602 7.559 10.992 1 98.19 113 HIS B CA 1
ATOM 2752 C C . HIS B 1 113 ? 4.453 8.242 11.727 1 98.19 113 HIS B C 1
ATOM 2754 O O . HIS B 1 113 ? 4.648 8.812 12.805 1 98.19 113 HIS B O 1
ATOM 2760 N N . PHE B 1 114 ? 3.264 8.234 11.133 1 98.81 114 PHE B N 1
ATOM 2761 C CA . PHE B 1 114 ? 2.131 8.867 11.797 1 98.81 114 PHE B CA 1
ATOM 2762 C C . PHE B 1 114 ? 1.041 7.844 12.094 1 98.81 114 PHE B C 1
ATOM 2764 O O . PHE B 1 114 ? 0.748 7.562 13.258 1 98.81 114 PHE B O 1
ATOM 2771 N N . THR B 1 115 ? 0.494 7.23 11.055 1 98.75 115 THR B N 1
ATOM 2772 C CA . THR B 1 115 ? -0.617 6.297 11.219 1 98.75 115 THR B CA 1
ATOM 2773 C C . THR B 1 115 ? -0.224 5.145 12.133 1 98.75 115 THR B C 1
ATOM 2775 O O . THR B 1 115 ? -0.931 4.844 13.102 1 98.75 115 THR B O 1
ATOM 2778 N N . GLY B 1 116 ? 0.937 4.543 11.836 1 98.25 116 GLY B N 1
ATOM 2779 C CA . GLY B 1 116 ? 1.411 3.451 12.672 1 98.25 116 GLY B CA 1
ATOM 2780 C C . GLY B 1 116 ? 1.65 3.861 14.109 1 98.25 116 GLY B C 1
ATOM 2781 O O . GLY B 1 116 ? 1.263 3.146 15.039 1 98.25 116 GLY B O 1
ATOM 2782 N N . ASN B 1 117 ? 2.303 4.973 14.297 1 98.5 117 ASN B N 1
ATOM 2783 C CA . ASN B 1 117 ? 2.604 5.445 15.641 1 98.5 117 ASN B CA 1
ATOM 2784 C C . ASN B 1 117 ? 1.335 5.84 16.391 1 98.5 117 ASN B C 1
ATOM 2786 O O . ASN B 1 117 ? 1.25 5.66 17.609 1 98.5 117 ASN B O 1
ATOM 2790 N N . MET B 1 118 ? 0.35 6.395 15.672 1 98.56 118 MET B N 1
ATOM 2791 C CA . MET B 1 118 ? -0.932 6.73 16.281 1 98.56 118 MET B CA 1
ATOM 2792 C C . MET B 1 118 ? -1.628 5.484 16.812 1 98.56 118 MET B C 1
ATOM 2794 O O . MET B 1 118 ? -2.062 5.449 17.969 1 98.56 118 MET B O 1
ATOM 2798 N N . PHE B 1 119 ? -1.711 4.441 16.031 1 98.12 119 PHE B N 1
ATOM 2799 C CA . PHE B 1 119 ? -2.34 3.201 16.469 1 98.12 119 PHE B CA 1
ATOM 2800 C C . PHE B 1 119 ? -1.521 2.539 17.578 1 98.12 119 PHE B C 1
ATOM 2802 O O . PHE B 1 119 ? -2.078 1.903 18.469 1 98.12 119 PHE B O 1
ATOM 2809 N N . GLY B 1 120 ? -0.145 2.686 17.453 1 98.06 120 GLY B N 1
ATOM 2810 C CA . GLY B 1 120 ? 0.701 2.221 18.531 1 98.06 120 GLY B CA 1
ATOM 2811 C C . GLY B 1 120 ? 0.368 2.869 19.875 1 98.06 120 GLY B C 1
ATOM 2812 O O . GLY B 1 120 ? 0.406 2.211 20.906 1 98.06 120 GLY B O 1
ATOM 2813 N N . LEU B 1 121 ? 0.091 4.094 19.812 1 98.12 121 LEU B N 1
ATOM 2814 C CA . LEU B 1 121 ? -0.288 4.82 21.016 1 98.12 121 LEU B CA 1
ATOM 2815 C C . LEU B 1 121 ? -1.598 4.285 21.594 1 98.12 121 LEU B C 1
ATOM 2817 O O . LEU B 1 121 ? -1.722 4.102 22.797 1 98.12 121 LEU B O 1
ATOM 2821 N N . TYR B 1 122 ? -2.623 3.99 20.766 1 98.06 122 TYR B N 1
ATOM 2822 C CA . TYR B 1 122 ? -3.908 3.445 21.188 1 98.06 122 TYR B CA 1
ATOM 2823 C C . TYR B 1 122 ? -3.723 2.107 21.906 1 98.06 122 TYR B C 1
ATOM 2825 O O . TYR B 1 122 ? -4.504 1.754 22.781 1 98.06 122 TYR B O 1
ATOM 2833 N N . SER B 1 123 ? -2.678 1.411 21.516 1 97.81 123 SER B N 1
ATOM 2834 C CA . SER B 1 123 ? -2.506 0.037 21.984 1 97.81 123 SER B CA 1
ATOM 2835 C C . SER B 1 123 ? -1.749 -0.013 23.297 1 97.81 123 SER B C 1
ATOM 2837 O O . SER B 1 123 ? -1.533 -1.091 23.859 1 97.81 123 SER B O 1
ATOM 2839 N N . THR B 1 124 ? -1.281 1.123 23.797 1 98 124 THR B N 1
ATOM 2840 C CA . THR B 1 124 ? -0.512 1.146 25.031 1 98 124 THR B CA 1
ATOM 2841 C C . THR B 1 124 ? -1.389 0.76 26.219 1 98 124 THR B C 1
ATOM 2843 O O . THR B 1 124 ? -2.574 1.092 26.266 1 98 124 THR B O 1
ATOM 2846 N N . GLU B 1 125 ? -0.712 0.087 27.156 1 97.62 125 GLU B N 1
ATOM 2847 C CA . GLU B 1 125 ? -1.47 -0.433 28.297 1 97.62 125 GLU B CA 1
ATOM 2848 C C . GLU B 1 125 ? -0.995 0.186 29.594 1 97.62 125 GLU B C 1
ATOM 2850 O O . GLU B 1 125 ? -1.637 0.019 30.641 1 97.62 125 GLU B O 1
ATOM 2855 N N . THR B 1 126 ? 0.187 0.837 29.609 1 97.19 126 THR B N 1
ATOM 2856 C CA . THR B 1 126 ? 0.736 1.472 30.812 1 97.19 126 THR B CA 1
ATOM 2857 C C . THR B 1 126 ? 1.146 2.912 30.516 1 97.19 126 THR B C 1
ATOM 2859 O O . THR B 1 126 ? 1.331 3.287 29.359 1 97.19 126 THR B O 1
ATOM 2862 N N . LYS B 1 127 ? 1.271 3.615 31.562 1 95.5 127 LYS B N 1
ATOM 2863 C CA . LYS B 1 127 ? 1.699 5.004 31.406 1 95.5 127 LYS B CA 1
ATOM 2864 C C . LYS B 1 127 ? 3.098 5.086 30.812 1 95.5 127 LYS B C 1
ATOM 2866 O O . LYS B 1 127 ? 3.393 6.004 30.031 1 95.5 127 LYS B O 1
ATOM 2871 N N . GLU B 1 128 ? 3.896 4.18 31.203 1 97.12 128 GLU B N 1
ATOM 2872 C CA . GLU B 1 128 ? 5.246 4.133 30.641 1 97.12 128 GLU B CA 1
ATOM 2873 C C . GLU B 1 128 ? 5.223 3.885 29.141 1 97.12 128 GLU B C 1
ATOM 2875 O O . GLU B 1 128 ? 5.969 4.52 28.391 1 97.12 128 GLU B O 1
ATOM 2880 N N . GLN B 1 129 ? 4.344 2.996 28.734 1 98 129 GLN B N 1
ATOM 2881 C CA . GLN B 1 129 ? 4.199 2.711 27.312 1 98 129 GLN B CA 1
ATOM 2882 C C . GLN B 1 129 ? 3.67 3.93 26.562 1 98 129 GLN B C 1
ATOM 2884 O O . GLN B 1 129 ? 4.055 4.172 25.406 1 98 129 GLN B O 1
ATOM 2889 N N . VAL B 1 130 ? 2.834 4.672 27.234 1 98.12 130 VAL B N 1
ATOM 2890 C CA . VAL B 1 130 ? 2.287 5.879 26.609 1 98.12 130 VAL B CA 1
ATOM 2891 C C . VAL B 1 130 ? 3.412 6.871 26.344 1 98.12 130 VAL B C 1
ATOM 2893 O O . VAL B 1 130 ? 3.498 7.438 25.25 1 98.12 130 VAL B O 1
ATOM 2896 N N . GLU B 1 131 ? 4.234 7.074 27.281 1 98.12 131 GLU B N 1
ATOM 2897 C CA . GLU B 1 131 ? 5.336 8.016 27.125 1 98.12 131 GLU B CA 1
ATOM 2898 C C . GLU B 1 131 ? 6.273 7.594 26 1 98.12 131 GLU B C 1
ATOM 2900 O O . GLU B 1 131 ? 6.727 8.43 25.219 1 98.12 131 GLU B O 1
ATOM 2905 N N . GLN B 1 132 ? 6.551 6.332 25.938 1 98.44 132 GLN B N 1
ATOM 2906 C CA . GLN B 1 132 ? 7.406 5.816 24.875 1 98.44 132 GLN B CA 1
ATOM 2907 C C . GLN B 1 132 ? 6.754 5.992 23.5 1 98.44 132 GLN B C 1
ATOM 2909 O O . GLN B 1 132 ? 7.41 6.414 22.547 1 98.44 132 GLN B O 1
ATOM 2914 N N . ALA B 1 133 ? 5.508 5.672 23.453 1 98.62 133 ALA B N 1
ATOM 2915 C CA . ALA B 1 133 ? 4.777 5.789 22.188 1 98.62 133 ALA B CA 1
ATOM 2916 C C . ALA B 1 133 ? 4.625 7.25 21.781 1 98.62 133 ALA B C 1
ATOM 2918 O O . ALA B 1 133 ? 4.668 7.574 20.578 1 98.62 133 ALA B O 1
ATOM 2919 N N . ARG B 1 134 ? 4.371 8.078 22.75 1 98.69 134 ARG B N 1
ATOM 2920 C CA . ARG B 1 134 ? 4.312 9.516 22.484 1 98.69 134 ARG B CA 1
ATOM 2921 C C . ARG B 1 134 ? 5.613 10.008 21.875 1 98.69 134 ARG B C 1
ATOM 2923 O O . ARG B 1 134 ? 5.598 10.805 20.938 1 98.69 134 ARG B O 1
ATOM 2930 N N . ALA B 1 135 ? 6.695 9.562 22.406 1 98.56 135 ALA B N 1
ATOM 2931 C CA . ALA B 1 135 ? 8.008 9.945 21.891 1 98.56 135 ALA B CA 1
ATOM 2932 C C . ALA B 1 135 ? 8.211 9.461 20.469 1 98.56 135 ALA B C 1
ATOM 2934 O O . ALA B 1 135 ? 8.797 10.164 19.641 1 98.56 135 ALA B O 1
ATOM 2935 N N . LYS B 1 136 ? 7.723 8.305 20.188 1 98.38 136 LYS B N 1
ATOM 2936 C CA . LYS B 1 136 ? 7.816 7.77 18.844 1 98.38 136 LYS B CA 1
ATOM 2937 C C . LYS B 1 136 ? 6.992 8.602 17.859 1 98.38 136 LYS B C 1
ATOM 2939 O O . LYS B 1 136 ? 7.438 8.883 16.75 1 98.38 136 LYS B O 1
ATOM 2944 N N . LEU B 1 137 ? 5.797 8.945 18.281 1 98.75 137 LEU B N 1
ATOM 2945 C CA . LEU B 1 137 ? 4.961 9.789 17.438 1 98.75 137 LEU B CA 1
ATOM 2946 C C . LEU B 1 137 ? 5.617 11.148 17.203 1 98.75 137 LEU B C 1
ATOM 2948 O O . LEU B 1 137 ? 5.621 11.656 16.078 1 98.75 137 LEU B O 1
ATOM 2952 N N . ALA B 1 138 ? 6.191 11.703 18.234 1 98.75 138 ALA B N 1
ATOM 2953 C CA . ALA B 1 138 ? 6.898 12.977 18.125 1 98.75 138 ALA B CA 1
ATOM 2954 C C . ALA B 1 138 ? 8.047 12.883 17.125 1 98.75 138 ALA B C 1
ATOM 2956 O O . ALA B 1 138 ? 8.188 13.75 16.266 1 98.75 138 ALA B O 1
ATOM 2957 N N . ALA B 1 139 ? 8.836 11.844 17.25 1 98.56 139 ALA B N 1
ATOM 2958 C CA . ALA B 1 139 ? 9.938 11.617 16.328 1 98.56 139 ALA B CA 1
ATOM 2959 C C . ALA B 1 139 ? 9.43 11.445 14.898 1 98.56 139 ALA B C 1
ATOM 2961 O O . ALA B 1 139 ? 10.047 11.938 13.945 1 98.56 139 ALA B O 1
ATOM 2962 N N . GLY B 1 140 ? 8.344 10.695 14.766 1 98.69 140 GLY B N 1
ATOM 2963 C CA . GLY B 1 140 ? 7.734 10.516 13.461 1 98.69 140 GLY B CA 1
ATOM 2964 C C . GLY B 1 140 ? 7.277 11.812 12.828 1 98.69 140 GLY B C 1
ATOM 2965 O O . GLY B 1 140 ? 7.453 12.023 11.625 1 98.69 140 GLY B O 1
ATOM 2966 N N . ILE B 1 141 ? 6.691 12.688 13.578 1 98.88 141 ILE B N 1
ATOM 2967 C CA . ILE B 1 141 ? 6.234 13.992 13.102 1 98.88 141 ILE B CA 1
ATOM 2968 C C . ILE B 1 141 ? 7.426 14.805 12.609 1 98.88 141 ILE B C 1
ATOM 2970 O O . ILE B 1 141 ? 7.34 15.477 11.578 1 98.88 141 ILE B O 1
ATOM 2974 N N . LYS B 1 142 ? 8.523 14.703 13.266 1 98.75 142 LYS B N 1
ATOM 2975 C CA . LYS B 1 142 ? 9.734 15.391 12.828 1 98.75 142 LYS B CA 1
ATOM 2976 C C . LYS B 1 142 ? 10.219 14.844 11.484 1 98.75 142 LYS B C 1
ATOM 2978 O O . LYS B 1 142 ? 10.664 15.609 10.625 1 98.75 142 LYS B O 1
ATOM 2983 N N . VAL B 1 143 ? 10.172 13.57 11.367 1 98.69 143 VAL B N 1
ATOM 2984 C CA . VAL B 1 143 ? 10.562 12.945 10.102 1 98.69 143 VAL B CA 1
ATOM 2985 C C . VAL B 1 143 ? 9.656 13.453 8.984 1 98.69 143 VAL B C 1
ATOM 2987 O O . VAL B 1 143 ? 10.133 13.773 7.891 1 98.69 143 VAL B O 1
ATOM 2990 N N . LEU B 1 144 ? 8.398 13.562 9.234 1 98.88 144 LEU B N 1
ATOM 2991 C CA . LEU B 1 144 ? 7.453 14.023 8.219 1 98.88 144 LEU B CA 1
ATOM 2992 C C . LEU B 1 144 ? 7.672 15.492 7.898 1 98.88 144 LEU B C 1
ATOM 2994 O O . LEU B 1 144 ? 7.539 15.914 6.746 1 98.88 144 LEU B O 1
ATOM 2998 N N . ASP B 1 145 ? 7.957 16.281 8.914 1 98.88 145 ASP B N 1
ATOM 2999 C CA . ASP B 1 145 ? 8.336 17.672 8.688 1 98.88 145 ASP B CA 1
ATOM 3000 C C . ASP B 1 145 ? 9.531 17.766 7.746 1 98.88 145 ASP B C 1
ATOM 3002 O O . ASP B 1 145 ? 9.5 18.531 6.773 1 98.88 145 ASP B O 1
ATOM 3006 N N . SER B 1 146 ? 10.547 16.984 8.023 1 98.75 146 SER B N 1
ATOM 3007 C CA . SER B 1 146 ? 11.742 16.953 7.184 1 98.75 146 SER B CA 1
ATOM 3008 C C . SER B 1 146 ? 11.406 16.469 5.777 1 98.75 146 SER B C 1
ATOM 3010 O O . SER B 1 146 ? 11.969 16.953 4.797 1 98.75 146 SER B O 1
ATOM 3012 N N . THR B 1 147 ? 10.523 15.484 5.684 1 98.69 147 THR B N 1
ATOM 3013 C CA . THR B 1 147 ? 10.109 14.961 4.387 1 98.69 147 THR B CA 1
ATOM 3014 C C . THR B 1 147 ? 9.445 16.047 3.551 1 98.69 147 THR B C 1
ATOM 3016 O O . THR B 1 147 ? 9.727 16.188 2.361 1 98.69 147 THR B O 1
ATOM 3019 N N . LEU B 1 148 ? 8.57 16.797 4.16 1 98.88 148 LEU B N 1
ATOM 3020 C CA . LEU B 1 148 ? 7.895 17.906 3.486 1 98.88 148 LEU B CA 1
ATOM 3021 C C . LEU B 1 148 ? 8.906 18.938 2.988 1 98.88 148 LEU B C 1
ATOM 3023 O O . LEU B 1 148 ? 8.773 19.453 1.88 1 98.88 148 LEU B O 1
ATOM 3027 N N . ARG B 1 149 ? 9.906 19.188 3.762 1 98.44 149 ARG B N 1
ATOM 3028 C CA . ARG B 1 149 ? 10.922 20.172 3.402 1 98.44 149 ARG B CA 1
ATOM 3029 C C . ARG B 1 149 ? 11.828 19.641 2.289 1 98.44 149 ARG B C 1
ATOM 3031 O O . ARG B 1 149 ? 12.195 20.391 1.379 1 98.44 149 ARG B O 1
ATOM 3038 N N . LEU B 1 150 ? 12.133 18.422 2.348 1 98.12 150 LEU B N 1
ATOM 3039 C CA . LEU B 1 150 ? 13.086 17.797 1.437 1 98.12 150 LEU B CA 1
ATOM 3040 C C . LEU B 1 150 ? 12.445 17.531 0.081 1 98.12 150 LEU B C 1
ATOM 3042 O O . LEU B 1 150 ? 13.086 17.688 -0.959 1 98.12 150 LEU B O 1
ATOM 3046 N N . HIS B 1 151 ? 11.18 17.109 0.098 1 98.38 151 HIS B N 1
ATOM 3047 C CA . HIS B 1 151 ? 10.586 16.578 -1.125 1 98.38 151 HIS B CA 1
ATOM 3048 C C . HIS B 1 151 ? 9.391 17.422 -1.559 1 98.38 151 HIS B C 1
ATOM 3050 O O . HIS B 1 151 ? 8.945 17.344 -2.707 1 98.38 151 HIS B O 1
ATOM 3056 N N . GLY B 1 152 ? 8.781 18.172 -0.627 1 98.12 152 GLY B N 1
ATOM 3057 C CA . GLY B 1 152 ? 7.598 18.953 -0.939 1 98.12 152 GLY B CA 1
ATOM 3058 C C . GLY B 1 152 ? 7.922 20.297 -1.575 1 98.12 152 GLY B C 1
ATOM 3059 O O . GLY B 1 152 ? 9.086 20.578 -1.889 1 98.12 152 GLY B O 1
ATOM 3060 N N . SER B 1 153 ? 6.797 21 -1.894 1 97.75 153 SER B N 1
ATOM 3061 C CA . SER B 1 153 ? 6.914 22.359 -2.42 1 97.75 153 SER B CA 1
ATOM 3062 C C . SER B 1 153 ? 6.133 23.359 -1.566 1 97.75 153 SER B C 1
ATOM 3064 O O . SER B 1 153 ? 5.121 23 -0.963 1 97.75 153 SER B O 1
ATOM 3066 N N . GLU B 1 154 ? 6.562 24.547 -1.475 1 96.06 154 GLU B N 1
ATOM 3067 C CA . GLU B 1 154 ? 5.832 25.594 -0.779 1 96.06 154 GLU B CA 1
ATOM 3068 C C . GLU B 1 154 ? 5.32 26.656 -1.757 1 96.06 154 GLU B C 1
ATOM 3070 O O . GLU B 1 154 ? 4.707 27.641 -1.349 1 96.06 154 GLU B O 1
ATOM 3075 N N . GLU B 1 155 ? 5.594 26.312 -2.961 1 96.69 155 GLU B N 1
ATOM 3076 C CA . GLU B 1 155 ? 5.16 27.266 -3.988 1 96.69 155 GLU B CA 1
ATOM 3077 C C . GLU B 1 155 ? 3.641 27.266 -4.129 1 96.69 155 GLU B C 1
ATOM 3079 O O . GLU B 1 155 ? 3.035 26.234 -4.434 1 96.69 155 GLU B O 1
ATOM 3084 N N . GLY B 1 156 ? 3.049 28.438 -3.891 1 97.56 156 GLY B N 1
ATOM 3085 C CA . GLY B 1 156 ? 1.634 28.625 -4.172 1 97.56 156 GLY B CA 1
ATOM 3086 C C . GLY B 1 156 ? 0.733 28.109 -3.066 1 97.56 156 GLY B C 1
ATOM 3087 O O . GLY B 1 156 ? -0.493 28.172 -3.176 1 97.56 156 GLY B O 1
ATOM 3088 N N . GLY B 1 157 ? 1.331 27.578 -2.025 1 98.12 157 GLY B N 1
ATOM 3089 C CA . GLY B 1 157 ? 0.494 27.062 -0.95 1 98.12 157 GLY B CA 1
ATOM 3090 C C . GLY B 1 157 ? 1.217 26.078 -0.043 1 98.12 157 GLY B C 1
ATOM 3091 O O . GLY B 1 157 ? 2.42 25.859 -0.196 1 98.12 157 GLY B O 1
ATOM 3092 N N . ASP B 1 158 ? 0.492 25.453 0.884 1 98.56 158 ASP B N 1
ATOM 3093 C CA . ASP B 1 158 ? 1.133 24.688 1.953 1 98.56 158 ASP B CA 1
ATOM 3094 C C . ASP B 1 158 ? 0.838 23.203 1.821 1 98.56 158 ASP B C 1
ATOM 3096 O O . ASP B 1 158 ? 1.207 22.406 2.691 1 98.56 158 ASP B O 1
ATOM 3100 N N . TYR B 1 159 ? 0.111 22.781 0.767 1 98.94 159 TYR B N 1
ATOM 3101 C CA . TYR B 1 159 ? -0.015 21.359 0.534 1 98.94 159 TYR B CA 1
ATOM 3102 C C . TYR B 1 159 ? 1.348 20.719 0.277 1 98.94 159 TYR B C 1
ATOM 3104 O O . TYR B 1 159 ? 2.365 21.422 0.24 1 98.94 159 TYR B O 1
ATOM 3112 N N . PHE B 1 160 ? 1.474 19.453 0.168 1 98.94 160 PHE B N 1
ATOM 3113 C CA . PHE B 1 160 ? 2.744 18.781 -0.097 1 98.94 160 PHE B CA 1
ATOM 3114 C C . PHE B 1 160 ? 3.379 19.328 -1.375 1 98.94 160 PHE B C 1
ATOM 3116 O O . PHE B 1 160 ? 4.586 19.578 -1.415 1 98.94 160 PHE B O 1
ATOM 3123 N N . LEU B 1 161 ? 2.486 19.453 -2.443 1 98.81 161 LEU B N 1
ATOM 3124 C CA . LEU B 1 161 ? 2.959 19.922 -3.736 1 98.81 161 LEU B CA 1
ATOM 3125 C C . LEU B 1 161 ? 2.641 21.406 -3.918 1 98.81 161 LEU B C 1
ATOM 3127 O O . LEU B 1 161 ? 2.277 21.844 -5.016 1 98.81 161 LEU B O 1
ATOM 3131 N N . GLY B 1 162 ? 2.742 22.156 -2.826 1 98.44 162 GLY B N 1
ATOM 3132 C CA . GLY B 1 162 ? 2.451 23.578 -2.896 1 98.44 162 GLY B CA 1
ATOM 3133 C C . GLY B 1 162 ? 0.979 23.875 -3.104 1 98.44 162 GLY B C 1
ATOM 3134 O O . GLY B 1 162 ? 0.13 23.391 -2.352 1 98.44 162 GLY B O 1
ATOM 3135 N N . GLY B 1 163 ? 0.651 24.516 -4.16 1 98.38 163 GLY B N 1
ATOM 3136 C CA . GLY B 1 163 ? -0.731 24.891 -4.422 1 98.38 163 GLY B CA 1
ATOM 3137 C C . GLY B 1 163 ? -1.561 23.734 -4.973 1 98.38 163 GLY B C 1
ATOM 3138 O O . GLY B 1 163 ? -2.779 23.859 -5.109 1 98.38 163 GLY B O 1
ATOM 3139 N N . PHE B 1 164 ? -0.95 22.641 -5.191 1 98.5 164 PHE B N 1
ATOM 3140 C CA . PHE B 1 164 ? -1.619 21.516 -5.824 1 98.5 164 PHE B CA 1
ATOM 3141 C C . PHE B 1 164 ? -2.088 20.5 -4.773 1 98.5 164 PHE B C 1
ATOM 3143 O O . PHE B 1 164 ? -1.272 19.828 -4.145 1 98.5 164 PHE B O 1
ATOM 3150 N N . TYR B 1 165 ? -3.439 20.438 -4.523 1 98.62 165 TYR B N 1
ATOM 3151 C CA . TYR B 1 165 ? -4.035 19.422 -3.664 1 98.62 165 TYR B CA 1
ATOM 3152 C C . TYR B 1 165 ? -4.008 18.062 -4.336 1 98.62 165 TYR B C 1
ATOM 3154 O O . TYR B 1 165 ? -4.582 17.875 -5.41 1 98.62 165 TYR B O 1
ATOM 3162 N N . SER B 1 166 ? -3.369 17.078 -3.723 1 98.75 166 SER B N 1
ATOM 3163 C CA . SER B 1 166 ? -3.088 15.82 -4.414 1 98.75 166 SER B CA 1
ATOM 3164 C C . SER B 1 166 ? -3.459 14.625 -3.549 1 98.75 166 SER B C 1
ATOM 3166 O O . SER B 1 166 ? -4.051 14.781 -2.479 1 98.75 166 SER B O 1
ATOM 3168 N N . VAL B 1 167 ? -3.066 13.469 -4.02 1 98.81 167 VAL B N 1
ATOM 3169 C CA . VAL B 1 167 ? -3.266 12.211 -3.303 1 98.81 167 VAL B CA 1
ATOM 3170 C C . VAL B 1 167 ? -2.529 12.258 -1.965 1 98.81 167 VAL B C 1
ATOM 3172 O O . VAL B 1 167 ? -2.902 11.562 -1.018 1 98.81 167 VAL B O 1
ATOM 3175 N N . ALA B 1 168 ? -1.495 13.078 -1.849 1 98.94 168 ALA B N 1
ATOM 3176 C CA . ALA B 1 168 ? -0.791 13.195 -0.574 1 98.94 168 ALA B CA 1
ATOM 3177 C C . ALA B 1 168 ? -1.752 13.562 0.553 1 98.94 168 ALA B C 1
ATOM 3179 O O . ALA B 1 168 ? -1.736 12.938 1.617 1 98.94 168 ALA B O 1
ATOM 3180 N N . GLU B 1 169 ? -2.598 14.539 0.315 1 98.94 169 GLU B N 1
ATOM 3181 C CA . GLU B 1 169 ? -3.557 14.984 1.323 1 98.94 169 GLU B CA 1
ATOM 3182 C C . GLU B 1 169 ? -4.758 14.047 1.395 1 98.94 169 GLU B C 1
ATOM 3184 O O . GLU B 1 169 ? -5.246 13.742 2.482 1 98.94 169 GLU B O 1
ATOM 3189 N N . VAL B 1 170 ? -5.211 13.562 0.213 1 98.94 170 VAL B N 1
ATOM 3190 C CA . VAL B 1 170 ? -6.371 12.68 0.135 1 98.94 170 VAL B CA 1
ATOM 3191 C C . VAL B 1 170 ? -6.148 11.453 1.019 1 98.94 170 VAL B C 1
ATOM 3193 O O . VAL B 1 170 ? -7.07 11 1.707 1 98.94 170 VAL B O 1
ATOM 3196 N N . PHE B 1 171 ? -4.941 10.961 1.053 1 98.94 171 PHE B N 1
ATOM 3197 C CA . PHE B 1 171 ? -4.637 9.703 1.728 1 98.94 171 PHE B CA 1
ATOM 3198 C C . PHE B 1 171 ? -4.344 9.938 3.205 1 98.94 171 PHE B C 1
ATOM 3200 O O . PHE B 1 171 ? -4.367 9.008 4.004 1 98.94 171 PHE B O 1
ATOM 3207 N N . THR B 1 172 ? -4.047 11.188 3.623 1 98.94 172 THR B N 1
ATOM 3208 C CA . THR B 1 172 ? -3.406 11.336 4.926 1 98.94 172 THR B CA 1
ATOM 3209 C C . THR B 1 172 ? -4.262 12.188 5.859 1 98.94 172 THR B C 1
ATOM 3211 O O . THR B 1 172 ? -4.227 12.008 7.078 1 98.94 172 THR B O 1
ATOM 3214 N N . THR B 1 173 ? -5.078 13.047 5.355 1 98.69 173 THR B N 1
ATOM 3215 C CA . THR B 1 173 ? -5.746 14.078 6.141 1 98.69 173 THR B CA 1
ATOM 3216 C C . THR B 1 173 ? -6.691 13.453 7.164 1 98.69 173 THR B C 1
ATOM 3218 O O . THR B 1 173 ? -6.754 13.898 8.312 1 98.69 173 THR B O 1
ATOM 3221 N N . GLY B 1 174 ? -7.426 12.438 6.762 1 98.56 174 GLY B N 1
ATOM 3222 C CA . GLY B 1 174 ? -8.367 11.781 7.66 1 98.56 174 GLY B CA 1
ATOM 3223 C C . GLY B 1 174 ? -7.715 11.227 8.906 1 98.56 174 GLY B C 1
ATOM 3224 O O . GLY B 1 174 ? -8.328 11.195 9.977 1 98.56 174 GLY B O 1
ATOM 3225 N N . PHE B 1 175 ? -6.496 10.789 8.805 1 98.81 175 PHE B N 1
ATOM 3226 C CA . PHE B 1 175 ? -5.777 10.234 9.945 1 98.81 175 PHE B CA 1
ATOM 3227 C C . PHE B 1 175 ? -5.355 11.336 10.906 1 98.81 175 PHE B C 1
ATOM 3229 O O . PHE B 1 175 ? -5.352 11.141 12.125 1 98.81 175 PHE B O 1
ATOM 3236 N N . VAL B 1 176 ? -4.973 12.469 10.359 1 98.81 176 VAL B N 1
ATOM 3237 C CA . VAL B 1 176 ? -4.668 13.625 11.203 1 98.81 176 VAL B CA 1
ATOM 3238 C C . VAL B 1 176 ? -5.902 14.016 12.016 1 98.81 176 VAL B C 1
ATOM 3240 O O . VAL B 1 176 ? -5.812 14.273 13.211 1 98.81 176 VAL B O 1
ATOM 3243 N N . GLN B 1 177 ? -7.047 14.016 11.352 1 98.75 177 GLN B N 1
ATOM 3244 C CA . GLN B 1 177 ? -8.305 14.344 12.023 1 98.75 177 GLN B CA 1
ATOM 3245 C C . GLN B 1 177 ? -8.57 13.383 13.18 1 98.75 177 GLN B C 1
ATOM 3247 O O . GLN B 1 177 ? -8.992 13.805 14.258 1 98.75 177 GLN B O 1
ATOM 3252 N N . ARG B 1 178 ? -8.328 12.125 12.953 1 98.5 178 ARG B N 1
ATOM 3253 C CA . ARG B 1 178 ? -8.531 11.133 14.008 1 98.5 178 ARG B CA 1
ATOM 3254 C C . ARG B 1 178 ? -7.574 11.367 15.172 1 98.5 178 ARG B C 1
ATOM 3256 O O . ARG B 1 178 ? -7.969 11.266 16.344 1 98.5 178 ARG B O 1
ATOM 3263 N N . GLY B 1 179 ? -6.312 11.656 14.836 1 98.56 179 GLY B N 1
ATOM 3264 C CA . GLY B 1 179 ? -5.348 11.938 15.891 1 98.56 179 GLY B CA 1
ATOM 3265 C C . GLY B 1 179 ? -5.723 13.141 16.734 1 98.56 179 GLY B C 1
ATOM 3266 O O . GLY B 1 179 ? -5.645 13.086 17.969 1 98.56 179 GLY B O 1
ATOM 3267 N N . LEU B 1 180 ? -6.141 14.18 16.062 1 98.69 180 LEU B N 1
ATOM 3268 C CA . LEU B 1 180 ? -6.504 15.414 16.766 1 98.69 180 LEU B CA 1
ATOM 3269 C C . LEU B 1 180 ? -7.707 15.188 17.672 1 98.69 180 LEU B C 1
ATOM 3271 O O . LEU B 1 180 ? -7.773 15.734 18.781 1 98.69 180 LEU B O 1
ATOM 3275 N N . ALA B 1 181 ? -8.609 14.344 17.25 1 98.25 181 ALA B N 1
ATOM 3276 C CA . ALA B 1 181 ? -9.867 14.156 17.969 1 98.25 181 ALA B CA 1
ATOM 3277 C C . ALA B 1 181 ? -9.703 13.18 19.125 1 98.25 181 ALA B C 1
ATOM 3279 O O . ALA B 1 181 ? -10.391 13.297 20.141 1 98.25 181 ALA B O 1
ATOM 3280 N N . SER B 1 182 ? -8.789 12.258 19.016 1 98.25 182 SER B N 1
ATOM 3281 C CA . SER B 1 182 ? -8.977 11.094 19.875 1 98.25 182 SER B CA 1
ATOM 3282 C C . SER B 1 182 ? -7.766 10.867 20.766 1 98.25 182 SER B C 1
ATOM 3284 O O . SER B 1 182 ? -7.875 10.25 21.828 1 98.25 182 SER B O 1
ATOM 3286 N N . LEU B 1 183 ? -6.574 11.289 20.344 1 98.5 183 LEU B N 1
ATOM 3287 C CA . LEU B 1 183 ? -5.363 10.938 21.078 1 98.5 183 LEU B CA 1
ATOM 3288 C C . LEU B 1 183 ? -5.387 11.539 22.484 1 98.5 183 LEU B C 1
ATOM 3290 O O . LEU B 1 183 ? -4.965 10.898 23.453 1 98.5 183 LEU B O 1
ATOM 3294 N N . LYS B 1 184 ? -5.832 12.781 22.578 1 98 184 LYS B N 1
ATOM 3295 C CA . LYS B 1 184 ? -5.914 13.406 23.891 1 98 184 LYS B CA 1
ATOM 3296 C C . LYS B 1 184 ? -6.918 12.688 24.781 1 98 184 LYS B C 1
ATOM 3298 O O . LYS B 1 184 ? -6.652 12.445 25.953 1 98 184 LYS B O 1
ATOM 3303 N N . GLU B 1 185 ? -8.055 12.281 24.234 1 97.25 185 GLU B N 1
ATOM 3304 C CA . GLU B 1 185 ? -9.125 11.609 24.969 1 97.25 185 GLU B CA 1
ATOM 3305 C C . GLU B 1 185 ? -8.672 10.25 25.484 1 97.25 185 GLU B C 1
ATOM 3307 O O . GLU B 1 185 ? -8.961 9.891 26.625 1 97.25 185 GLU B O 1
ATOM 3312 N N . TYR B 1 186 ? -7.945 9.531 24.719 1 97.44 186 TYR B N 1
ATOM 3313 C CA . TYR B 1 186 ? -7.656 8.141 25.062 1 97.44 186 TYR B CA 1
ATOM 3314 C C . TYR B 1 186 ? -6.324 8.023 25.781 1 97.44 186 TYR B C 1
ATOM 3316 O O . TYR B 1 186 ? -6.145 7.141 26.625 1 97.44 186 TYR B O 1
ATOM 3324 N N . ARG B 1 187 ? -5.426 8.977 25.469 1 98 187 ARG B N 1
ATOM 3325 C CA . ARG B 1 187 ? -4.078 8.734 25.984 1 98 187 ARG B CA 1
ATOM 3326 C C . ARG B 1 187 ? -3.457 10.016 26.531 1 98 187 ARG B C 1
ATOM 3328 O O . ARG B 1 187 ? -2.258 10.055 26.812 1 98 187 ARG B O 1
ATOM 3335 N N . GLY B 1 188 ? -4.203 11.086 26.5 1 97.81 188 GLY B N 1
ATOM 3336 C CA . GLY B 1 188 ? -3.719 12.336 27.062 1 97.81 188 GLY B CA 1
ATOM 3337 C C . GLY B 1 188 ? -2.689 13.023 26.188 1 97.81 188 GLY B C 1
ATOM 3338 O O . GLY B 1 188 ? -1.959 13.898 26.656 1 97.81 188 GLY B O 1
ATOM 3339 N N . VAL B 1 189 ? -2.59 12.648 25 1 98.5 189 VAL B N 1
ATOM 3340 C CA . VAL B 1 189 ? -1.616 13.234 24.078 1 98.5 189 VAL B CA 1
ATOM 3341 C C . VAL B 1 189 ? -2.312 14.219 23.141 1 98.5 189 VAL B C 1
ATOM 3343 O O . VAL B 1 189 ? -3.098 13.82 22.281 1 98.5 189 VAL B O 1
ATOM 3346 N N . ASP B 1 190 ? -2.064 15.438 23.312 1 98.62 190 ASP B N 1
ATOM 3347 C CA . ASP B 1 190 ? -2.592 16.469 22.422 1 98.62 190 ASP B CA 1
ATOM 3348 C C . ASP B 1 190 ? -1.733 16.594 21.156 1 98.62 190 ASP B C 1
ATOM 3350 O O . ASP B 1 190 ? -0.626 17.141 21.203 1 98.62 190 ASP B O 1
ATOM 3354 N N . LEU B 1 191 ? -2.26 16.172 20.062 1 98.81 191 LEU B N 1
ATOM 3355 C CA . LEU B 1 191 ? -1.494 16.109 18.812 1 98.81 191 LEU B CA 1
ATOM 3356 C C . LEU B 1 191 ? -1.05 17.5 18.375 1 98.81 191 LEU B C 1
ATOM 3358 O O . LEU B 1 191 ? 0.096 17.688 17.969 1 98.81 191 LEU B O 1
ATOM 3362 N N . ALA B 1 192 ? -1.948 18.484 18.406 1 98.5 192 ALA B N 1
ATOM 3363 C CA . ALA B 1 192 ? -1.6 19.844 18 1 98.5 192 ALA B CA 1
ATOM 3364 C C . ALA B 1 192 ? -0.459 20.391 18.844 1 98.5 192 ALA B C 1
ATOM 3366 O O . ALA B 1 192 ? 0.467 21.016 18.328 1 98.5 192 ALA B O 1
ATOM 3367 N N . GLU B 1 193 ? -0.509 20.172 20.094 1 98.44 193 GLU B N 1
ATOM 3368 C CA . GLU B 1 193 ? 0.55 20.625 20.984 1 98.44 193 GLU B CA 1
ATOM 3369 C C . GLU B 1 193 ? 1.856 19.875 20.719 1 98.44 193 GLU B C 1
ATOM 3371 O O . GLU B 1 193 ? 2.936 20.469 20.781 1 98.44 193 GLU B O 1
ATOM 3376 N N . LEU B 1 194 ? 1.729 18.609 20.469 1 98.75 194 LEU B N 1
ATOM 3377 C CA . LEU B 1 194 ? 2.908 17.797 20.188 1 98.75 194 LEU B CA 1
ATOM 3378 C C . LEU B 1 194 ? 3.637 18.312 18.953 1 98.75 194 LEU B C 1
ATOM 3380 O O . LEU B 1 194 ? 4.867 18.375 18.922 1 98.75 194 LEU B O 1
ATOM 3384 N N . VAL B 1 195 ? 2.891 18.672 17.922 1 98.88 195 VAL B N 1
ATOM 3385 C CA . VAL B 1 195 ? 3.449 19.219 16.688 1 98.88 195 VAL B CA 1
ATOM 3386 C C . VAL B 1 195 ? 4.223 20.5 16.984 1 98.88 195 VAL B C 1
ATOM 3388 O O . VAL B 1 195 ? 5.336 20.688 16.484 1 98.88 195 VAL B O 1
ATOM 3391 N N . LYS B 1 196 ? 3.686 21.328 17.812 1 98.44 196 LYS B N 1
ATOM 3392 C CA . LYS B 1 196 ? 4.344 22.562 18.203 1 98.44 196 LYS B CA 1
ATOM 3393 C C . LYS B 1 196 ? 5.566 22.281 19.078 1 98.44 196 LYS B C 1
ATOM 3395 O O . LYS B 1 196 ? 6.613 22.906 18.906 1 98.44 196 LYS B O 1
ATOM 3400 N N . GLU B 1 197 ? 5.387 21.391 19.953 1 98.25 197 GLU B N 1
ATOM 3401 C CA . GLU B 1 197 ? 6.449 21.031 20.891 1 98.25 197 GLU B CA 1
ATOM 3402 C C . GLU B 1 197 ? 7.711 20.594 20.141 1 98.25 197 GLU B C 1
ATOM 3404 O O . GLU B 1 197 ? 8.828 20.938 20.547 1 98.25 197 GLU B O 1
ATOM 3409 N N . VAL B 1 198 ? 7.602 19.875 19.062 1 98.12 198 VAL B N 1
ATOM 3410 C CA . VAL B 1 198 ? 8.766 19.312 18.391 1 98.12 198 VAL B CA 1
ATOM 3411 C C . VAL B 1 198 ? 9.266 20.297 17.312 1 98.12 198 VAL B C 1
ATOM 3413 O O . VAL B 1 198 ? 10.227 20 16.594 1 98.12 198 VAL B O 1
ATOM 3416 N N . GLY B 1 199 ? 8.594 21.359 17.109 1 98.44 199 GLY B N 1
ATOM 3417 C CA . GLY B 1 199 ? 9.016 22.391 16.172 1 98.44 199 GLY B CA 1
ATOM 3418 C C . GLY B 1 199 ? 8.82 22 14.719 1 98.44 199 GLY B C 1
ATOM 3419 O O . GLY B 1 199 ? 9.617 22.359 13.852 1 98.44 199 GLY B O 1
ATOM 3420 N N . ALA B 1 200 ? 7.785 21.219 14.477 1 98.75 200 ALA B N 1
ATOM 3421 C CA . ALA B 1 200 ? 7.52 20.75 13.117 1 98.75 200 ALA B CA 1
ATOM 3422 C C . ALA B 1 200 ? 6.688 21.766 12.344 1 98.75 200 ALA B C 1
ATOM 3424 O O . ALA B 1 200 ? 5.547 21.484 11.969 1 98.75 200 ALA B O 1
ATOM 3425 N N . ASP B 1 201 ? 7.273 22.844 11.938 1 98.5 201 ASP B N 1
ATOM 3426 C CA . ASP B 1 201 ? 6.566 24 11.398 1 98.5 201 ASP B CA 1
ATOM 3427 C C . ASP B 1 201 ? 5.988 23.703 10.023 1 98.5 201 ASP B C 1
ATOM 3429 O O . ASP B 1 201 ? 4.871 24.109 9.703 1 98.5 201 ASP B O 1
ATOM 3433 N N . ARG B 1 202 ? 6.793 23.047 9.172 1 98.88 202 ARG B N 1
ATOM 3434 C CA . ARG B 1 202 ? 6.293 22.75 7.836 1 98.88 202 ARG B CA 1
ATOM 3435 C C . ARG B 1 202 ? 5.129 21.766 7.902 1 98.88 202 ARG B C 1
ATOM 3437 O O . ARG B 1 202 ? 4.16 21.875 7.148 1 98.88 202 ARG B O 1
ATOM 3444 N N . PHE B 1 203 ? 5.277 20.797 8.758 1 98.88 203 PHE B N 1
ATOM 3445 C CA . PHE B 1 203 ? 4.191 19.844 8.969 1 98.88 203 PHE B CA 1
ATOM 3446 C C . PHE B 1 203 ? 2.951 20.562 9.5 1 98.88 203 PHE B C 1
ATOM 3448 O O . PHE B 1 203 ? 1.831 20.266 9.078 1 98.88 203 PHE B O 1
ATOM 3455 N N . GLU B 1 204 ? 3.139 21.438 10.438 1 98.88 204 GLU B N 1
ATOM 3456 C CA . GLU B 1 204 ? 2.02 22.188 11 1 98.88 204 GLU B CA 1
ATOM 3457 C C . GLU B 1 204 ? 1.281 22.969 9.914 1 98.88 204 GLU B C 1
ATOM 3459 O O . GLU B 1 204 ? 0.049 22.953 9.859 1 98.88 204 GLU B O 1
ATOM 3464 N N . ARG B 1 205 ? 2.018 23.672 9.07 1 98.88 205 ARG B N 1
ATOM 3465 C CA . ARG B 1 205 ? 1.405 24.422 7.984 1 98.88 205 ARG B CA 1
ATOM 3466 C C . ARG B 1 205 ? 0.667 23.5 7.02 1 98.88 205 ARG B C 1
ATOM 3468 O O . ARG B 1 205 ? -0.449 23.797 6.594 1 98.88 205 ARG B O 1
ATOM 3475 N N . TRP B 1 206 ? 1.307 22.375 6.684 1 98.94 206 TRP B N 1
ATOM 3476 C CA . TRP B 1 206 ? 0.665 21.375 5.832 1 98.94 206 TRP B CA 1
ATOM 3477 C C . TRP B 1 206 ? -0.636 20.891 6.457 1 98.94 206 TRP B C 1
ATOM 3479 O O . TRP B 1 206 ? -1.671 20.828 5.789 1 98.94 206 TRP B O 1
ATOM 3489 N N . MET B 1 207 ? -0.554 20.531 7.746 1 98.81 207 MET B N 1
ATOM 3490 C CA . MET B 1 207 ? -1.703 20.016 8.484 1 98.81 207 MET B CA 1
ATOM 3491 C C . MET B 1 207 ? -2.861 21 8.453 1 98.81 207 MET B C 1
ATOM 3493 O O . MET B 1 207 ? -4 20.625 8.172 1 98.81 207 MET B O 1
ATOM 3497 N N . HIS B 1 208 ? -2.623 22.234 8.688 1 98.75 208 HIS B N 1
ATOM 3498 C CA . HIS B 1 208 ? -3.658 23.266 8.688 1 98.75 208 HIS B CA 1
ATOM 3499 C C . HIS B 1 208 ? -4.281 23.422 7.305 1 98.75 208 HIS B C 1
ATOM 3501 O O . HIS B 1 208 ? -5.504 23.531 7.18 1 98.75 208 HIS B O 1
ATOM 3507 N N . ALA B 1 209 ? -3.475 23.469 6.285 1 98.88 209 ALA B N 1
ATOM 3508 C CA . ALA B 1 209 ? -3.979 23.594 4.922 1 98.88 209 ALA B CA 1
ATOM 3509 C C . ALA B 1 209 ? -4.84 22.391 4.539 1 98.88 209 ALA B C 1
ATOM 3511 O O . ALA B 1 209 ? -5.93 22.562 3.984 1 98.88 209 ALA B O 1
ATOM 3512 N N . ALA B 1 210 ? -4.316 21.203 4.824 1 98.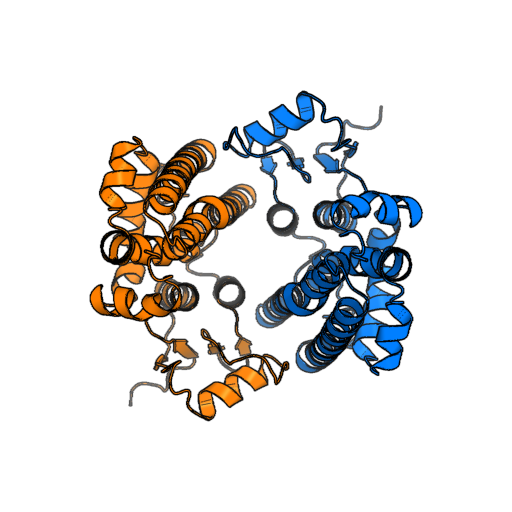88 210 ALA B N 1
ATOM 3513 C CA . ALA B 1 210 ? -5.031 19.969 4.484 1 98.88 210 ALA B CA 1
ATOM 3514 C C . ALA B 1 210 ? -6.379 19.906 5.195 1 98.88 210 ALA B C 1
ATOM 3516 O O . ALA B 1 210 ? -7.387 19.547 4.59 1 98.88 210 ALA B O 1
ATOM 3517 N N . LEU B 1 211 ? -6.402 20.312 6.445 1 98.75 211 LEU B N 1
ATOM 3518 C CA . LEU B 1 211 ? -7.605 20.234 7.262 1 98.75 211 LEU B CA 1
ATOM 3519 C C . LEU B 1 211 ? -8.625 21.281 6.824 1 98.75 211 LEU B C 1
ATOM 3521 O O . LEU B 1 211 ? -9.828 21.094 6.988 1 98.75 211 LEU B O 1
ATOM 3525 N N . ALA B 1 212 ? -8.164 22.328 6.227 1 98.69 212 ALA B N 1
ATOM 3526 C CA . ALA B 1 212 ? -9.031 23.438 5.844 1 98.69 212 ALA B CA 1
ATOM 3527 C C . ALA B 1 212 ? -9.719 23.172 4.508 1 98.69 212 ALA B C 1
ATOM 3529 O O . ALA B 1 212 ? -10.656 23.875 4.129 1 98.69 212 ALA B O 1
ATOM 3530 N N . ARG B 1 213 ? -9.156 22.203 3.744 1 98.69 213 ARG B N 1
ATOM 3531 C CA . ARG B 1 213 ? -9.75 21.859 2.453 1 98.69 213 ARG B CA 1
ATOM 3532 C C . ARG B 1 213 ? -11.234 21.547 2.6 1 98.69 213 ARG B C 1
ATOM 3534 O O . ARG B 1 213 ? -11.625 20.766 3.479 1 98.69 213 ARG B O 1
ATOM 3541 N N . PRO B 1 214 ? -12.172 22.094 1.818 1 98.69 214 PRO B N 1
ATOM 3542 C CA . PRO B 1 214 ? -13.609 21.844 1.948 1 98.69 214 PRO B CA 1
ATOM 3543 C C . PRO B 1 214 ? -13.969 20.359 1.94 1 98.69 214 PRO B C 1
ATOM 3545 O O . PRO B 1 214 ? -14.812 19.922 2.725 1 98.69 214 PRO B O 1
ATOM 3548 N N . SER B 1 215 ? -13.375 19.594 1.087 1 98.81 215 SER B N 1
ATOM 3549 C CA . SER B 1 215 ? -13.664 18.156 1.021 1 98.81 215 SER B CA 1
ATOM 3550 C C . SER B 1 215 ? -13.312 17.469 2.33 1 98.81 215 SER B C 1
ATOM 3552 O O . SER B 1 215 ? -14.031 16.562 2.773 1 98.81 215 SER B O 1
ATOM 3554 N N . ALA B 1 216 ? -12.18 17.875 2.949 1 98.62 216 ALA B N 1
ATOM 3555 C CA . ALA B 1 216 ? -11.797 17.328 4.25 1 98.62 216 ALA B CA 1
ATOM 3556 C C . ALA B 1 216 ? -12.828 17.688 5.316 1 98.62 216 ALA B C 1
ATOM 3558 O O . ALA B 1 216 ? -13.195 16.828 6.133 1 98.62 216 ALA B O 1
ATOM 3559 N N . GLN B 1 217 ? -13.305 18.844 5.273 1 98.5 217 GLN B N 1
ATOM 3560 C CA . GLN B 1 217 ? -14.273 19.312 6.258 1 98.5 217 GLN B CA 1
ATOM 3561 C C . GLN B 1 217 ? -15.625 18.625 6.059 1 98.5 217 GLN B C 1
ATOM 3563 O O . GLN B 1 217 ? -16.266 18.219 7.027 1 98.5 217 GLN B O 1
ATOM 3568 N N . GLN B 1 218 ? -16.047 18.5 4.832 1 97.62 218 GLN B N 1
ATOM 3569 C CA . GLN B 1 218 ? -17.359 17.953 4.504 1 97.62 218 GLN B CA 1
ATOM 3570 C C . GLN B 1 218 ? -17.438 16.469 4.891 1 97.62 218 GLN B C 1
ATOM 3572 O O . GLN B 1 218 ? -18.516 15.961 5.195 1 97.62 218 GLN B O 1
ATOM 3577 N N . THR B 1 219 ? -16.312 15.805 4.906 1 98.19 219 THR B N 1
ATOM 3578 C CA . THR B 1 219 ? -16.312 14.359 5.098 1 98.19 219 THR B CA 1
ATOM 3579 C C . THR B 1 219 ? -15.93 14 6.531 1 98.19 219 THR B C 1
ATOM 3581 O O . THR B 1 219 ? -15.914 12.828 6.898 1 98.19 219 THR B O 1
ATOM 3584 N N . LYS B 1 220 ? -15.594 14.93 7.336 1 97.69 220 LYS B N 1
ATOM 3585 C CA . LYS B 1 220 ? -15.172 14.695 8.719 1 97.69 220 LYS B CA 1
ATOM 3586 C C . LYS B 1 220 ? -16.375 14.484 9.633 1 97.69 220 LYS B C 1
ATOM 3588 O O . LYS B 1 220 ? -17.25 15.344 9.719 1 97.69 220 LYS B O 1
ATOM 3593 N N . PRO B 1 221 ? -16.422 13.391 10.336 1 96.69 221 PRO B N 1
ATOM 3594 C CA . PRO B 1 221 ? -17.453 13.266 11.359 1 96.69 221 PRO B CA 1
ATOM 3595 C C . PRO B 1 221 ? -17.203 14.148 12.57 1 96.69 221 PRO B C 1
ATOM 3597 O O . PRO B 1 221 ? -16.125 14.734 12.703 1 96.69 221 PRO B O 1
ATOM 3600 N N . ALA B 1 222 ? -18.234 14.258 13.391 1 97.62 222 ALA B N 1
ATOM 3601 C CA . ALA B 1 222 ? -18.062 14.961 14.656 1 97.62 222 ALA B CA 1
ATOM 3602 C C . ALA B 1 222 ? -17.016 14.273 15.523 1 97.62 222 ALA B C 1
ATOM 3604 O O . ALA B 1 222 ? -16.828 13.055 15.438 1 97.62 222 ALA B O 1
ATOM 3605 N N . ASP B 1 223 ? -16.312 15.055 16.328 1 97.75 223 ASP B N 1
ATOM 3606 C CA . ASP B 1 223 ? -15.203 14.539 17.109 1 97.75 223 ASP B CA 1
ATOM 3607 C C . ASP B 1 223 ? -15.664 13.398 18.031 1 97.75 223 ASP B C 1
ATOM 3609 O O . ASP B 1 223 ? -14.945 12.414 18.203 1 97.75 223 ASP B O 1
ATOM 3613 N N . ASP B 1 224 ? -16.797 13.547 18.641 1 97.31 224 ASP B N 1
ATOM 3614 C CA . ASP B 1 224 ? -17.281 12.508 19.531 1 97.31 224 ASP B CA 1
ATOM 3615 C C . ASP B 1 224 ? -17.531 11.203 18.781 1 97.31 224 ASP B C 1
ATOM 3617 O O . ASP B 1 224 ? -17.344 10.117 19.328 1 97.31 224 ASP B O 1
ATOM 3621 N N . VAL B 1 225 ? -18.016 11.328 17.516 1 96.56 225 VAL B N 1
ATOM 3622 C CA . VAL B 1 225 ? -18.234 10.156 16.672 1 96.56 225 VAL B CA 1
ATOM 3623 C C . VAL B 1 225 ? -16.906 9.5 16.328 1 96.56 225 VAL B C 1
ATOM 3625 O O . VAL B 1 225 ? -16.781 8.273 16.375 1 96.56 225 VAL B O 1
ATOM 3628 N N . ILE B 1 226 ? -15.859 10.297 16.031 1 97.31 226 ILE B N 1
ATOM 3629 C CA . ILE B 1 226 ? -14.516 9.789 15.781 1 97.31 226 ILE B CA 1
ATOM 3630 C C . ILE B 1 226 ? -14.016 9.031 17 1 97.31 226 ILE B C 1
ATOM 3632 O O . ILE B 1 226 ? -13.539 7.895 16.891 1 97.31 226 ILE B O 1
ATOM 3636 N N . VAL B 1 227 ? -14.156 9.68 18.172 1 97.62 227 VAL B N 1
ATOM 3637 C CA . VAL B 1 227 ? -13.656 9.102 19.422 1 97.62 227 VAL B CA 1
ATOM 3638 C C . VAL B 1 227 ? -14.344 7.758 19.672 1 97.62 227 VAL B C 1
ATOM 3640 O O . VAL B 1 227 ? -13.672 6.754 19.922 1 97.62 227 VAL B O 1
ATOM 3643 N N . GLU B 1 228 ? -15.625 7.695 19.547 1 95.62 228 GLU B N 1
ATOM 3644 C CA . GLU B 1 228 ? -16.359 6.461 19.781 1 95.62 228 GLU B CA 1
ATOM 3645 C C . GLU B 1 228 ? -15.992 5.395 18.75 1 95.62 228 GLU B C 1
ATOM 3647 O O . GLU B 1 228 ? -15.859 4.215 19.094 1 95.62 228 GLU B O 1
ATOM 3652 N N . GLY B 1 229 ? -15.828 5.801 17.547 1 94.38 229 GLY B N 1
ATOM 3653 C CA . GLY B 1 229 ? -15.508 4.875 16.469 1 94.38 229 GLY B CA 1
ATOM 3654 C C . GLY B 1 229 ? -14.156 4.219 16.625 1 94.38 229 GLY B C 1
ATOM 3655 O O . GLY B 1 229 ? -13.93 3.119 16.109 1 94.38 229 GLY B O 1
ATOM 3656 N N . LEU B 1 230 ? -13.266 4.859 17.344 1 95.38 230 LEU B N 1
ATOM 3657 C CA . LEU B 1 230 ? -11.898 4.367 17.469 1 95.38 230 LEU B CA 1
ATOM 3658 C C . LEU B 1 230 ? -11.734 3.553 18.75 1 95.38 230 LEU B C 1
ATOM 3660 O O . LEU B 1 230 ? -10.664 2.992 19 1 95.38 230 LEU B O 1
ATOM 3664 N N . ARG B 1 231 ? -12.781 3.396 19.562 1 95.31 231 ARG B N 1
ATOM 3665 C CA . ARG B 1 231 ? -12.719 2.729 20.859 1 95.31 231 ARG B CA 1
ATOM 3666 C C . ARG B 1 231 ? -12.234 1.292 20.703 1 95.31 231 ARG B C 1
ATOM 3668 O O . ARG B 1 231 ? -11.477 0.797 21.547 1 95.31 231 ARG B O 1
ATOM 3675 N N . LYS B 1 232 ? -12.602 0.666 19.672 1 93.12 232 LYS B N 1
ATOM 3676 C CA . LYS B 1 232 ? -12.289 -0.749 19.484 1 93.12 232 LYS B CA 1
ATOM 3677 C C . LYS B 1 232 ? -10.789 -0.965 19.328 1 93.12 232 LYS B C 1
ATOM 3679 O O . LYS B 1 232 ? -10.297 -2.086 19.469 1 93.12 232 LYS B O 1
ATOM 3684 N N . TYR B 1 233 ? -10.055 0.038 18.984 1 95.19 233 TYR B N 1
ATOM 3685 C CA . TYR B 1 233 ? -8.617 -0.076 18.781 1 95.19 233 TYR B CA 1
ATOM 3686 C C . TYR B 1 233 ? -7.855 0.269 20.047 1 95.19 233 TYR B C 1
ATOM 3688 O O . TYR B 1 233 ? -6.637 0.096 20.109 1 95.19 233 TYR B O 1
ATOM 3696 N N . VAL B 1 234 ? -8.531 0.783 21.016 1 97.19 234 VAL B N 1
ATOM 3697 C CA . VAL B 1 234 ? -7.887 1.314 22.219 1 97.19 234 VAL B CA 1
ATOM 3698 C C . VAL B 1 234 ? -7.781 0.221 23.281 1 97.19 234 VAL B C 1
ATOM 3700 O O . VAL B 1 234 ? -8.797 -0.311 23.734 1 97.19 234 VAL B O 1
ATOM 3703 N N . ALA B 1 235 ? -6.562 -0.04 23.672 1 97.19 235 ALA B N 1
ATOM 3704 C CA . ALA B 1 235 ? -6.34 -1.008 24.75 1 97.19 235 ALA B CA 1
ATOM 3705 C C . ALA B 1 235 ? -6.66 -0.4 26.109 1 97.19 235 ALA B C 1
ATOM 3707 O O . ALA B 1 235 ? -6.352 0.767 26.359 1 97.19 235 ALA B O 1
ATOM 3708 N N . PRO B 1 236 ? -7.23 -1.226 26.938 1 95 236 PRO B N 1
ATOM 3709 C CA . PRO B 1 236 ? -7.422 -0.725 28.297 1 95 236 PRO B CA 1
ATOM 3710 C C . PRO B 1 236 ? -6.109 -0.616 29.078 1 95 236 PRO B C 1
ATOM 3712 O O . PRO B 1 236 ? -5.203 -1.431 28.875 1 95 236 PRO B O 1
ATOM 3715 N N . PHE B 1 237 ? -6.102 0.375 29.922 1 93.12 237 PHE B N 1
ATOM 3716 C CA . PHE B 1 237 ? -4.922 0.487 30.766 1 93.12 237 PHE B CA 1
ATOM 3717 C C . PHE B 1 237 ? -4.852 -0.677 31.75 1 93.12 237 PHE B C 1
ATOM 3719 O O . PHE B 1 237 ? -5.871 -1.101 32.281 1 93.12 237 PHE B O 1
ATOM 3726 N N . LYS B 1 238 ? -3.623 -1.205 31.812 1 87.31 238 LYS B N 1
ATOM 3727 C CA . LYS B 1 238 ? -3.391 -2.24 32.812 1 87.31 238 LYS B CA 1
ATOM 3728 C C . LYS B 1 238 ? -2.936 -1.633 34.156 1 87.31 238 LYS B C 1
ATOM 3730 O O . LYS B 1 238 ? -2.211 -0.635 34.156 1 87.31 238 LYS B O 1
ATOM 3735 N N . SER B 1 239 ? -3.51 -2.109 35.281 1 71.81 239 SER B N 1
ATOM 3736 C CA . SER B 1 239 ? -3.158 -1.714 36.625 1 71.81 239 SER B CA 1
ATOM 3737 C C . SER B 1 239 ? -1.737 -2.143 36.969 1 71.81 239 SER B C 1
ATOM 3739 O O . SER B 1 239 ? -1.24 -3.146 36.469 1 71.81 239 SER B O 1
#

Sequence (478 aa):
MAAAAKRVHFDSTTCPYAQRSWVALIEKGLDFEIRKVDLQNKDAEFVSTYHSINPNEEAPAKVPILLDGDVRLVESGVIVDYLNKRYPEPPLEPADAAAAAKARLFIELFNSHFTGNMFGLYSTETKEQVEQARAKLAAGIKVLDSTLRLHGSEEGGDYFLGGFYSVAEVFTTGFVQRGLASLKEYRGVDLAELVKEVGADRFERWMHAALARPSAQQTKPADDVIVEGLRKYVAPFKSMAAAAKRVHFDSTTCPYAQRSWVALIEKGLDFEIRKVDLQNKDAEFVSTYHSINPNEEAPAKVPILLDGDVRLVESGVIVDYLNKRYPEPPLEPADAAAAAKARLFIELFNSHFTGNMFGLYSTETKEQVEQARAKLAAGIKVLDSTLRLHGSEEGGDYFLGGFYSVAEVFTTGFVQRGLASLKEYRGVDLAELVKEVGADRFERWMHAALARPSAQQTKPADDVIVEGLRKYVAPFKS

Solvent-accessible surface area (backbone atoms only — not comparable to full-atom values): 24983 Å² total; per-residue (Å²): 124,83,79,77,62,69,20,41,36,36,30,58,67,56,48,48,56,25,43,24,32,51,33,45,39,53,68,43,69,57,72,61,39,80,43,77,44,49,86,88,64,68,50,68,65,59,45,51,55,38,47,74,65,45,63,45,83,82,56,78,67,67,66,18,34,39,38,52,74,92,44,68,43,55,52,31,68,40,43,38,53,25,48,40,59,66,39,54,61,61,56,40,60,62,87,52,28,68,62,34,28,44,36,50,46,48,45,54,50,40,45,58,27,43,55,46,28,52,52,50,39,36,51,28,34,40,72,69,46,37,55,52,29,49,51,48,30,49,52,21,46,43,34,48,17,46,42,44,67,73,66,36,37,65,60,81,35,46,33,60,59,4,57,46,72,32,52,44,47,45,72,42,42,50,54,52,54,47,39,60,49,26,35,34,78,78,70,67,41,50,46,70,58,47,42,58,73,70,63,22,58,64,39,50,47,25,51,53,47,44,56,64,36,65,47,49,51,75,60,52,60,57,52,68,54,42,38,61,61,48,48,87,60,46,42,67,72,58,134,123,82,78,78,63,70,21,40,36,35,31,59,66,56,47,48,56,24,42,24,32,51,31,44,38,52,68,44,69,55,70,61,39,79,43,79,43,49,86,89,65,67,52,69,65,60,43,50,55,39,46,74,67,44,65,46,84,82,57,77,66,67,67,19,35,40,37,52,75,91,44,68,43,55,52,29,70,40,44,38,54,26,47,42,58,67,40,54,60,62,56,41,60,61,86,52,30,67,62,35,31,44,35,50,46,49,45,55,50,39,44,59,26,42,55,46,27,51,54,50,39,35,52,28,34,42,72,68,46,36,55,54,29,49,51,49,31,49,52,22,46,44,35,49,18,47,41,44,68,73,65,36,38,65,61,79,35,46,32,58,62,4,57,47,72,31,53,44,46,46,72,41,43,50,55,53,52,47,39,59,47,26,34,35,77,77,68,67,42,50,46,71,56,49,43,58,72,69,62,23,59,62,37,50,47,24,51,52,46,43,56,63,35,64,47,50,52,75,62,52,59,57,51,68,54,43,36,60,61,47,47,86,59,46,43,68,71,57,132

InterPro domains:
  IPR004045 Glutathione S-transferase, N-terminal [PF13417] (10-91)
  IPR004045 Glutathione S-transferase, N-terminal [PS50404] (5-91)
  IPR010987 Glutathione S-transferase, C-terminal-like [PS50405] (96-237)
  IPR036249 Thioredoxin-like superfamily [SSF52833] (12-114)
  IPR036282 Glutathione S-transferase, C-terminal domain superfamily [SSF47616] (87-235)
  IPR040079 Glutathione transferase family [SFLDS00019] (12-212)
  IPR050983 Glutathione S-transferase Omega/HSP26 [PTHR43968] (10-234)

pLDDT: mean 96.35, std 8.48, range [25.64, 98.94]

Nearest PDB structures (foldseek):
  8jzk-assembly1_A-2  TM=8.441E-01  e=1.483E-11  Salix lindleyana
  6v91-assembly1_B  TM=7.718E-01  e=5.088E-12  Burkholderia thailandensis E264
  5a4u-assembly1_F  TM=7.845E-01  e=2.117E-09  Arabidopsis thaliana
  6ht6-assembly1_A  TM=7.255E-01  e=2.082E-08  Trametes versicolor
  2on5-assembly4_E  TM=6.940E-01  e=6.365E-05  Necator americanus

Radius of gyration: 22.57 Å; Cα contacts (8 Å, |Δi|>4): 759; chains: 2; bounding box: 70×59×62 Å

Foldseek 3Di:
DPPPFLKEWEEQLQDLLSLLLLLLCVQLVGTYHYDHADLVDGDPVQQVLQCVEVVPNPDRRDDTWMDHHVDIDHTSVVSSVVSCVVRVPPHQADPDPLLRVLLVVLLVLCCVQAVVLLLQCLADAELVSNVVSLVSNLVSLQVSLVSLVVRADCDCFLASPHVRNHSSLSNRLSSVLLCCLASCVQRNDHPLVSCVVSPSVSSNRNNVVSCPPPSNVVSHDDSVVNNVVCNVSGDYHDD/DPDPFQKEWEDQLQDLLSLLLLLLCVQLVGGYHYDHADLVDGDPVQQVLQCVEVVPNPDRRDDTWMDHHVDIDHTSVVSSVVSCVVRVPPHQADPDPLLRVLLVVLLVLCCVQAVVLLLQCLADAELVSNVVSLVSNLVSLQVSLVSLVVRADCDCFLASPHVRNHSSLSNRLSSVLLCCLASCVQRNDHPLVSCVVSPSVSSNRNNVVSCPPPSNVVSHDDSVVNNVVCNVSGDYHDD